Protein 8GMM (pdb70)

Organism: NCBI:txid391601

Foldseek 3Di:
DAKDKAKDDFPDQQAGKGWDFADDDDDLFDTGATWMFGSLAPHIRITAPVSCQVFWDWQADPNWTWTKDDDDTPPDDPSCNQVFIKIKGDAPDFRWMWTKTARHAPVVPRHRIMIMIMGDQPAEAADAAKFKWWKWKDASDDRFWIWIWMWIDGPVQQWIWIWIGGPHKIKIAIWGADRVQQKIKAWMDIPNHAIWMKIWGFHHYNSQKIWIWTAGVVVGSNIMTMMGGIDD/DAKDKAKDDFDDQFAGKGWDFADDDDDLFDTGATWMFGSLAPHTRTTAPVSQQVQWDWQQAPNFTKTKDDDDTPPDDPSCNQVFIKIKGDAPPFRWMWTKTARHALVVPRHRIMIMIMGDQPAAAADAAKFKWWKWKDARDDSFWIWTWMWIAGVVQQWIWMWIGTPHKIKTATWGADNVRQKIKDWMDIPNHAIWMKTKGQHHYNSQKIWTWTAGVVCRSNIMTMMTGIDD

B-factor: mean 26.84, std 11.09, range [8.09, 95.1]

Solvent-accessible surface area: 18388 Å² total; per-residue (Å²): 87,55,29,31,36,20,35,5,97,90,80,54,104,106,42,42,1,43,31,21,83,2,102,34,122,35,82,57,27,96,38,27,51,0,0,4,4,10,7,35,27,85,134,12,96,14,27,0,0,85,15,15,24,174,109,15,36,77,49,93,27,136,78,22,47,0,44,45,10,28,54,134,35,136,78,34,75,69,75,31,84,37,19,9,71,11,18,0,10,80,6,39,120,38,29,6,1,1,0,2,1,2,100,34,4,64,113,35,51,26,70,36,33,2,0,0,10,0,0,36,57,89,53,27,73,47,25,100,37,112,15,55,0,66,4,10,0,0,10,65,12,96,29,96,25,16,2,55,26,66,0,135,2,50,26,24,12,5,24,0,52,6,17,0,82,19,64,82,23,33,0,70,6,18,1,9,5,21,64,33,45,8,28,3,32,5,4,1,24,0,65,61,117,24,78,14,75,3,74,4,5,0,2,24,68,74,0,44,12,0,0,0,0,0,18,0,98,79,65,75,111,44,11,0,0,0,3,8,49,56,56,215,95,60,20,26,6,6,6,3,53,10,70,45,48,110,38,15,1,15,7,8,69,0,92,36,119,34,78,50,22,103,38,30,50,0,0,3,3,11,7,43,28,82,134,12,105,22,24,1,0,84,5,14,20,142,114,14,42,80,49,102,25,112,83,21,49,0,48,54,5,27,45,136,37,142,79,35,78,69,75,32,79,38,18,7,61,10,15,0,8,81,6,40,121,37,28,7,2,0,0,2,1,2,99,36,5,65,113,34,52,26,72,36,32,1,0,0,10,0,0,35,54,86,51,16,70,51,29,100,39,109,16,53,0,66,5,10,0,1,11,68,14,98,28,92,25,8,1,46,25,61,0,126,2,54,26,73,78,19,44,0,76,7,19,0,82,18,64,83,23,34,0,78,7,82,5,74,22,68,104,92,62,4,28,2,27,23,56,2,48,0,68,66,115,19,85,15,26,0,8,4,10,0,2,22,62,79,0,45,15,0,0,0,0,0,11,3,102,83,52,70,93,53,6,0,0,0,3,7,46,70,49,216

Radius of gyration: 23.24 Å; Cα contacts (8 Å, |Δi|>4): 1455; chains: 2; bounding box: 60×44×69 Å

InterPro domains:
  IPR011250 Outer membrane protein/outer membrane enzyme PagP, beta-barrel [SSF56925] (107-253)
  IPR054535 HphA, N-terminal heme-binding domain [PF22828] (27-129)
  IPR054536 HphA, C-terminal domain [PF22829] (151-253)
  IPR054843 Slam-dependent hemophilin, C-terminal domain [NF041636] (107-253)

Nearest PDB structures (foldseek):
  8gmm-assembly2_B  TM=1.001E+00  e=2.284E-42  Stenotrophomonas maltophilia
  8gm3-assembly2_B  TM=8.816E-01  e=5.982E-22  Vibrio harveyi
  7red-assembly1_A  TM=8.025E-01  e=1.515E-17  Acinetobacter baumannii NIPH 201
  7re4-assembly3_E  TM=7.848E-01  e=4.833E-17  Acinetobacter baumannii NIPH 201
  7re4-assembly2_C  TM=7.824E-01  e=7.236E-17  Acinetobacter baumannii NIPH 201

Sequence (464 aa):
ADIVGAASPVTDAELYVAVGESQVNGGPHQAGKAGIGVGTVSNAKPVDFQGLSLYSGTTTVNGTAVRTTLAMPITGAPGSHAGMGHFNFVKVGSGDVWFGEWSKDGAAGGFNNRQVYFVGDRTGTTLPAGVATYSVAGLNKFNGSNLLSGTFRANFGSGTLQGGLTGGGLSVNVNASINSANASFAGSATANGTVAGTTQGQFFGANAATLAGIATFAGNSQYDTAFGGSKNEADIVGAASPVTDAELYVAVGESQVNGGPHQAGKAGIGVGTVSNAKPVDFQGLSLYSGTTTVNGTAVRTLAMPITGAPGSHAGMGHFNFVKVGSGDVWFGEWSKDGAAGGFNNRQVYFVGDRTGTTLPAGVATYSVAGLNKFNGSNLLSGTFRANFGSGTLQGGLTGGGLSVNVNASINSANASFAGSATANGTVAGTTQGQFFGANAATLAGIATFAGNSQYDTAFGGSKNE

Secondary structure (DSSP, 8-state):
--EEEEEPPP-SSSS-EEEEE----BTTB-SSSEEEEETTTGGG--EEHHHHGGGSEEEEETTEEEEEE-S--TT--GGGTT--EEEEEE-TTSSEEEEEEESSHHHHT-TT-EEEEEEE-TT----SSEEEEEEEEESS--SS--EEEEEEEETTTTEEEEEEEETTEEEEEEEEEETTTTEEEEEEEETTTEEEEEEEEEESGGG-EEEEEEE-TT-GGG-EEEEEEE--/--EEEEEPPP-SSSS-EEEEE----BTTB-SSSEEEEETTTGGG--EEHHHHHTT-EEEEETTEEEEEEES--TT--GGGTT--EEEEEE-TTSSEEEEEEESSHHHHT-TT-EEEEEEE-TT----SSEEEEEEEEESS--SS--EEEEEEEETTTTEEEEEEEETTEEEEEEEEEETTTTEEEEEEEETTTEEEEEEEEEESGGG-EEEEEEE-TT-GGG-EEEEEEE--

Structure (mmCIF, N/CA/C/O backbone):
data_8GMM
#
_entry.id   8GMM
#
_cell.length_a   46.618
_cell.length_b   76.663
_cell.length_c   62.264
_cell.angle_alpha   90.00
_cell.angle_beta   94.33
_cell.angle_gamma   90.00
#
_symmetry.space_group_name_H-M   'P 1 21 1'
#
loop_
_entity.id
_entity.type
_entity.pdbx_description
1 polymer Hemophilin
2 non-polymer 'HEME B/C'
3 water water
#
loop_
_atom_site.group_PDB
_atom_site.id
_atom_site.type_symbol
_atom_site.label_atom_id
_atom_site.label_alt_id
_atom_site.label_comp_id
_atom_site.label_asym_id
_atom_site.label_entity_id
_atom_site.label_seq_id
_atom_site.pdbx_PDB_ins_code
_atom_site.Cartn_x
_atom_site.Cartn_y
_atom_site.Cartn_z
_atom_site.occupancy
_atom_site.B_iso_or_equiv
_atom_site.auth_seq_id
_atom_site.auth_comp_id
_atom_site.auth_asym_id
_atom_site.auth_atom_id
_atom_site.pdbx_PDB_model_num
ATOM 1 N N . ALA A 1 1 ? 20.794 66.611 40.439 1.00 37.59 1 ALA A N 1
ATOM 2 C CA . ALA A 1 1 ? 20.164 65.345 39.979 1.00 35.22 1 ALA A CA 1
ATOM 3 C C . ALA A 1 1 ? 19.895 65.417 38.481 1.00 33.62 1 ALA A C 1
ATOM 4 O O . ALA A 1 1 ? 19.928 66.488 37.886 1.00 34.94 1 ALA A O 1
ATOM 13 N N . ASP A 1 2 ? 19.618 64.267 37.872 1.00 28.98 2 ASP A N 1
ATOM 14 C CA . ASP A 1 2 ? 19.339 64.173 36.437 1.00 26.03 2 ASP A CA 1
ATOM 15 C C . ASP A 1 2 ? 18.123 63.270 36.303 1.00 24.79 2 ASP A C 1
ATOM 16 O O . ASP A 1 2 ? 18.235 62.081 35.988 1.00 23.49 2 ASP A O 1
ATOM 25 N N . ILE A 1 3 ? 16.959 63.843 36.560 1.00 21.08 3 ILE A N 1
ATOM 26 C CA . ILE A 1 3 ? 15.734 63.073 36.700 1.00 21.51 3 ILE A CA 1
ATOM 27 C C . ILE A 1 3 ? 15.097 62.934 35.332 1.00 21.49 3 ILE A C 1
ATOM 28 O O . ILE A 1 3 ? 14.893 63.931 34.628 1.00 22.59 3 ILE A O 1
ATOM 44 N N . VAL A 1 4 ? 14.753 61.710 34.969 1.00 18.45 4 VAL A N 1
ATOM 45 C CA . VAL A 1 4 ? 14.081 61.447 33.710 1.00 18.19 4 VAL A CA 1
ATOM 46 C C . VAL A 1 4 ? 12.930 60.488 33.964 1.00 16.96 4 VAL A C 1
ATOM 47 O O . VAL A 1 4 ? 12.980 59.654 34.866 1.00 17.73 4 VAL A O 1
ATOM 60 N N . GLY A 1 5 ? 11.878 60.620 33.175 1.00 17.16 5 GLY A N 1
ATOM 61 C CA . GLY A 1 5 ? 10.736 59.746 33.361 1.00 16.85 5 GLY A CA 1
ATOM 62 C C . GLY A 1 5 ? 9.667 60.077 32.359 1.00 18.44 5 GLY A C 1
ATOM 63 O O . GLY A 1 5 ? 9.794 61.016 31.564 1.00 20.58 5 GLY A O 1
ATOM 67 N N . ALA A 1 6 ? 8.581 59.316 32.439 1.00 18.55 6 ALA A N 1
ATOM 68 C CA . ALA A 1 6 ? 7.448 59.511 31.551 1.00 18.28 6 ALA A CA 1
ATOM 69 C C . ALA A 1 6 ? 6.208 58.925 32.194 1.00 17.47 6 ALA A C 1
ATOM 70 O O . ALA A 1 6 ? 6.288 57.999 33.004 1.00 15.55 6 ALA A O 1
ATOM 77 N N . ALA A 1 7 ? 5.067 59.500 31.841 1.00 18.42 7 ALA A N 1
ATOM 78 C CA . ALA A 1 7 ? 3.775 58.982 32.242 1.00 19.49 7 ALA A CA 1
ATOM 79 C C . ALA A 1 7 ? 2.929 58.792 30.993 1.00 19.96 7 ALA A C 1
ATOM 80 O O . ALA A 1 7 ? 3.075 59.520 30.005 1.00 21.38 7 ALA A O 1
ATOM 87 N N . SER A 1 8 ? 2.024 57.828 31.050 1.00 18.94 8 SER A N 1
ATOM 88 C CA . SER A 1 8 ? 1.044 57.662 29.990 1.00 19.71 8 SER A CA 1
ATOM 89 C C . SER A 1 8 ? 0.097 58.862 29.989 1.00 20.65 8 SER A C 1
ATOM 90 O O . SER A 1 8 ? 0.112 59.675 30.911 1.00 19.48 8 SER A O 1
ATOM 98 N N . PRO A 1 9 ? -0.738 59.006 28.954 1.00 23.77 9 PRO A N 1
ATOM 99 C CA . PRO A 1 9 ? -1.505 60.251 28.795 1.00 22.67 9 PRO A CA 1
ATOM 100 C C . PRO A 1 9 ? -2.450 60.538 29.954 1.00 23.98 9 PRO A C 1
ATOM 101 O O . PRO A 1 9 ? -3.058 59.634 30.537 1.00 26.21 9 PRO A O 1
ATOM 112 N N . VAL A 1 10 ? -2.561 61.820 30.295 1.00 23.01 10 VAL A N 1
ATOM 113 C CA . VAL A 1 10 ? -3.561 62.236 31.269 1.00 28.68 10 VAL A CA 1
ATOM 114 C C . VAL A 1 10 ? -4.958 61.972 30.718 1.00 30.95 10 VAL A C 1
ATOM 115 O O . VAL A 1 10 ? -5.206 62.085 29.512 1.00 34.21 10 VAL A O 1
ATOM 128 N N . THR A 1 11 ? -5.872 61.572 31.599 1.00 34.57 11 THR A N 1
ATOM 129 C CA . THR A 1 11 ? -7.254 61.295 31.236 1.00 32.85 11 THR A CA 1
ATOM 130 C C . THR A 1 11 ? -8.233 62.336 31.767 1.00 35.41 11 THR A C 1
ATOM 131 O O . THR A 1 11 ? -9.439 62.202 31.536 1.00 36.27 11 THR A O 1
ATOM 142 N N . ASP A 1 12 ? -7.755 63.359 32.474 1.00 32.94 12 ASP A N 1
ATOM 143 C CA . ASP A 1 12 ? -8.616 64.323 33.148 1.00 36.49 12 ASP A CA 1
ATOM 144 C C . ASP A 1 12 ? -7.784 65.550 33.482 1.00 35.89 12 ASP A C 1
ATOM 145 O O . ASP A 1 12 ? -6.565 65.457 33.662 1.00 34.14 12 ASP A O 1
ATOM 154 N N . ALA A 1 13 ? -8.443 66.708 33.519 1.00 35.36 13 ALA A N 1
ATOM 155 C CA . ALA A 1 13 ? -7.716 67.945 33.775 1.00 35.85 13 ALA A CA 1
ATOM 156 C C . ALA A 1 13 ? -7.287 68.090 35.236 1.00 36.53 13 ALA A C 1
ATOM 157 O O . ALA A 1 13 ? -6.420 68.918 35.532 1.00 37.17 13 ALA A O 1
ATOM 164 N N . GLU A 1 14 ? -7.842 67.295 36.150 1.00 36.57 14 GLU A N 1
ATOM 165 C CA . GLU A 1 14 ? -7.449 67.373 37.551 1.00 37.43 14 GLU A CA 1
ATOM 166 C C . GLU A 1 14 ? -7.021 66.014 38.092 1.00 35.25 14 GLU A C 1
ATOM 167 O O . GLU A 1 14 ? -6.135 65.931 38.953 1.00 32.78 14 GLU A O 1
ATOM 179 N N . LEU A 1 15 ? -7.665 64.942 37.625 1.00 33.64 15 LEU A N 1
ATOM 180 C CA . LEU A 1 15 ? -7.369 63.589 38.104 1.00 33.86 15 LEU A CA 1
ATOM 181 C C . LEU A 1 15 ? -6.280 62.971 37.224 1.00 29.62 15 LEU A C 1
ATOM 182 O O . LEU A 1 15 ? -6.531 62.153 36.336 1.00 28.28 15 LEU A O 1
ATOM 198 N N . TYR A 1 16 ? -5.040 63.379 37.482 1.00 25.19 16 TYR A N 1
ATOM 199 C CA . TYR A 1 16 ? -3.916 62.914 36.682 1.00 23.46 16 TYR A CA 1
ATOM 200 C C . TYR A 1 16 ? -2.639 63.023 37.511 1.00 23.28 16 TYR A C 1
ATOM 201 O O . TYR A 1 16 ? -2.596 63.707 38.542 1.00 23.66 16 TYR A O 1
ATOM 219 N N . VAL A 1 17 ? -1.584 62.349 37.031 1.00 21.58 17 VAL A N 1
ATOM 220 C CA . VAL A 1 17 ? -0.255 62.428 37.623 1.00 20.54 17 VAL A CA 1
ATOM 221 C C . VAL A 1 17 ? 0.744 62.848 36.551 1.00 20.13 17 VAL A C 1
ATOM 222 O O . VAL A 1 17 ? 0.526 62.685 35.348 1.00 23.19 17 VAL A O 1
ATOM 235 N N . ALA A 1 18 ? 1.848 63.414 37.011 1.00 18.79 18 ALA A N 1
ATOM 236 C CA . ALA A 1 18 ? 2.965 63.767 36.150 1.00 20.47 18 ALA A CA 1
ATOM 237 C C . ALA A 1 18 ? 4.241 63.505 36.926 1.00 20.29 18 ALA A C 1
ATOM 238 O O . ALA A 1 18 ? 4.271 63.727 38.138 1.00 23.12 18 ALA A O 1
ATOM 245 N N . VAL A 1 19 ? 5.279 63.011 36.249 1.00 16.62 19 VAL A N 1
ATOM 246 C CA . VAL A 1 19 ? 6.537 62.704 36.919 1.00 16.88 19 VAL A CA 1
ATOM 247 C C . VAL A 1 19 ? 7.621 63.697 36.511 1.00 20.28 19 VAL A C 1
ATOM 248 O O . VAL A 1 19 ? 7.561 64.337 35.452 1.00 22.33 19 VAL A O 1
ATOM 261 N N . GLY A 1 20 ? 8.635 63.803 37.362 1.00 19.16 20 GLY A N 1
ATOM 262 C CA . GLY A 1 20 ? 9.709 64.754 37.173 1.00 20.83 20 GLY A CA 1
ATOM 263 C C . GLY A 1 20 ? 10.497 64.931 38.459 1.00 22.77 20 GLY A C 1
ATOM 264 O O . GLY A 1 20 ? 10.244 64.272 39.462 1.00 21.04 20 GLY A O 1
ATOM 268 N N . GLU A 1 21 ? 11.472 65.848 38.409 1.00 21.95 21 GLU A N 1
ATOM 269 C CA . GLU A 1 21 ? 12.256 66.132 39.608 1.00 22.20 21 GLU A CA 1
ATOM 270 C C . GLU A 1 21 ? 11.363 66.730 40.684 1.00 25.00 21 GLU A C 1
ATOM 271 O O . GLU A 1 21 ? 10.621 67.683 40.435 1.00 26.70 21 GLU A O 1
ATOM 283 N N . SER A 1 22 ? 11.442 66.175 41.895 1.00 21.27 22 SER A N 1
ATOM 284 C CA . SER A 1 22 ? 10.596 66.662 42.976 1.00 20.82 22 SER A CA 1
ATOM 285 C C . SER A 1 22 ? 10.944 68.111 43.318 1.00 22.30 22 SER A C 1
ATOM 286 O O . SER A 1 22 ? 12.092 68.542 43.213 1.00 22.48 22 SER A O 1
ATOM 294 N N . GLN A 1 23 ? 9.924 68.879 43.700 1.00 24.61 23 GLN A N 1
ATOM 295 C CA . GLN A 1 23 ? 10.071 70.3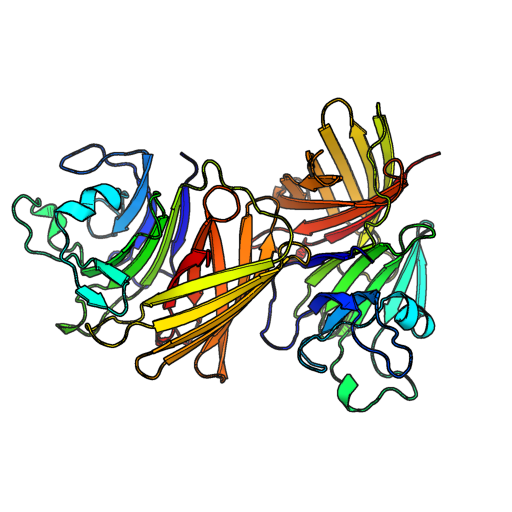03 43.956 1.00 26.05 23 GLN A CA 1
ATOM 296 C C . GLN A 1 23 ? 9.678 70.720 45.362 1.00 26.71 23 GLN A C 1
ATOM 297 O O . GLN A 1 23 ? 10.049 71.822 45.790 1.00 27.43 23 GLN A O 1
ATOM 311 N N . VAL A 1 24 ? 9.003 69.867 46.118 1.00 22.97 24 VAL A N 1
ATOM 312 C CA . VAL A 1 24 ? 8.428 70.280 47.390 1.00 24.37 24 VAL A CA 1
ATOM 313 C C . VAL A 1 24 ? 9.437 70.019 48.501 1.00 22.62 24 VAL A C 1
ATOM 314 O O . VAL A 1 24 ? 9.892 68.883 48.686 1.00 24.02 24 VAL A O 1
ATOM 327 N N . ASN A 1 25 ? 9.800 71.076 49.225 1.00 26.15 25 ASN A N 1
ATOM 328 C CA . ASN A 1 25 ? 10.508 70.975 50.498 1.00 24.40 25 ASN A CA 1
ATOM 329 C C . ASN A 1 25 ? 9.504 71.292 51.605 1.00 27.53 25 ASN A C 1
ATOM 330 O O . ASN A 1 25 ? 9.289 72.460 51.943 1.00 27.80 25 ASN A O 1
ATOM 341 N N . GLY A 1 26 ? 8.914 70.255 52.188 1.00 25.64 26 GLY A N 1
ATOM 342 C CA . GLY A 1 26 ? 7.928 70.427 53.243 1.00 26.48 26 GLY A CA 1
ATOM 343 C C . GLY A 1 26 ? 7.394 69.084 53.701 1.00 25.01 26 GLY A C 1
ATOM 344 O O . GLY A 1 26 ? 7.358 68.148 52.904 1.00 24.70 26 GLY A O 1
ATOM 348 N N . GLY A 1 27 ? 6.999 68.957 54.969 1.00 27.65 27 GLY A N 1
ATOM 349 C CA . GLY A 1 27 ? 6.584 67.674 55.487 1.00 27.72 27 GLY A CA 1
ATOM 350 C C . GLY A 1 27 ? 7.667 66.622 55.281 1.00 28.72 27 GLY A C 1
ATOM 351 O O . GLY A 1 27 ? 8.844 66.853 55.598 1.00 29.51 27 GLY A O 1
ATOM 355 N N . PRO A 1 28 ? 7.298 65.435 54.787 1.00 27.94 28 PRO A N 1
ATOM 356 C CA . PRO A 1 28 ? 8.307 64.412 54.479 1.00 25.85 28 PRO A CA 1
ATOM 357 C C . PRO A 1 28 ? 8.984 64.596 53.130 1.00 24.61 28 PRO A C 1
ATOM 358 O O . PRO A 1 28 ? 9.828 63.774 52.754 1.00 22.42 28 PRO A O 1
ATOM 369 N N . HIS A 1 29 ? 8.643 65.638 52.393 1.00 23.13 29 HIS A N 1
ATOM 370 C CA . HIS A 1 29 ? 9.052 65.765 51.004 1.00 21.21 29 HIS A CA 1
ATOM 371 C C . HIS A 1 29 ? 10.346 66.553 50.892 1.00 21.58 29 HIS A C 1
ATOM 372 O O . HIS A 1 29 ? 10.545 67.556 51.590 1.00 22.71 29 HIS A O 1
ATOM 386 N N . GLN A 1 30 ? 11.201 66.116 49.984 1.00 19.96 30 GLN A N 1
ATOM 387 C CA . GLN A 1 30 ? 12.455 66.792 49.723 1.00 23.85 30 GLN A CA 1
ATOM 388 C C . GLN A 1 30 ? 12.614 66.982 48.225 1.00 24.56 30 GLN A C 1
ATOM 389 O O . GLN A 1 30 ? 12.350 66.067 47.447 1.00 22.92 30 GLN A O 1
ATOM 403 N N . ALA A 1 31 ? 13.046 68.177 47.836 1.00 25.00 31 ALA A N 1
ATOM 404 C CA . ALA A 1 31 ? 13.215 68.489 46.428 1.00 27.22 31 ALA A CA 1
ATOM 405 C C . ALA A 1 31 ? 14.494 67.854 45.896 1.00 26.82 31 ALA A C 1
ATOM 406 O O . ALA A 1 31 ? 15.405 67.488 46.650 1.00 27.72 31 ALA A O 1
ATOM 413 N N . GLY A 1 32 ? 14.548 67.715 44.576 1.00 23.48 32 GLY A N 1
ATOM 414 C CA . GLY A 1 32 ? 15.757 67.285 43.905 1.00 24.42 32 GLY A CA 1
ATOM 415 C C . GLY A 1 32 ? 15.888 65.795 43.668 1.00 24.66 32 GLY A C 1
ATOM 416 O O . GLY A 1 32 ? 16.999 65.337 43.380 1.00 27.18 32 GLY A O 1
ATOM 420 N N . LYS A 1 33 ? 14.796 65.029 43.777 1.00 23.07 33 LYS A N 1
ATOM 421 C CA . LYS A 1 33 ? 14.775 63.575 43.646 1.00 19.38 33 LYS A CA 1
ATOM 422 C C . LYS A 1 33 ? 13.735 63.144 42.614 1.00 20.27 33 LYS A C 1
ATOM 423 O O . LYS A 1 33 ? 12.989 63.963 42.069 1.00 22.19 33 LYS A O 1
ATOM 442 N N . ALA A 1 34 ? 13.710 61.838 42.332 1.00 19.91 34 ALA A N 1
ATOM 443 C CA . ALA A 1 34 ? 12.687 61.265 41.454 1.00 19.66 34 ALA A CA 1
ATOM 444 C C . ALA A 1 34 ? 11.313 61.432 42.086 1.00 17.70 34 ALA A C 1
ATOM 445 O O . ALA A 1 34 ? 11.098 61.009 43.221 1.00 19.04 34 ALA A O 1
ATOM 452 N N . GLY A 1 35 ? 10.364 62.040 41.349 1.00 17.98 35 GLY A N 1
ATOM 453 C CA . GLY A 1 35 ? 9.137 62.493 41.968 1.00 18.90 35 GLY A CA 1
ATOM 454 C C . GLY A 1 35 ? 7.913 62.346 41.089 1.00 19.28 35 GLY A C 1
ATOM 455 O O . GLY A 1 35 ? 7.993 62.048 39.890 1.00 19.30 35 GLY A O 1
ATOM 459 N N . ILE A 1 36 ? 6.767 62.605 41.723 1.00 18.25 36 ILE A N 1
ATOM 460 C CA . ILE A 1 36 ? 5.460 62.550 41.084 1.00 19.97 36 ILE A CA 1
ATOM 461 C C . ILE A 1 36 ? 4.559 63.606 41.714 1.00 24.19 36 ILE A C 1
ATOM 462 O O . ILE A 1 36 ? 4.633 63.877 42.921 1.00 23.54 36 ILE A O 1
ATOM 478 N N . GLY A 1 37 ? 3.713 64.200 40.881 1.00 21.86 37 GLY A N 1
ATOM 479 C CA . GLY A 1 37 ? 2.687 65.107 41.353 1.00 24.17 37 GLY A CA 1
ATOM 480 C C . GLY A 1 37 ? 1.340 64.628 40.855 1.00 24.50 37 GLY A C 1
ATOM 481 O O . GLY A 1 37 ? 1.243 63.944 39.840 1.00 23.57 37 GLY A O 1
ATOM 485 N N . VAL A 1 38 ? 0.298 64.989 41.600 1.00 26.79 38 VAL A N 1
ATOM 486 C CA . VAL A 1 38 ? -1.079 64.660 41.250 1.00 28.63 38 VAL A CA 1
ATOM 487 C C . VAL A 1 38 ? -1.861 65.962 41.124 1.00 29.69 38 VAL A C 1
ATOM 488 O O . VAL A 1 38 ? -1.674 66.894 41.916 1.00 30.36 38 VAL A O 1
ATOM 501 N N . GLY A 1 39 ? -2.727 66.034 40.113 1.00 28.21 39 GLY A N 1
ATOM 502 C CA . GLY A 1 39 ? -3.371 67.293 39.787 1.00 31.90 39 GLY A CA 1
ATOM 503 C C . GLY A 1 39 ? -4.276 67.821 40.876 1.00 34.34 39 GLY A C 1
ATOM 504 O O . GLY A 1 39 ? -4.591 69.015 40.886 1.00 35.36 39 GLY A O 1
ATOM 508 N N . THR A 1 40 ? -4.669 66.968 41.813 1.00 36.99 40 THR A N 1
ATOM 509 C CA . THR A 1 40 ? -5.554 67.340 42.906 1.00 40.86 40 THR A CA 1
ATOM 510 C C . THR A 1 40 ? -4.819 67.924 44.104 1.00 41.50 40 THR A C 1
ATOM 511 O O . THR A 1 40 ? -5.469 68.287 45.089 1.00 44.48 40 THR A O 1
ATOM 522 N N . VAL A 1 41 ? -3.492 68.015 44.063 1.00 37.39 41 VAL A N 1
ATOM 523 C CA . VAL A 1 41 ? -2.717 68.587 45.156 1.00 35.34 41 VAL A CA 1
ATOM 524 C C . VAL A 1 41 ? -1.743 69.574 44.537 1.00 35.22 41 VAL A C 1
ATOM 525 O O . VAL A 1 41 ? -0.766 69.169 43.892 1.00 33.74 41 VAL A O 1
ATOM 538 N N . SER A 1 42 ? -2.021 70.862 44.716 1.00 36.09 42 SER A N 1
ATOM 539 C CA . SER A 1 42 ? -1.169 71.950 44.254 1.00 39.87 42 SER A CA 1
ATOM 540 C C . SER A 1 42 ? -0.808 71.792 42.783 1.00 40.22 42 SER A C 1
ATOM 541 O O . SER A 1 42 ? 0.353 71.922 42.381 1.00 37.15 42 SER A O 1
ATOM 549 N N . ASN A 1 43 ? -1.831 71.493 41.975 1.00 42.40 43 ASN A N 1
ATO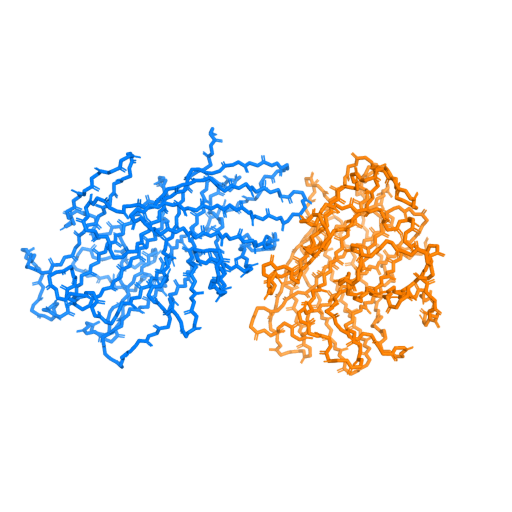M 550 C CA . ASN A 1 43 ? -1.699 71.369 40.522 1.00 44.50 43 ASN A CA 1
ATOM 551 C C . ASN A 1 43 ? -0.459 70.562 40.140 1.00 42.27 43 ASN A C 1
ATOM 552 O O . ASN A 1 43 ? 0.340 70.953 39.288 1.00 40.81 43 ASN A O 1
ATOM 563 N N . ALA A 1 44 ? -0.309 69.410 40.805 1.00 40.73 44 ALA A N 1
ATOM 564 C CA . ALA A 1 44 ? 0.670 68.385 40.458 1.00 34.66 44 ALA A CA 1
ATOM 565 C C . ALA A 1 44 ? 2.114 68.815 40.712 1.00 33.83 44 ALA A C 1
ATOM 566 O O . ALA A 1 44 ? 3.040 68.273 40.102 1.00 34.31 44 ALA A O 1
ATOM 573 N N . LYS A 1 45 ? 2.349 69.739 41.629 1.00 32.19 45 LYS A N 1
ATOM 574 C CA . LYS A 1 45 ? 3.723 69.988 42.038 1.00 31.42 45 LYS A CA 1
ATOM 575 C C . LYS A 1 45 ? 4.306 68.677 42.568 1.00 27.73 45 LYS A C 1
ATOM 576 O O . LYS A 1 45 ? 3.678 68.030 43.416 1.00 26.36 45 LYS A O 1
ATOM 595 N N . PRO A 1 46 ? 5.449 68.214 42.058 1.00 26.19 46 PRO A N 1
ATOM 596 C CA . PRO A 1 46 ? 5.880 66.847 42.375 1.00 26.51 46 PRO A CA 1
ATOM 597 C C . PRO A 1 46 ? 6.628 66.727 43.698 1.00 26.81 46 PRO A C 1
ATOM 598 O O . PRO A 1 46 ? 7.394 67.611 44.107 1.00 26.13 46 PRO A O 1
ATOM 609 N N . VAL A 1 47 ? 6.396 65.592 44.361 1.00 24.23 47 VAL A N 1
ATOM 610 C CA . VAL A 1 47 ? 7.09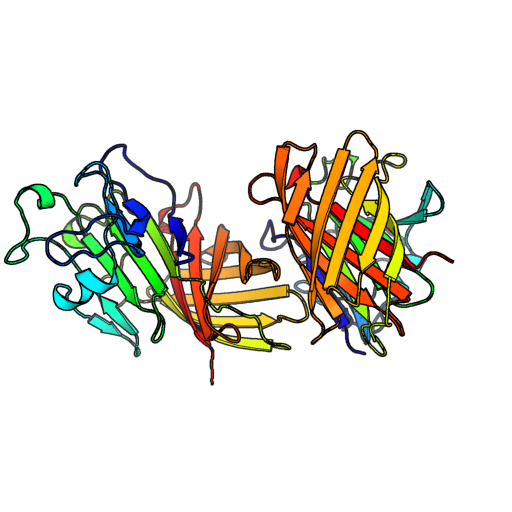0 65.207 45.581 1.00 22.39 47 VAL A CA 1
ATOM 611 C C . VAL A 1 47 ? 7.873 63.943 45.283 1.00 21.84 47 VAL A C 1
ATOM 612 O O . VAL A 1 47 ? 7.630 63.248 44.290 1.00 20.87 47 VAL A O 1
ATOM 625 N N . ASP A 1 48 ? 8.799 63.625 46.170 1.00 19.60 48 ASP A N 1
ATOM 626 C CA . ASP A 1 48 ? 9.722 62.525 45.916 1.00 18.88 48 ASP A CA 1
ATOM 627 C C . ASP A 1 48 ? 9.139 61.189 46.358 1.00 17.48 48 ASP A C 1
ATOM 628 O O . ASP A 1 48 ? 8.463 61.092 47.387 1.00 20.86 48 ASP A O 1
ATOM 637 N N . PHE A 1 49 ? 9.396 60.158 45.553 1.00 18.79 49 PHE A N 1
ATOM 638 C CA . PHE A 1 49 ? 8.988 58.806 45.924 1.00 19.80 49 PHE A CA 1
ATOM 639 C C . PHE A 1 49 ? 9.691 58.339 47.191 1.00 17.26 49 PHE A C 1
ATOM 640 O O . PHE A 1 49 ? 9.092 57.651 48.016 1.00 19.05 49 PHE A O 1
ATOM 657 N N . GLN A 1 50 ? 10.972 58.668 47.346 1.00 19.19 50 GLN A N 1
ATOM 658 C CA . GLN A 1 50 ? 11.715 58.216 48.521 1.00 21.47 50 GLN A CA 1
ATOM 659 C C . GLN A 1 50 ? 10.964 58.550 49.801 1.00 23.52 50 GLN A C 1
ATOM 660 O O . GLN A 1 50 ? 10.774 57.689 50.666 1.00 22.52 50 GLN A O 1
ATOM 674 N N . GLY A 1 51 ? 10.492 59.797 49.913 1.00 21.71 51 GLY A N 1
ATOM 675 C CA . GLY A 1 51 ? 9.817 60.249 51.119 1.00 27.99 51 GLY A CA 1
ATOM 676 C C . GLY A 1 51 ? 8.485 59.571 51.362 1.00 27.16 51 GLY A C 1
ATOM 677 O O . GLY A 1 51 ? 8.013 59.534 52.497 1.00 28.52 51 GLY A O 1
ATOM 681 N N . LEU A 1 52 ? 7.832 59.091 50.301 1.00 23.81 52 LEU A N 1
ATOM 682 C CA . LEU A 1 52 ? 6.580 58.348 50.439 1.00 27.23 52 LEU A CA 1
ATOM 683 C C . LEU A 1 52 ? 6.792 56.959 51.050 1.00 31.95 52 LEU A C 1
ATOM 684 O O . LEU A 1 52 ? 5.835 56.367 51.565 1.00 29.77 52 LEU A O 1
ATOM 700 N N . SER A 1 53 ? 8.015 56.419 50.961 1.00 33.71 53 SER A N 1
ATOM 701 C CA . SER A 1 53 ? 8.272 55.032 51.359 1.00 34.91 53 SER A CA 1
ATOM 702 C C . SER A 1 53 ? 7.824 54.735 52.782 1.00 32.66 53 SER A C 1
ATOM 703 O O . SER A 1 53 ? 7.139 53.733 53.023 1.00 31.10 53 SER A O 1
ATOM 711 N N . LEU A 1 54 ? 8.215 55.579 53.746 1.00 30.17 54 LEU A N 1
ATOM 712 C CA . LEU A 1 54 ? 7.937 55.278 55.148 1.00 33.67 54 LEU A CA 1
ATOM 713 C C . LEU A 1 54 ? 6.46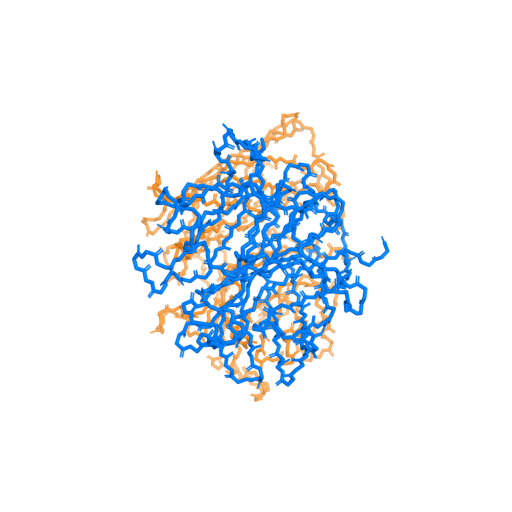0 55.385 55.494 1.00 32.15 54 LEU A C 1
ATOM 714 O O . LEU A 1 54 ? 6.090 55.100 56.641 1.00 32.53 54 LEU A O 1
ATOM 730 N N . TYR A 1 55 ? 5.631 55.848 54.561 1.00 27.19 55 TYR A N 1
ATOM 731 C CA . TYR A 1 55 ? 4.202 55.980 54.781 1.00 27.58 55 TYR A CA 1
ATOM 732 C C . TYR A 1 55 ? 3.385 55.002 53.954 1.00 26.30 55 TYR A C 1
ATOM 733 O O . TYR A 1 55 ? 2.167 54.934 54.140 1.00 27.15 55 TYR A O 1
ATOM 751 N N . SER A 1 56 ? 4.025 54.194 53.112 1.00 23.76 56 SER A N 1
ATOM 752 C CA . SER A 1 56 ? 3.331 53.331 52.168 1.00 24.95 56 SER A CA 1
ATOM 753 C C . SER A 1 56 ? 3.256 51.902 52.697 1.00 27.38 56 SER A C 1
ATOM 754 O O . SER A 1 56 ? 4.144 51.434 53.412 1.00 24.96 56 SER A O 1
ATOM 762 N N . GLY A 1 57 ? 2.170 51.214 52.354 1.00 28.15 57 GLY A N 1
ATOM 763 C CA . GLY A 1 57 ? 2.099 49.786 52.602 1.00 29.31 57 GLY A CA 1
ATOM 764 C C . GLY A 1 57 ? 3.032 49.010 51.683 1.00 28.84 57 GLY A C 1
ATOM 765 O O . GLY A 1 57 ? 3.651 49.546 50.760 1.00 29.31 57 GLY A O 1
ATOM 769 N N . THR A 1 58 ? 3.131 47.707 51.950 1.00 29.45 58 THR A N 1
ATOM 770 C CA . THR A 1 58 ? 3.945 46.812 51.137 1.00 29.21 58 THR A CA 1
ATOM 771 C C . THR A 1 58 ? 3.203 45.503 50.889 1.00 32.98 58 THR A C 1
ATOM 772 O O . THR A 1 58 ? 2.659 44.899 51.821 1.00 33.15 58 THR A O 1
ATOM 783 N N . THR A 1 59 ? 3.167 45.083 49.628 1.00 29.06 59 THR A N 1
ATOM 784 C CA . THR A 1 59 ? 2.715 43.752 49.233 1.00 31.17 59 THR A CA 1
ATOM 785 C C . THR A 1 59 ? 3.869 43.122 48.466 1.00 31.53 59 THR A C 1
ATOM 786 O O . THR A 1 59 ? 4.245 43.608 47.394 1.00 29.35 59 THR A O 1
ATOM 797 N N . THR A 1 60 ? 4.469 42.085 49.024 1.00 31.83 60 THR A N 1
ATOM 798 C CA . THR A 1 60 ? 5.617 41.459 48.393 1.00 34.95 60 THR A CA 1
ATOM 799 C C . THR A 1 60 ? 5.163 40.245 47.597 1.00 34.67 60 THR A C 1
ATOM 800 O O . THR A 1 60 ? 4.469 39.368 48.128 1.00 34.88 60 THR A O 1
ATOM 811 N N . VAL A 1 61 ? 5.557 40.207 46.325 1.00 34.34 61 VAL A N 1
ATOM 812 C CA . VAL A 1 61 ? 5.152 39.164 45.389 1.00 37.80 61 VAL A CA 1
ATOM 813 C C . VAL A 1 61 ? 6.375 38.752 44.589 1.00 39.93 61 VAL A C 1
ATOM 814 O O . VAL A 1 61 ? 7.030 39.600 43.972 1.00 34.59 61 VAL A O 1
ATOM 827 N N . ASN A 1 62 ? 6.683 37.453 44.600 1.00 45.94 62 ASN A N 1
ATOM 828 C CA . ASN A 1 62 ? 7.793 36.902 43.815 1.00 53.78 62 ASN A CA 1
ATOM 829 C C . ASN A 1 62 ? 9.060 37.745 43.966 1.00 47.88 62 ASN A C 1
ATOM 830 O O . ASN A 1 62 ? 9.770 38.019 42.996 1.00 46.08 62 ASN A O 1
ATOM 841 N N . GLY A 1 63 ? 9.340 38.167 45.197 1.00 44.27 63 GLY A N 1
ATOM 842 C CA . GLY A 1 63 ? 10.502 38.979 45.481 1.00 42.75 63 GLY A CA 1
ATOM 843 C C . GLY A 1 63 ? 10.401 40.443 45.095 1.00 40.34 63 GLY A C 1
ATOM 844 O O . GLY A 1 63 ? 11.423 41.139 45.113 1.00 40.65 63 GLY A O 1
ATOM 848 N N . THR A 1 64 ? 9.208 40.951 44.786 1.00 34.28 64 THR A N 1
ATOM 849 C CA . THR A 1 64 ? 9.038 42.348 44.395 1.00 29.31 64 THR A CA 1
ATOM 850 C C . THR A 1 64 ? 8.203 43.020 45.469 1.00 28.09 64 THR A C 1
ATOM 851 O O . THR A 1 64 ? 7.086 42.580 45.757 1.00 27.73 64 THR A O 1
ATOM 862 N N . ALA A 1 65 ? 8.739 44.094 46.048 1.00 26.37 65 ALA A N 1
ATOM 863 C CA . ALA A 1 65 ? 8.054 44.815 47.114 1.00 27.17 65 ALA A CA 1
ATOM 864 C C . ALA A 1 65 ? 7.215 45.914 46.475 1.00 25.39 65 ALA A C 1
ATOM 865 O O . ALA A 1 65 ? 7.707 47.013 46.210 1.00 26.24 65 ALA A O 1
ATOM 872 N N . VAL A 1 66 ? 5.937 45.627 46.257 1.00 23.16 66 VAL A N 1
ATOM 873 C CA . VAL A 1 66 ? 5.026 46.613 45.691 1.00 21.43 66 VAL A CA 1
ATOM 874 C C . VAL A 1 66 ? 4.562 47.524 46.815 1.00 22.86 66 VAL A C 1
ATOM 875 O O . VAL A 1 66 ? 3.977 47.057 47.800 1.00 25.72 66 VAL A O 1
ATOM 888 N N . ARG A 1 67 ? 4.822 48.818 46.665 1.00 20.76 67 ARG A N 1
ATOM 889 C CA . ARG A 1 67 ? 4.419 49.813 47.641 1.00 22.38 67 ARG A CA 1
ATOM 890 C C . ARG A 1 67 ? 3.054 50.364 47.260 1.00 22.34 67 ARG A C 1
ATOM 891 O O . ARG A 1 67 ? 2.763 50.562 46.078 1.00 22.67 67 ARG A O 1
ATOM 912 N N . THR A 1 68 ? 2.212 50.590 48.265 1.00 24.18 68 THR A N 1
ATOM 913 C CA A THR A 1 68 ? 0.840 51.036 48.061 0.72 25.29 68 THR A CA 1
ATOM 914 C CA B THR A 1 68 ? 0.855 51.061 48.036 0.28 25.45 68 THR A CA 1
ATOM 915 C C . THR A 1 68 ? 0.566 52.247 48.942 1.00 25.64 68 THR A C 1
ATOM 916 O O . THR A 1 68 ? 0.894 52.237 50.138 1.00 26.05 68 THR A O 1
ATOM 937 N N . LEU A 1 69 ? -0.057 53.272 48.369 1.00 25.10 69 LEU A N 1
ATOM 938 C CA . LEU A 1 69 ? -0.290 54.515 49.091 1.00 25.95 69 LEU A CA 1
ATOM 939 C C . LEU A 1 69 ? -1.641 55.086 48.704 1.00 26.07 69 LEU A C 1
ATOM 940 O O . LEU A 1 69 ? -1.933 55.259 47.520 1.00 24.55 69 LEU A O 1
ATOM 956 N N . ALA A 1 70 ? -2.457 55.375 49.710 1.00 30.36 70 ALA A N 1
ATOM 957 C CA . ALA A 1 70 ? -3.753 56.013 49.544 1.00 31.96 70 ALA A CA 1
ATOM 958 C C . ALA A 1 70 ? -4.188 56.514 50.911 1.00 33.55 70 ALA A C 1
ATOM 959 O O . ALA A 1 70 ? -3.738 56.003 51.941 1.00 34.72 70 ALA A O 1
ATOM 966 N N . MET A 1 71 ? -5.042 57.530 50.907 1.00 35.79 71 MET A N 1
ATOM 967 C CA . MET A 1 71 ? -5.592 58.052 52.145 1.00 37.98 71 MET A CA 1
ATOM 968 C C . MET A 1 71 ? -6.451 56.986 52.828 1.00 40.47 71 MET A C 1
ATOM 969 O O . MET A 1 71 ? -7.015 56.120 52.153 1.00 41.92 71 MET A O 1
ATOM 983 N N . PRO A 1 72 ? -6.593 57.034 54.174 1.00 39.86 72 PRO A N 1
ATOM 984 C CA . PRO A 1 72 ? -6.067 58.016 55.134 1.00 38.63 72 PRO A CA 1
ATOM 985 C C . PRO A 1 72 ? -4.639 57.732 55.577 1.00 39.91 72 PRO A C 1
ATOM 986 O O . PRO A 1 72 ? -4.217 56.576 55.609 1.00 37.56 72 PRO A O 1
ATOM 997 N N . ILE A 1 73 ? -3.897 58.794 55.879 1.00 40.60 73 ILE A N 1
ATOM 998 C CA . ILE A 1 73 ? -2.524 58.690 56.356 1.00 40.06 73 ILE A CA 1
ATOM 999 C C . ILE A 1 73 ? -2.331 59.665 57.512 1.00 37.92 73 ILE A C 1
ATOM 1000 O O . ILE A 1 73 ? -2.547 60.869 57.347 1.00 38.83 73 ILE A O 1
ATOM 1016 N N . THR A 1 74 ? -1.918 59.159 58.671 1.00 36.13 74 THR A N 1
ATOM 1017 C CA . THR A 1 74 ? -1.681 60.024 59.822 1.00 37.50 74 THR A CA 1
ATOM 1018 C C . THR A 1 74 ? -0.680 61.121 59.469 1.00 40.31 74 THR A C 1
ATOM 1019 O O . THR A 1 74 ? 0.431 60.839 59.002 1.00 39.19 74 THR A O 1
ATOM 1030 N N . GLY A 1 75 ? -1.085 62.372 59.682 1.00 40.04 75 GLY A N 1
ATOM 1031 C CA . GLY A 1 75 ? -0.237 63.520 59.450 1.00 39.92 75 GLY A CA 1
ATOM 1032 C C . GLY A 1 75 ? -0.321 64.109 58.055 1.00 40.29 75 GLY A C 1
ATOM 1033 O O . GLY A 1 75 ? 0.377 65.097 57.777 1.00 41.22 75 GLY A O 1
ATOM 1037 N N . ALA A 1 76 ? -1.158 63.546 57.167 1.00 36.85 76 ALA A N 1
ATOM 1038 C CA . ALA A 1 76 ? -1.293 64.110 55.827 1.00 35.39 76 ALA A CA 1
ATOM 1039 C C . ALA A 1 76 ? -2.280 65.272 55.856 1.00 36.65 76 ALA A C 1
ATOM 1040 O O . ALA A 1 76 ? -3.365 65.135 56.425 1.00 36.55 76 ALA A O 1
ATOM 1047 N N . PRO A 1 77 ? -1.953 66.411 55.240 1.00 37.22 77 PRO A N 1
ATOM 1048 C CA . PRO A 1 77 ? -2.868 67.560 55.277 1.00 37.46 77 PRO A CA 1
ATOM 1049 C C . PRO A 1 77 ? -4.174 67.270 54.555 1.00 36.05 77 PRO A C 1
ATOM 1050 O O . PRO A 1 77 ? -4.256 66.410 53.678 1.00 33.95 77 PRO A O 1
ATOM 1061 N N . GLY A 1 78 ? -5.214 68.011 54.944 1.00 39.27 78 GLY A N 1
ATOM 1062 C CA . GLY A 1 78 ? -6.503 67.879 54.281 1.00 40.31 78 GLY A CA 1
ATOM 1063 C C . GLY A 1 78 ? -6.430 68.166 52.794 1.00 38.52 78 GLY A C 1
ATOM 1064 O O . GLY A 1 78 ? -7.248 67.662 52.019 1.00 37.51 78 GLY A O 1
ATOM 1068 N N . SER A 1 79 ? -5.452 68.970 52.372 1.00 38.60 79 SER A N 1
ATOM 1069 C CA . SER A 1 79 ? -5.254 69.214 50.952 1.00 36.53 79 SER A CA 1
ATOM 1070 C C . SER A 1 79 ? -4.976 67.929 50.197 1.00 35.30 79 SER A C 1
ATOM 1071 O O . SER A 1 79 ? -5.099 67.900 48.970 1.00 33.00 79 SER A O 1
ATOM 1079 N N . HIS A 1 80 ? -4.613 66.862 50.899 1.00 34.65 80 HIS A N 1
ATOM 1080 C CA . HIS A 1 80 ? -4.254 65.602 50.271 1.00 31.86 80 HIS A CA 1
ATOM 1081 C C . HIS A 1 80 ? -5.429 64.655 50.096 1.00 32.36 80 HIS A C 1
ATOM 1082 O O . HIS A 1 80 ? -5.215 63.512 49.679 1.00 32.20 80 HIS A O 1
ATOM 1096 N N . ALA A 1 81 ? -6.651 65.092 50.417 1.00 33.07 81 ALA A N 1
ATOM 1097 C CA . ALA A 1 81 ? -7.798 64.187 50.422 1.00 35.89 81 ALA A CA 1
ATOM 1098 C C . ALA A 1 81 ? -7.972 63.464 49.090 1.00 37.69 81 ALA A C 1
ATOM 1099 O O . ALA A 1 81 ? -8.345 62.284 49.064 1.00 37.83 81 ALA A O 1
ATOM 1106 N N . GLY A 1 82 ? -7.695 64.142 47.977 1.00 37.05 82 GLY A N 1
ATOM 1107 C CA . GLY A 1 82 ? -7.912 63.547 46.670 1.00 37.26 82 GLY A CA 1
ATOM 1108 C C . GLY A 1 82 ? -6.639 63.066 46.011 1.00 35.08 82 GLY A C 1
ATOM 1109 O O . GLY A 1 82 ? -6.537 63.036 44.781 1.00 33.64 82 GLY A O 1
ATOM 1113 N N . MET A 1 83 ? -5.665 62.637 46.809 1.00 32.67 83 MET A N 1
ATOM 1114 C CA . MET A 1 83 ? -4.402 62.232 46.212 1.00 31.30 83 MET A CA 1
ATOM 1115 C C . MET A 1 83 ? -4.541 60.986 45.338 1.00 31.42 83 MET A C 1
ATOM 1116 O O . MET A 1 83 ? -3.700 60.773 44.463 1.00 31.30 83 MET A O 1
ATOM 1130 N N . GLY A 1 84 ? -5.557 60.151 45.556 1.00 30.31 84 GLY A N 1
ATOM 1131 C CA . GLY A 1 84 ? -5.701 58.948 44.756 1.00 32.62 84 GLY A CA 1
ATOM 1132 C C . GLY A 1 84 ? -4.928 57.768 45.318 1.00 31.94 84 GLY A C 1
ATOM 1133 O O . GLY A 1 84 ? -4.551 57.728 46.500 1.00 28.83 84 GLY A O 1
ATOM 1137 N N . HIS A 1 85 ? -4.705 56.779 44.446 1.00 27.35 85 HIS A N 1
ATOM 1138 C CA . HIS A 1 85 ? -4.134 55.485 44.819 1.00 29.51 85 HIS A CA 1
ATOM 1139 C C . HIS A 1 85 ? -2.903 55.190 43.976 1.00 26.04 85 HIS A C 1
ATOM 1140 O O . HIS A 1 85 ? -2.991 55.131 42.741 1.00 26.13 85 HIS A O 1
ATOM 1154 N N . PHE A 1 86 ? -1.768 54.971 44.643 1.00 22.89 86 PHE A N 1
ATOM 1155 C CA . PHE A 1 86 ? -0.496 54.695 43.983 1.00 21.12 86 PHE A CA 1
ATOM 1156 C C . PHE A 1 86 ? -0.067 53.261 44.259 1.00 21.84 86 PHE A C 1
ATOM 1157 O O . PHE A 1 86 ? -0.133 52.801 45.404 1.00 21.94 86 PHE A O 1
ATOM 1174 N N . ASN A 1 87 ? 0.374 52.561 43.213 1.00 20.35 87 ASN A N 1
ATOM 1175 C CA . ASN A 1 87 ? 1.147 51.334 43.357 1.00 21.07 87 ASN A CA 1
ATOM 1176 C C . ASN A 1 87 ? 2.507 51.565 42.720 1.00 20.31 87 ASN A C 1
ATOM 1177 O O . ASN A 1 87 ? 2.571 51.978 41.565 1.00 23.35 87 ASN A O 1
ATOM 1188 N N . PHE A 1 88 ? 3.592 51.318 43.457 1.00 20.12 88 PHE A N 1
ATOM 1189 C CA . PHE A 1 88 ? 4.898 51.641 42.901 1.00 18.59 88 PHE A CA 1
ATOM 1190 C C . PHE A 1 88 ? 5.975 50.744 43.491 1.00 17.88 88 PHE A C 1
ATOM 1191 O O . PHE A 1 88 ? 5.839 50.194 44.587 1.00 15.73 88 PHE A O 1
ATOM 1208 N N . VAL A 1 89 ? 7.068 50.633 42.738 1.00 15.67 89 VAL A N 1
ATOM 1209 C CA . VAL A 1 89 ? 8.169 49.734 43.040 1.00 14.45 89 VAL A CA 1
ATOM 1210 C C . VAL A 1 89 ? 9.462 50.522 42.921 1.00 15.89 89 VAL A C 1
ATOM 1211 O O . VAL A 1 89 ? 9.677 51.227 41.926 1.00 17.14 89 VAL A O 1
ATOM 1224 N N . LYS A 1 90 ? 10.320 50.390 43.921 1.00 15.25 90 LYS A N 1
ATOM 1225 C CA . LYS A 1 90 ? 11.681 50.903 43.850 1.00 18.72 90 LYS A CA 1
ATOM 1226 C C . LYS A 1 90 ? 12.544 49.879 43.136 1.00 18.82 90 LYS A C 1
ATOM 1227 O O . LYS A 1 90 ? 12.478 48.684 43.450 1.00 19.91 90 LYS A O 1
ATOM 1246 N N . VAL A 1 91 ? 13.343 50.334 42.182 1.00 15.76 91 VAL A N 1
ATOM 1247 C CA . VAL A 1 91 ? 14.170 49.440 41.386 1.00 17.27 91 VAL A CA 1
ATOM 1248 C C . VAL A 1 91 ? 15.604 49.542 41.896 1.00 21.52 91 VAL A C 1
ATOM 1249 O O . VAL A 1 91 ? 16.289 50.549 41.687 1.00 21.01 91 VAL A O 1
ATOM 1262 N N . GLY A 1 92 ? 16.064 48.492 42.557 1.00 22.58 92 GLY A N 1
ATOM 1263 C CA . GLY A 1 92 ? 17.429 48.486 43.020 1.00 24.72 92 GLY A CA 1
ATOM 1264 C C . GLY A 1 92 ? 17.616 49.402 44.209 1.00 24.59 92 GLY A C 1
ATOM 1265 O O . GLY A 1 92 ? 16.668 49.806 44.879 1.00 26.38 92 GLY A O 1
ATOM 1269 N N . SER A 1 93 ? 18.885 49.725 44.468 1.00 27.70 93 SER A N 1
ATOM 1270 C CA . SER A 1 93 ? 19.274 50.509 45.631 1.00 27.47 93 SER A CA 1
ATOM 1271 C C . SER A 1 93 ? 19.268 52.009 45.377 1.00 27.26 93 SER A C 1
ATOM 1272 O O . SER A 1 93 ? 19.428 52.785 46.328 1.00 27.74 93 SER A O 1
ATOM 1280 N N . GLY A 1 94 ? 19.079 52.436 44.131 1.00 24.97 94 GLY A N 1
ATOM 1281 C CA . GLY A 1 94 ? 19.102 53.836 43.778 1.00 25.88 94 GLY A CA 1
ATOM 1282 C C . GLY A 1 94 ? 17.710 54.443 43.664 1.00 24.08 94 GLY A C 1
ATOM 1283 O O . GLY A 1 94 ? 16.690 53.823 43.979 1.00 23.31 94 GLY A O 1
ATOM 1287 N N . ASP A 1 95 ? 17.682 55.668 43.136 1.00 19.48 95 ASP A N 1
ATOM 1288 C CA . ASP A 1 95 ? 16.477 56.500 43.087 1.00 19.39 95 ASP A CA 1
ATOM 1289 C C . ASP A 1 95 ? 15.756 56.270 41.753 1.00 17.78 95 ASP A C 1
ATOM 1290 O O . ASP A 1 95 ? 15.691 57.145 40.886 1.00 16.91 95 ASP A O 1
ATOM 1299 N N . VAL A 1 96 ? 15.221 55.054 41.600 1.00 16.25 96 VAL A N 1
ATOM 1300 C CA . VAL A 1 96 ? 14.573 54.588 40.370 1.00 13.84 96 VAL A CA 1
ATOM 1301 C C . VAL A 1 96 ? 13.241 53.951 40.727 1.00 16.26 96 VAL A C 1
ATOM 1302 O O . VAL A 1 96 ? 13.180 53.111 41.629 1.00 17.33 96 VAL A O 1
ATOM 1315 N N . TRP A 1 97 ? 12.186 54.305 39.985 1.00 15.25 97 TRP A N 1
ATOM 1316 C CA . TRP A 1 97 ? 10.827 53.930 40.362 1.00 14.55 97 TRP A CA 1
ATOM 1317 C C . TRP A 1 97 ? 9.985 53.660 39.126 1.00 14.10 97 TRP A C 1
ATOM 1318 O O . TRP A 1 97 ? 10.173 54.287 38.077 1.00 12.95 97 TRP A O 1
ATOM 1339 N N . PHE A 1 98 ? 9.028 52.739 39.263 1.00 14.27 98 PHE A N 1
ATOM 1340 C CA . PHE A 1 98 ? 7.956 52.600 38.284 1.00 13.34 98 PHE A CA 1
ATOM 1341 C C . PHE A 1 98 ? 6.662 52.337 39.033 1.00 15.40 98 PHE A C 1
ATOM 1342 O O . PHE A 1 98 ? 6.671 51.894 40.183 1.00 15.02 98 PHE A O 1
ATOM 1359 N N . GLY A 1 99 ? 5.538 52.652 38.394 1.00 13.08 99 GLY A N 1
ATOM 1360 C CA . GLY A 1 99 ? 4.276 52.430 39.073 1.00 17.89 99 GLY A CA 1
ATOM 1361 C C . GLY A 1 99 ? 3.088 52.913 38.270 1.00 19.45 99 GLY A C 1
ATOM 1362 O O . GLY A 1 99 ? 3.191 53.254 37.085 1.00 16.06 99 GLY A O 1
ATOM 1366 N N . GLU A 1 100 ? 1.944 52.883 38.942 1.00 14.76 100 GLU A N 1
ATOM 1367 C CA . GLU A 1 100 ? 0.681 53.277 38.360 1.00 19.17 100 GLU A CA 1
ATOM 1368 C C . GLU A 1 100 ? -0.077 54.092 39.392 1.00 20.44 100 GLU A C 1
ATOM 1369 O O . GLU A 1 100 ? 0.261 54.105 40.587 1.00 20.56 100 GLU A O 1
ATOM 1381 N N . TRP A 1 101 ? -1.105 54.781 38.910 1.00 21.62 101 TRP A N 1
ATOM 1382 C CA . TRP A 1 101 ? -1.944 55.639 39.730 1.00 23.16 101 TRP A CA 1
ATOM 1383 C C . TRP A 1 101 ? -3.360 55.558 39.199 1.00 24.12 101 TRP A C 1
ATOM 1384 O O . TRP A 1 101 ? -3.575 55.329 38.008 1.00 23.09 101 TRP A O 1
ATOM 1405 N N . SER A 1 102 ? -4.323 55.729 40.097 1.00 23.72 102 SER A N 1
ATOM 1406 C CA . SER A 1 102 ? -5.715 55.850 39.704 1.00 26.86 102 SER A CA 1
ATOM 1407 C C . SER A 1 102 ? -6.442 56.649 40.774 1.00 27.91 102 SER A C 1
ATOM 1408 O O . SER A 1 102 ? -5.934 56.869 41.880 1.00 27.01 102 SER A O 1
ATOM 1416 N N . LYS A 1 103 ? -7.645 57.083 40.422 1.00 27.55 103 LYS A N 1
ATOM 1417 C CA . LYS A 1 103 ? -8.463 57.876 41.337 1.00 34.83 103 LYS A CA 1
ATOM 1418 C C . LYS A 1 103 ? -8.890 57.070 42.557 1.00 34.81 103 LYS A C 1
ATOM 1419 O O . LYS A 1 103 ? -8.837 57.572 43.686 1.00 34.72 103 LYS A O 1
ATOM 1438 N N . ASP A 1 104 ? -9.269 55.810 42.361 1.00 34.26 104 ASP A N 1
ATOM 1439 C CA . ASP A 1 104 ? -9.975 55.065 43.388 1.00 37.07 104 ASP A CA 1
ATOM 1440 C C . ASP A 1 104 ? -9.443 53.655 43.588 1.00 37.74 104 ASP A C 1
ATOM 1441 O O . ASP A 1 104 ? -10.029 52.898 44.366 1.00 40.60 104 ASP A O 1
ATOM 1450 N N . GLY A 1 105 ? -8.373 53.272 42.902 1.00 34.98 105 GLY A N 1
ATOM 1451 C CA . GLY A 1 105 ? -7.781 51.987 43.169 1.00 35.48 105 GLY A CA 1
ATOM 1452 C C . GLY A 1 105 ? -8.688 50.819 42.811 1.00 34.52 105 GLY A C 1
ATOM 1453 O O . GLY A 1 105 ? -9.659 50.932 42.060 1.00 34.15 105 GLY A O 1
ATOM 1457 N N . ALA A 1 106 ? -8.355 49.670 43.398 1.00 35.33 106 ALA A N 1
ATOM 1458 C CA . ALA A 1 106 ? -9.022 48.430 43.026 1.00 38.69 106 ALA A CA 1
ATOM 1459 C C . ALA A 1 106 ? -10.507 48.478 43.359 1.00 42.46 106 ALA A C 1
ATOM 1460 O O . ALA A 1 106 ? -11.337 47.988 42.586 1.00 43.49 106 ALA A O 1
ATOM 1467 N N . ALA A 1 107 ? -10.867 49.064 44.507 1.00 43.38 107 ALA A N 1
ATOM 1468 C CA . ALA A 1 107 ? -12.267 49.074 44.912 1.00 45.52 107 ALA A CA 1
ATOM 1469 C C . ALA A 1 107 ? -13.136 49.868 43.942 1.00 46.13 107 ALA A C 1
ATOM 1470 O O . ALA A 1 107 ? -14.310 49.535 43.751 1.00 47.54 107 ALA A O 1
ATOM 1477 N N . GLY A 1 108 ? -12.587 50.903 43.311 1.00 44.68 108 GLY A N 1
ATOM 1478 C CA . GLY A 1 108 ? -13.345 51.734 42.399 1.00 45.42 108 GLY A CA 1
ATOM 1479 C C . GLY A 1 108 ? -13.188 51.401 40.931 1.00 45.32 108 GLY A C 1
ATOM 1480 O O . GLY A 1 108 ? -13.858 52.017 40.096 1.00 46.29 108 GLY A O 1
ATOM 1484 N N . GLY A 1 109 ? -12.328 50.447 40.588 1.00 43.91 109 GLY A N 1
ATOM 1485 C CA . GLY A 1 109 ? -12.105 50.094 39.200 1.00 41.35 109 GLY A CA 1
ATOM 1486 C C . GLY A 1 109 ? -10.965 50.820 38.523 1.00 38.01 109 GLY A C 1
ATOM 1487 O O . GLY A 1 109 ? -10.937 50.880 37.292 1.00 40.33 109 GLY A O 1
ATOM 1491 N N . PHE A 1 110 ? -10.025 51.381 39.276 1.00 37.39 110 PHE A N 1
ATOM 1492 C CA . PHE A 1 110 ? -8.838 52.011 38.695 1.00 32.92 110 PHE A CA 1
ATOM 1493 C C . PHE A 1 110 ? -9.219 53.065 37.656 1.00 32.19 110 PHE A C 1
ATOM 1494 O O . PHE A 1 110 ? -8.713 53.076 36.536 1.00 26.94 110 PHE A O 1
ATOM 1511 N N . ASN A 1 111 ? -10.114 53.971 38.036 1.00 35.24 111 ASN A N 1
ATOM 1512 C CA . ASN A 1 111 ? -10.506 55.038 37.121 1.00 35.28 111 ASN A CA 1
ATOM 1513 C C . ASN A 1 111 ? -9.375 56.044 36.949 1.00 31.45 111 ASN A C 1
ATOM 1514 O O . ASN A 1 111 ? -8.547 56.244 37.843 1.00 31.29 111 ASN A O 1
ATOM 1525 N N . ASN A 1 112 ? -9.353 56.684 35.781 1.00 29.11 112 ASN A N 1
ATOM 1526 C CA . ASN A 1 112 ? -8.348 57.695 35.441 1.00 29.84 112 ASN A CA 1
ATOM 1527 C C . ASN A 1 112 ? -6.927 57.133 35.500 1.00 24.93 112 ASN A C 1
ATOM 1528 O O . ASN A 1 112 ? -5.975 57.840 35.820 1.00 26.84 112 ASN A O 1
ATOM 1539 N N . ARG A 1 113 ? -6.761 55.876 35.126 1.00 24.51 113 ARG A N 1
ATOM 1540 C CA . ARG A 1 113 ? -5.498 55.184 35.368 1.00 25.03 113 ARG A CA 1
ATOM 1541 C C . ARG A 1 113 ? -4.359 55.699 34.489 1.00 22.95 113 ARG A C 1
ATOM 1542 O O . ARG A 1 113 ? -4.518 55.938 33.289 1.00 23.58 113 ARG A O 1
ATOM 1563 N N . GLN A 1 114 ? -3.182 55.828 35.093 1.00 19.86 114 GLN A N 1
ATOM 1564 C CA . GLN A 1 114 ? -1.960 56.118 34.356 1.00 18.66 114 GLN A CA 1
ATOM 1565 C C . GLN A 1 114 ? -0.838 55.218 34.855 1.00 16.89 114 GLN A C 1
ATOM 1566 O O . GLN A 1 114 ? -0.876 54.713 35.981 1.00 19.92 114 GLN A O 1
ATOM 1580 N N . VAL A 1 115 ? 0.151 55.004 33.988 1.00 16.05 115 VAL A N 1
ATOM 1581 C CA . VAL A 1 115 ? 1.386 54.314 34.334 1.00 16.17 115 VAL A CA 1
ATOM 1582 C C . VAL A 1 115 ? 2.526 55.301 34.178 1.00 15.10 115 VAL A C 1
ATOM 1583 O O . VAL A 1 115 ? 2.419 56.279 33.434 1.00 14.39 115 VAL A O 1
ATOM 1596 N N . TYR A 1 116 ? 3.642 55.019 34.865 1.00 11.83 116 TYR A N 1
ATOM 1597 C CA . TYR A 1 116 ? 4.783 55.930 34.848 1.00 13.21 116 TYR A CA 1
ATOM 1598 C C . TYR A 1 116 ? 6.049 55.194 35.273 1.00 14.25 116 TYR A C 1
ATOM 1599 O O . TYR A 1 116 ? 5.995 54.153 35.942 1.00 14.57 116 TYR A O 1
ATOM 1617 N N . PHE A 1 117 ? 7.191 55.768 34.875 1.00 13.14 117 PHE A N 1
ATOM 1618 C CA . PHE A 1 117 ? 8.485 55.491 35.487 1.00 14.04 117 PHE A CA 1
ATOM 1619 C C . PHE A 1 117 ? 9.205 56.830 35.666 1.00 13.63 117 PHE A C 1
ATOM 1620 O O . PHE A 1 117 ? 8.918 57.803 34.966 1.00 13.62 117 PHE A O 1
ATOM 1637 N N . VAL A 1 118 ? 10.136 56.875 36.622 1.00 12.31 118 VAL A N 1
ATOM 1638 C CA . VAL A 1 118 ? 10.930 58.068 36.903 1.00 14.10 118 VAL A CA 1
ATOM 1639 C C . VAL A 1 118 ? 12.118 57.647 37.750 1.00 14.86 118 VAL A C 1
ATOM 1640 O O . VAL A 1 118 ? 11.990 56.800 38.644 1.00 12.91 118 VAL A O 1
ATOM 1653 N N . GLY A 1 119 ? 13.279 58.226 37.447 1.00 14.04 119 GLY A N 1
ATOM 1654 C CA . GLY A 1 119 ? 14.476 57.934 38.219 1.00 18.12 119 GLY A CA 1
ATOM 1655 C C . GLY A 1 119 ? 15.583 58.934 37.971 1.00 19.49 119 GLY A C 1
ATOM 1656 O O . GLY A 1 119 ? 15.548 59.732 37.024 1.00 20.16 119 GLY A O 1
ATOM 1660 N N . ASP A 1 120 ? 16.582 58.869 38.848 1.00 19.05 120 ASP A N 1
ATOM 1661 C CA . ASP A 1 120 ? 17.784 59.693 38.749 1.00 20.65 120 ASP A CA 1
ATOM 1662 C C . ASP A 1 120 ? 18.802 58.977 37.868 1.00 20.99 120 ASP A C 1
ATOM 1663 O O . ASP A 1 120 ? 19.303 57.904 38.219 1.00 19.94 120 ASP A O 1
ATOM 1672 N N . ARG A 1 121 ? 19.095 59.572 36.720 1.00 21.73 121 ARG A N 1
ATOM 1673 C CA . ARG A 1 121 ? 20.038 59.021 35.754 1.00 23.37 121 ARG A CA 1
ATOM 1674 C C . ARG A 1 121 ? 21.502 59.291 36.104 1.00 23.05 121 ARG A C 1
ATOM 1675 O O . ARG A 1 121 ? 22.379 58.737 35.435 1.00 23.13 121 ARG A O 1
ATOM 1696 N N . THR A 1 122 ? 21.790 60.093 37.138 1.00 22.74 122 THR A N 1
ATOM 1697 C CA . THR A 1 122 ? 23.169 60.419 37.500 1.00 25.45 122 THR A CA 1
ATOM 1698 C C . THR A 1 122 ? 24.036 59.167 37.591 1.00 26.21 122 THR A C 1
ATOM 1699 O O . THR A 1 122 ? 23.684 58.196 38.267 1.00 25.82 122 THR A O 1
ATOM 1710 N N . GLY A 1 123 ? 25.190 59.208 36.928 1.00 26.06 123 GLY A N 1
ATOM 1711 C CA . GLY A 1 123 ? 26.125 58.106 36.960 1.00 23.87 123 GLY A CA 1
ATOM 1712 C C . GLY A 1 123 ? 25.782 56.937 36.065 1.00 23.75 123 GLY A C 1
ATOM 1713 O O . GLY A 1 123 ? 26.426 55.891 36.167 1.00 24.65 123 GLY A O 1
ATOM 1717 N N . THR A 1 124 ? 24.767 57.049 35.221 1.00 21.24 124 THR A N 1
ATOM 1718 C CA . THR A 1 124 ? 24.426 55.930 34.357 1.00 21.02 124 THR A CA 1
ATOM 1719 C C . THR A 1 124 ? 25.491 55.753 33.281 1.00 22.83 124 THR A C 1
ATOM 1720 O O . THR A 1 124 ? 25.918 56.730 32.650 1.00 22.33 124 THR A O 1
ATOM 1731 N N . THR A 1 125 ? 25.923 54.506 33.082 1.00 21.32 125 THR A N 1
ATOM 1732 C CA . THR A 1 125 ? 26.746 54.141 31.935 1.00 23.08 125 THR A CA 1
ATOM 1733 C C . THR A 1 125 ? 26.224 52.820 31.383 1.00 22.33 125 THR A C 1
ATOM 1734 O O . THR A 1 125 ? 25.498 52.086 32.060 1.00 20.21 125 THR A O 1
ATOM 1745 N N . LEU A 1 126 ? 26.579 52.534 30.130 1.00 22.42 126 LEU A N 1
ATOM 1746 C CA . LEU A 1 126 ? 26.169 51.279 29.510 1.00 19.73 126 LEU A CA 1
ATOM 1747 C C . LEU A 1 126 ? 27.361 50.351 29.382 1.00 21.69 126 LEU A C 1
ATOM 1748 O O . LEU A 1 126 ? 28.437 50.798 28.984 1.00 20.97 126 LEU A O 1
ATOM 1764 N N . PRO A 1 127 ? 27.223 49.071 29.716 1.00 21.24 127 PRO A N 1
ATOM 1765 C CA . PRO A 1 127 ? 28.353 48.150 29.591 1.00 22.95 127 PRO A CA 1
ATOM 1766 C C . PRO A 1 127 ? 28.473 47.641 28.167 1.00 23.13 127 PRO A C 1
ATOM 1767 O O . PRO A 1 127 ? 27.594 47.827 27.318 1.00 19.47 127 PRO A O 1
ATOM 1778 N N . ALA A 1 128 ? 29.577 46.950 27.935 1.00 22.80 128 ALA A N 1
ATOM 1779 C CA . ALA A 1 128 ? 29.754 46.251 26.686 1.00 24.51 128 ALA A CA 1
ATOM 1780 C C . ALA A 1 128 ? 28.935 44.963 26.688 1.00 24.86 128 ALA A C 1
ATOM 1781 O O . ALA A 1 128 ? 28.544 44.437 27.744 1.00 24.37 128 ALA A O 1
ATOM 1788 N N . GLY A 1 129 ? 28.661 44.469 25.487 1.00 20.92 129 GLY A N 1
ATOM 1789 C CA . GLY A 1 129 ? 28.124 43.138 25.346 1.00 20.96 129 GLY A CA 1
ATOM 1790 C C . GLY A 1 129 ? 26.642 43.045 25.604 1.00 20.75 129 GLY A C 1
ATOM 1791 O O . GLY A 1 129 ? 25.853 43.901 25.170 1.00 19.71 129 GLY A O 1
ATOM 1795 N N . VAL A 1 130 ? 26.255 41.976 26.298 1.00 19.32 130 VAL A N 1
ATOM 1796 C CA . VAL A 1 130 ? 24.859 41.626 26.486 1.00 19.95 130 VAL A CA 1
ATOM 1797 C C . VAL A 1 130 ? 24.607 41.421 27.976 1.00 17.68 130 VAL A C 1
ATOM 1798 O O . VAL A 1 130 ? 25.510 41.091 28.747 1.00 18.24 130 VAL A O 1
ATOM 1811 N N . ALA A 1 131 ? 23.346 41.591 28.368 1.00 17.63 131 ALA A N 1
ATOM 1812 C CA . ALA A 1 131 ? 22.892 41.380 29.735 1.00 18.56 131 ALA A CA 1
ATOM 1813 C C . ALA A 1 131 ? 21.410 41.032 29.705 1.00 18.28 131 ALA A C 1
ATOM 1814 O O . ALA A 1 131 ? 20.690 41.384 28.760 1.00 19.10 131 ALA A O 1
ATOM 1821 N N . THR A 1 132 ? 20.945 40.388 30.774 1.00 18.10 132 THR A N 1
ATOM 1822 C CA . THR A 1 132 ? 19.523 40.122 30.946 1.00 18.83 132 THR A CA 1
ATOM 1823 C C . THR A 1 132 ? 19.058 40.714 32.271 1.00 18.23 132 THR A C 1
ATOM 1824 O O . THR A 1 132 ? 19.852 40.951 33.188 1.00 19.36 132 THR A O 1
ATOM 1835 N N . TYR A 1 133 ? 17.754 40.974 32.348 1.00 17.14 133 TYR A N 1
ATOM 1836 C CA . TYR A 1 133 ? 17.146 41.682 33.467 1.00 18.31 133 TYR A CA 1
ATOM 1837 C C . TYR A 1 133 ? 15.928 40.906 33.936 1.00 19.14 133 TYR A C 1
ATOM 1838 O O . TYR A 1 133 ? 15.117 40.463 33.114 1.00 19.72 133 TYR A O 1
ATOM 1856 N N . SER A 1 134 ? 15.790 40.746 35.243 1.00 18.79 134 SER A N 1
ATOM 1857 C CA . SER A 1 134 ? 14.547 40.237 35.816 1.00 21.14 134 SER A CA 1
ATOM 1858 C C . SER A 1 134 ? 13.625 41.427 36.031 1.00 19.77 134 SER A C 1
ATOM 1859 O O . SER A 1 134 ? 13.953 42.322 36.811 1.00 19.89 134 SER A O 1
ATOM 1867 N N . VAL A 1 135 ? 12.501 41.454 35.319 1.00 19.57 135 VAL A N 1
ATOM 1868 C CA . VAL A 1 135 ? 11.624 42.618 35.262 1.00 19.60 135 VAL A CA 1
ATOM 1869 C C . VAL A 1 135 ? 10.264 42.252 35.839 1.00 19.44 135 VAL A C 1
ATOM 1870 O O . VAL A 1 135 ? 9.771 41.133 35.651 1.00 19.05 135 VAL A O 1
ATOM 1883 N N . ALA A 1 136 ? 9.684 43.188 36.580 1.00 14.47 136 ALA A N 1
ATOM 1884 C CA . ALA A 1 136 ? 8.335 43.070 37.084 1.00 14.90 136 ALA A CA 1
ATOM 1885 C C . ALA A 1 136 ? 7.499 44.176 36.461 1.00 16.08 136 ALA A C 1
ATOM 1886 O O . ALA A 1 136 ? 8.017 45.221 36.064 1.00 17.08 136 ALA A O 1
ATOM 1893 N N . GLY A 1 137 ? 6.196 43.952 36.394 1.00 17.63 137 GLY A N 1
ATOM 1894 C CA . GLY A 1 137 ? 5.298 44.902 35.765 1.00 14.64 137 GLY A CA 1
ATOM 1895 C C . GLY A 1 137 ? 4.000 45.005 36.536 1.00 17.90 137 GLY A C 1
ATOM 1896 O O . GLY A 1 137 ? 3.553 44.045 37.173 1.00 19.79 137 GLY A O 1
ATOM 1900 N N . LEU A 1 138 ? 3.384 46.186 36.459 1.00 16.72 138 LEU A N 1
ATOM 1901 C CA . LEU A 1 138 ? 2.151 46.498 37.170 1.00 18.69 138 LEU A CA 1
ATOM 1902 C C . LEU A 1 138 ? 1.077 46.929 36.185 1.00 18.22 138 LEU A C 1
ATOM 1903 O O . LEU A 1 138 ? 1.272 47.878 35.416 1.00 15.97 138 LEU A O 1
ATOM 1919 N N . ASN A 1 139 ? -0.076 46.271 36.254 1.00 21.26 139 ASN A N 1
ATOM 1920 C CA . ASN A 1 139 ? -1.277 46.708 35.543 1.00 19.83 139 ASN A CA 1
ATOM 1921 C C . ASN A 1 139 ? -2.467 46.385 36.439 1.00 23.16 139 ASN A C 1
ATOM 1922 O O . ASN A 1 139 ? -2.817 45.214 36.601 1.00 23.30 139 ASN A O 1
ATOM 1933 N N . LYS A 1 140 ? -3.074 47.417 37.021 1.00 22.13 140 LYS A N 1
ATOM 1934 C CA . LYS A 1 140 ? -4.215 47.265 37.914 1.00 22.32 140 LYS A CA 1
ATOM 1935 C C . LYS A 1 140 ? -3.928 46.197 38.969 1.00 23.52 140 LYS A C 1
ATOM 1936 O O . LYS A 1 140 ? -4.643 45.204 39.103 1.00 22.09 140 LYS A O 1
ATOM 1955 N N . PHE A 1 141 ? -2.843 46.431 39.712 1.00 22.47 141 PHE A N 1
ATOM 1956 C CA . PHE A 1 141 ? -2.390 45.489 40.725 1.00 22.74 141 PHE A CA 1
ATOM 1957 C C . PHE A 1 141 ? -3.455 45.268 41.792 1.00 26.95 141 PHE A C 1
ATOM 1958 O O . PHE A 1 141 ? -3.976 46.220 42.383 1.00 27.93 141 PHE A O 1
ATOM 1975 N N . ASN A 1 142 ? -3.756 43.994 42.046 1.00 27.25 142 ASN A N 1
ATOM 1976 C CA . ASN A 1 142 ? -4.750 43.580 43.031 1.00 31.11 142 ASN A CA 1
ATOM 1977 C C . ASN A 1 142 ? -4.162 42.654 44.090 1.00 34.25 142 ASN A C 1
ATOM 1978 O O . ASN A 1 142 ? -4.916 42.033 44.848 1.00 34.01 142 ASN A O 1
ATOM 1989 N N . GLY A 1 143 ? -2.836 42.536 44.154 1.00 33.95 143 GLY A N 1
ATOM 1990 C CA . GLY A 1 143 ? -2.179 41.667 45.098 1.00 35.56 143 GLY A CA 1
ATOM 1991 C C . GLY A 1 143 ? -1.701 40.351 44.516 1.00 36.43 143 GLY A C 1
ATOM 1992 O O . GLY A 1 143 ? -0.741 39.772 45.038 1.00 40.72 143 GLY A O 1
ATOM 1996 N N . SER A 1 144 ? -2.302 39.884 43.424 1.00 33.35 144 SER A N 1
ATOM 1997 C CA . SER A 1 144 ? -1.938 38.569 42.912 1.00 37.82 144 SER A CA 1
ATOM 1998 C C . SER A 1 144 ? -1.814 38.545 41.393 1.00 36.97 144 SER A C 1
ATOM 1999 O O . SER A 1 144 ? -1.932 37.471 40.787 1.00 38.40 144 SER A O 1
ATOM 2007 N N . ASN A 1 145 ? -1.575 39.696 40.763 1.00 28.25 145 ASN A N 1
ATOM 2008 C CA . ASN A 1 145 ? -1.510 39.766 39.312 1.00 27.30 145 ASN A CA 1
ATOM 2009 C C . ASN A 1 145 ? -0.316 40.589 38.860 1.00 25.12 145 ASN A C 1
ATOM 2010 O O . ASN A 1 145 ? -0.396 41.294 37.854 1.00 27.45 145 ASN A O 1
ATOM 2021 N N . LEU A 1 146 ? 0.785 40.532 39.609 1.00 23.75 146 LEU A N 1
ATOM 2022 C CA . LEU A 1 146 ? 2.035 41.128 39.161 1.00 22.30 146 LEU A CA 1
ATOM 2023 C C . LEU A 1 146 ? 2.528 40.442 37.895 1.00 19.97 146 LEU A C 1
ATOM 2024 O O . LEU A 1 146 ? 2.431 39.223 37.758 1.00 21.52 146 LEU A O 1
ATOM 2040 N N . LEU A 1 147 ? 3.083 41.223 36.976 1.00 19.17 147 LEU A N 1
ATOM 2041 C CA . LEU A 1 147 ? 3.720 40.652 35.807 1.00 19.65 147 LEU A CA 1
ATOM 2042 C C . LEU A 1 147 ? 5.207 40.477 36.046 1.00 20.80 147 LEU A C 1
ATOM 2043 O O . LEU A 1 147 ? 5.829 41.227 36.801 1.00 21.64 147 LEU A O 1
ATOM 2059 N N . SER A 1 148 ? 5.770 39.446 35.423 1.00 22.79 148 SER A N 1
ATOM 2060 C CA . SER A 1 148 ? 7.193 39.180 35.560 1.00 23.30 148 SER A CA 1
ATOM 2061 C C . SER A 1 148 ? 7.722 38.594 34.256 1.00 20.18 148 SER A C 1
ATOM 2062 O O . SER A 1 148 ? 6.979 37.994 33.473 1.00 17.73 148 SER A O 1
ATOM 2070 N N . GLY A 1 149 ? 9.013 38.789 34.029 1.00 20.23 149 GLY A N 1
ATOM 2071 C CA . GLY A 1 149 ? 9.639 38.253 32.841 1.00 19.97 149 GLY A CA 1
ATOM 2072 C C . GLY A 1 149 ? 11.094 38.641 32.781 1.00 19.08 149 GLY A C 1
ATOM 2073 O O . GLY A 1 149 ? 11.665 39.147 33.751 1.00 21.31 149 GLY A O 1
ATOM 2077 N N . THR A 1 150 ? 11.687 38.390 31.619 1.00 18.51 150 THR A N 1
ATOM 2078 C CA . THR A 1 150 ? 13.102 38.635 31.386 1.00 18.72 150 THR A CA 1
ATOM 2079 C C . THR A 1 150 ? 13.252 39.533 30.165 1.00 17.15 150 THR A C 1
ATOM 2080 O O . THR A 1 150 ? 12.602 39.312 29.138 1.00 18.47 150 THR A O 1
ATOM 2091 N N . PHE A 1 151 ? 14.061 40.572 30.291 1.00 13.78 151 PHE A N 1
ATOM 2092 C CA . PHE A 1 151 ? 14.453 41.395 29.154 1.00 16.20 151 PHE A CA 1
ATOM 2093 C C . PHE A 1 151 ? 15.902 41.082 28.795 1.00 16.75 151 PHE A C 1
ATOM 2094 O O . PHE A 1 151 ? 16.729 40.812 29.673 1.00 16.65 151 PHE A O 1
ATOM 2111 N N . ARG A 1 152 ? 16.194 41.114 27.501 1.00 18.57 152 ARG A N 1
ATOM 2112 C CA . ARG A 1 152 ? 17.517 40.838 26.961 1.00 20.26 152 ARG A CA 1
ATOM 2113 C C . ARG A 1 152 ? 18.013 42.107 26.291 1.00 16.60 152 ARG A C 1
ATOM 2114 O O . ARG A 1 152 ? 17.382 42.601 25.351 1.00 13.67 152 ARG A O 1
ATOM 2135 N N . ALA A 1 153 ? 19.144 42.614 26.751 1.00 14.00 153 ALA A N 1
ATOM 2136 C CA . ALA A 1 153 ? 19.764 43.805 26.200 1.00 12.16 153 ALA A CA 1
ATOM 2137 C C . ALA A 1 153 ? 21.029 43.404 25.450 1.00 15.76 153 ALA A C 1
ATOM 2138 O O . ALA A 1 153 ? 21.860 42.651 25.975 1.00 17.46 153 ALA A O 1
ATOM 2145 N N . ASN A 1 154 ? 21.150 43.851 24.214 1.00 14.74 154 ASN A N 1
ATOM 2146 C CA . ASN A 1 154 ? 22.400 43.746 23.475 1.00 15.60 154 ASN A CA 1
ATOM 2147 C C . ASN A 1 154 ? 22.918 45.169 23.294 1.00 16.37 154 ASN A C 1
ATOM 2148 O O . ASN A 1 154 ? 22.426 45.917 22.442 1.00 17.52 154 ASN A O 1
ATOM 2159 N N . PHE A 1 155 ? 23.887 45.556 24.115 1.00 13.61 155 PHE A N 1
ATOM 2160 C CA . PHE A 1 155 ? 24.387 46.929 24.049 1.00 16.05 155 PHE A CA 1
ATOM 2161 C C . PHE A 1 155 ? 25.276 47.151 22.836 1.00 15.92 155 PHE A C 1
ATOM 2162 O O . PHE A 1 155 ? 25.366 48.282 22.350 1.00 15.35 155 PHE A O 1
ATOM 2179 N N . GLY A 1 156 ? 25.922 46.094 22.329 1.00 14.79 156 GLY A N 1
ATOM 2180 C CA . GLY A 1 156 ? 26.712 46.227 21.115 1.00 14.93 156 GLY A CA 1
ATOM 2181 C C . GLY A 1 156 ? 25.872 46.516 19.887 1.00 17.83 156 GLY A C 1
ATOM 2182 O O . GLY A 1 156 ? 26.333 47.196 18.971 1.00 16.06 156 GLY A O 1
ATOM 2186 N N . SER A 1 157 ? 24.656 45.965 19.834 1.00 16.83 157 SER A N 1
ATOM 2187 C CA . SER A 1 157 ? 23.744 46.142 18.718 1.00 16.77 157 SER A CA 1
ATOM 2188 C C . SER A 1 157 ? 22.624 47.141 18.985 1.00 14.59 157 SER A C 1
ATOM 2189 O O . SER A 1 157 ? 21.861 47.453 18.060 1.00 17.83 157 SER A O 1
ATOM 2197 N N . GLY A 1 158 ? 22.464 47.599 20.220 1.00 12.35 158 GLY A N 1
ATOM 2198 C CA . GLY A 1 158 ? 21.464 48.606 20.534 1.00 15.63 158 GLY A CA 1
ATOM 2199 C C . GLY A 1 158 ? 20.042 48.094 20.567 1.00 15.09 158 GLY A C 1
ATOM 2200 O O . GLY A 1 158 ? 19.138 48.803 20.137 1.00 15.57 158 GLY A O 1
ATOM 2204 N N . THR A 1 159 ? 19.825 46.879 21.075 1.00 14.26 159 THR A N 1
ATOM 2205 C CA . THR A 1 159 ? 18.509 46.256 21.085 1.00 13.67 159 THR A CA 1
ATOM 2206 C C . THR A 1 159 ? 18.115 45.878 22.508 1.00 14.93 159 THR A C 1
ATOM 2207 O O . THR A 1 159 ? 18.953 45.490 23.332 1.00 15.33 159 THR A O 1
ATOM 2218 N N . LEU A 1 160 ? 16.819 45.996 22.788 1.00 15.45 160 LEU A N 1
ATOM 2219 C CA . LEU A 1 160 ? 16.234 45.545 24.047 1.00 16.12 160 LEU A CA 1
ATOM 2220 C C . LEU A 1 160 ? 14.933 44.834 23.721 1.00 17.18 160 LEU A C 1
ATOM 2221 O O . LEU A 1 160 ? 14.056 45.415 23.072 1.00 17.50 160 LEU A O 1
ATOM 2237 N N . GLN A 1 161 ? 14.838 43.565 24.100 1.00 15.15 161 GLN A N 1
ATOM 2238 C CA . GLN A 1 161 ? 13.682 42.758 23.753 1.00 16.57 161 GLN A CA 1
ATOM 2239 C C . GLN A 1 161 ? 13.314 41.922 24.962 1.00 18.20 161 GLN A C 1
ATOM 2240 O O . GLN A 1 161 ? 14.179 41.532 25.754 1.00 17.97 161 GLN A O 1
ATOM 2254 N N . GLY A 1 162 ? 12.029 41.710 25.146 1.00 16.63 162 GLY A N 1
ATOM 2255 C CA . GLY A 1 162 ? 11.613 40.899 26.268 1.00 20.72 162 GLY A CA 1
ATOM 2256 C C . GLY A 1 162 ? 10.117 40.900 26.422 1.00 19.51 162 GLY A C 1
ATOM 2257 O O . GLY A 1 162 ? 9.385 41.525 25.647 1.00 17.40 162 GLY A O 1
ATOM 2261 N N . GLY A 1 163 ? 9.681 40.183 27.453 1.00 19.54 163 GLY A N 1
ATOM 2262 C CA . GLY A 1 163 ? 8.265 40.002 27.686 1.00 24.70 163 GLY A CA 1
ATOM 2263 C C . GLY A 1 163 ? 7.972 39.892 29.163 1.00 19.85 163 GLY A C 1
ATOM 2264 O O . GLY A 1 163 ? 8.833 39.523 29.963 1.00 24.75 163 GLY A O 1
ATOM 2268 N N . LEU A 1 164 ? 6.735 40.217 29.506 1.00 17.50 164 LEU A N 1
ATOM 2269 C CA . LEU A 1 164 ? 6.216 40.109 30.863 1.00 19.51 164 LEU A CA 1
ATOM 2270 C C . LEU A 1 164 ? 4.888 39.373 30.781 1.00 21.94 164 LEU A C 1
ATOM 2271 O O . LEU A 1 164 ? 4.131 39.584 29.824 1.00 21.76 164 LEU A O 1
ATOM 2287 N N . THR A 1 165 ? 4.609 38.501 31.753 1.00 20.75 165 THR A N 1
ATOM 2288 C CA . THR A 1 165 ? 3.310 37.845 31.808 1.00 21.72 165 THR A CA 1
ATOM 2289 C C . THR A 1 165 ? 2.823 37.801 33.250 1.00 20.88 165 THR A C 1
ATOM 2290 O O . THR A 1 165 ? 3.611 37.696 34.195 1.00 19.37 165 THR A O 1
ATOM 2301 N N . GLY A 1 166 ? 1.515 37.876 33.410 1.00 23.21 166 GLY A N 1
ATOM 2302 C CA . GLY A 1 166 ? 0.919 37.727 34.721 1.00 27.27 166 GLY A CA 1
ATOM 2303 C C . GLY A 1 166 ? -0.550 38.085 34.715 1.00 27.73 166 GLY A C 1
ATOM 2304 O O . GLY A 1 166 ? -0.961 38.956 33.944 1.00 25.98 166 GLY A O 1
ATOM 2308 N N . GLY A 1 167 ? -1.346 37.423 35.551 1.00 31.74 167 GLY A N 1
ATOM 2309 C CA . GLY A 1 167 ? -2.767 37.756 35.645 1.00 34.73 167 GLY A CA 1
ATOM 2310 C C . GLY A 1 167 ? -3.499 37.737 34.321 1.00 35.10 167 GLY A C 1
ATOM 2311 O O . GLY A 1 167 ? -4.392 38.562 34.092 1.00 37.92 167 GLY A O 1
ATOM 2315 N N . GLY A 1 168 ? -3.123 36.828 33.426 1.00 33.81 168 GLY A N 1
ATOM 2316 C CA . GLY A 1 168 ? -3.771 36.730 32.134 1.00 32.50 168 GLY A CA 1
ATOM 2317 C C . GLY A 1 168 ? -3.347 37.767 31.122 1.00 30.26 168 GLY A C 1
ATOM 2318 O O . GLY A 1 168 ? -3.965 37.858 30.055 1.00 32.34 168 GLY A O 1
ATOM 2322 N N . LEU A 1 169 ? -2.319 38.554 31.415 1.00 28.36 169 LEU A N 1
ATOM 2323 C CA . LEU A 1 169 ? -1.843 39.591 30.511 1.00 26.02 169 LEU A CA 1
ATOM 2324 C C . LEU A 1 169 ? -0.402 39.304 30.115 1.00 22.98 169 LEU A C 1
ATOM 2325 O O . LEU A 1 169 ? 0.424 38.941 30.957 1.00 24.78 169 LEU A O 1
ATOM 2341 N N . SER A 1 170 ? -0.102 39.502 28.838 1.00 24.21 170 SER A N 1
ATOM 2342 C CA . SER A 1 170 ? 1.235 39.345 28.292 1.00 22.21 170 SER A CA 1
ATOM 2343 C C . SER A 1 170 ? 1.606 40.626 27.560 1.00 20.94 170 SER A C 1
ATOM 2344 O O . SER A 1 170 ? 0.832 41.113 26.736 1.00 20.67 170 SER A O 1
ATOM 2352 N N . VAL A 1 171 ? 2.769 41.189 27.881 1.00 20.80 171 VAL A N 1
ATOM 2353 C CA . VAL A 1 171 ? 3.283 42.379 27.211 1.00 18.27 171 VAL A CA 1
ATOM 2354 C C . VAL A 1 171 ? 4.685 42.066 26.716 1.00 16.96 171 VAL A C 1
ATOM 2355 O O . VAL A 1 171 ? 5.537 41.648 27.504 1.00 20.19 171 VAL A O 1
ATOM 2368 N N . ASN A 1 172 ? 4.918 42.235 25.422 1.00 15.69 172 ASN A N 1
ATOM 2369 C CA . ASN A 1 172 ? 6.251 42.106 24.845 1.00 17.41 172 ASN A CA 1
ATOM 2370 C C . ASN A 1 172 ? 6.725 43.470 24.357 1.00 18.95 172 ASN A C 1
ATOM 2371 O O . ASN A 1 172 ? 5.923 44.285 23.888 1.00 20.82 172 ASN A O 1
ATOM 2382 N N . VAL A 1 173 ? 8.036 43.714 24.457 1.00 15.58 173 VAL A N 1
ATOM 2383 C CA . VAL A 1 173 ? 8.627 44.965 24.005 1.00 14.49 173 VAL A CA 1
ATOM 2384 C C . VAL A 1 173 ? 9.784 44.679 23.056 1.00 14.47 173 VAL A C 1
ATOM 2385 O O . VAL A 1 173 ? 10.450 43.638 23.122 1.00 14.53 173 VAL A O 1
ATOM 2398 N N . ASN A 1 174 ? 9.996 45.613 22.144 1.00 12.62 174 ASN A N 1
ATOM 2399 C CA . ASN A 1 174 ? 11.064 45.527 21.152 1.00 11.13 174 ASN A CA 1
ATOM 2400 C C . ASN A 1 174 ? 11.539 46.955 20.932 1.00 12.30 174 ASN A C 1
ATOM 2401 O O . ASN A 1 174 ? 10.824 47.758 20.323 1.00 11.85 174 ASN A O 1
ATOM 2412 N N . ALA A 1 175 ? 12.687 47.286 21.501 1.00 14.42 175 ALA A N 1
ATOM 2413 C CA . ALA A 1 175 ? 13.142 48.667 21.561 1.00 13.76 175 ALA A CA 1
ATOM 2414 C C . ALA A 1 175 ? 14.583 48.786 21.086 1.00 15.11 175 ALA A C 1
ATOM 2415 O O . ALA A 1 175 ? 15.348 47.814 21.051 1.00 15.88 175 ALA A O 1
ATOM 2422 N N . SER A 1 176 ? 14.924 50.013 20.714 1.00 12.66 176 SER A N 1
ATOM 2423 C CA . SER A 1 176 ? 16.274 50.390 20.337 1.00 13.23 176 SER A CA 1
ATOM 2424 C C . SER A 1 176 ? 16.880 51.161 21.495 1.00 12.19 176 SER A C 1
ATOM 2425 O O . SER A 1 176 ? 16.218 52.013 22.095 1.00 13.04 176 SER A O 1
ATOM 2433 N N . ILE A 1 177 ? 18.135 50.860 21.806 1.00 10.38 177 ILE A N 1
ATOM 2434 C CA . ILE A 1 177 ? 18.855 51.524 22.884 1.00 9.60 177 ILE A CA 1
ATOM 2435 C C . ILE A 1 177 ? 19.578 52.729 22.306 1.00 13.57 177 ILE A C 1
ATOM 2436 O O . ILE A 1 177 ? 20.311 52.614 21.308 1.00 15.75 177 ILE A O 1
ATOM 2452 N N . ASN A 1 178 ? 19.399 53.872 22.946 1.00 11.88 178 ASN A N 1
ATOM 2453 C CA . ASN A 1 178 ? 20.098 55.109 22.607 1.00 11.75 178 ASN A CA 1
ATOM 2454 C C . ASN A 1 178 ? 21.270 55.290 23.576 1.00 14.50 178 ASN A C 1
ATOM 2455 O O . ASN A 1 178 ? 21.065 55.566 24.765 1.00 12.69 178 ASN A O 1
ATOM 2466 N N . SER A 1 179 ? 22.497 55.118 23.074 1.00 14.82 179 SER A N 1
ATOM 2467 C CA . SER A 1 179 ? 23.679 55.183 23.931 1.00 17.45 179 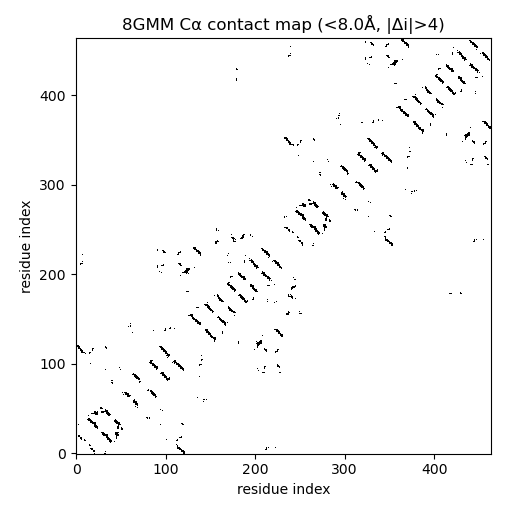SER A CA 1
ATOM 2468 C C . SER A 1 179 ? 24.069 56.605 24.299 1.00 19.14 179 SER A C 1
ATOM 2469 O O . SER A 1 179 ? 24.911 56.788 25.183 1.00 18.95 179 SER A O 1
ATOM 2477 N N . ALA A 1 180 ? 23.476 57.615 23.665 1.00 15.48 180 ALA A N 1
ATOM 2478 C CA . ALA A 1 180 ? 23.789 58.984 24.049 1.00 17.63 180 ALA A CA 1
ATOM 2479 C C . ALA A 1 180 ? 23.134 59.349 25.370 1.00 18.48 180 ALA A C 1
ATOM 2480 O O . ALA A 1 180 ? 23.694 60.134 26.136 1.00 19.46 180 ALA A O 1
ATOM 2487 N N . ASN A 1 181 ? 21.976 58.772 25.688 1.00 14.76 181 ASN A N 1
ATOM 2488 C CA . ASN A 1 181 ? 21.290 59.153 26.912 1.00 16.61 181 ASN A CA 1
ATOM 2489 C C . ASN A 1 181 ? 20.807 57.939 27.689 1.00 15.17 181 ASN A C 1
ATOM 2490 O O . ASN A 1 181 ? 20.136 58.103 28.717 1.00 15.85 181 ASN A O 1
ATOM 2501 N N . ALA A 1 182 ? 21.167 56.736 27.235 1.00 12.76 182 ALA A N 1
ATOM 2502 C CA . ALA A 1 182 ? 20.844 55.454 27.859 1.00 12.16 182 ALA A CA 1
ATOM 2503 C C . ALA A 1 182 ? 19.345 55.177 27.897 1.00 14.21 182 ALA A C 1
ATOM 2504 O O . ALA A 1 182 ? 18.892 54.281 28.627 1.00 13.30 182 ALA A O 1
ATOM 2511 N N . SER A 1 183 ? 18.556 55.911 27.112 1.00 16.92 183 SER A N 1
ATOM 2512 C CA . SER A 1 183 ? 17.141 55.612 26.981 1.00 16.28 183 SER A CA 1
ATOM 2513 C C . SER A 1 183 ? 16.917 54.468 25.988 1.00 15.84 183 SER A C 1
ATOM 2514 O O . SER A 1 183 ? 17.823 54.040 25.251 1.00 14.09 183 SER A O 1
ATOM 2522 N N . PHE A 1 184 ? 15.680 53.969 25.965 1.00 12.94 184 PHE A N 1
ATOM 2523 C CA . PHE A 1 184 ? 15.284 53.036 24.918 1.00 12.06 184 PHE A CA 1
ATOM 2524 C C . PHE A 1 184 ? 13.850 53.337 24.525 1.00 11.16 184 PHE A C 1
ATOM 2525 O O . PHE A 1 184 ? 13.089 53.904 25.305 1.00 12.25 184 PHE A O 1
ATOM 2542 N N . ALA A 1 185 ? 13.514 53.013 23.275 1.00 10.99 185 ALA A N 1
ATOM 2543 C CA . ALA A 1 185 ? 12.191 53.278 22.722 1.00 12.33 185 ALA A CA 1
ATOM 2544 C C . ALA A 1 185 ? 11.908 52.309 21.590 1.00 13.25 185 ALA A C 1
ATOM 2545 O O . ALA A 1 185 ? 12.786 52.010 20.766 1.00 12.07 185 ALA A O 1
ATOM 2552 N N . GLY A 1 186 ? 10.657 51.882 21.511 1.00 13.89 186 GLY A N 1
ATOM 2553 C CA . GLY A 1 186 ? 10.253 50.995 20.452 1.00 13.63 186 GLY A CA 1
ATOM 2554 C C . GLY A 1 186 ? 8.803 50.583 20.505 1.00 14.55 186 GLY A C 1
ATOM 2555 O O . GLY A 1 186 ? 7.959 51.354 20.981 1.00 13.95 186 GLY A O 1
ATOM 2559 N N . SER A 1 187 ? 8.517 49.361 20.045 1.00 14.50 187 SER A N 1
ATOM 2560 C CA . SER A 1 187 ? 7.166 48.823 20.016 1.00 13.71 187 SER A CA 1
ATOM 2561 C C . SER A 1 187 ? 6.849 48.101 21.324 1.00 13.71 187 SER A C 1
ATOM 2562 O O . SER A 1 187 ? 7.735 47.693 22.087 1.00 12.34 187 SER A O 1
ATOM 2570 N N . ALA A 1 188 ? 5.553 47.948 21.566 1.00 15.25 188 ALA A N 1
ATOM 2571 C CA . ALA A 1 188 ? 5.044 47.056 22.595 1.00 16.24 188 ALA A CA 1
ATOM 2572 C C . ALA A 1 188 ? 3.881 46.294 21.981 1.00 15.70 188 ALA A C 1
ATOM 2573 O O . ALA A 1 188 ? 3.210 46.792 21.076 1.00 15.64 188 ALA A O 1
ATOM 2580 N N . THR A 1 189 ? 3.642 45.093 22.488 1.00 14.05 189 THR A N 1
ATOM 2581 C CA . THR A 1 189 ? 2.551 44.248 22.011 1.00 15.20 189 THR A CA 1
ATOM 2582 C C . THR A 1 189 ? 1.882 43.608 23.218 1.00 16.47 189 THR A C 1
ATOM 2583 O O . THR A 1 189 ? 2.572 43.060 24.085 1.00 19.73 189 THR A O 1
ATOM 2594 N N . ALA A 1 190 ? 0.555 43.679 23.280 1.00 16.20 190 ALA A N 1
ATOM 2595 C CA . ALA A 1 190 ? -0.217 43.081 24.362 1.00 17.76 190 ALA A CA 1
ATOM 2596 C C . ALA A 1 190 ? -1.005 41.884 23.838 1.00 22.17 190 ALA A C 1
ATOM 2597 O O . ALA A 1 190 ? -1.718 41.985 22.830 1.00 20.43 190 ALA A O 1
ATOM 2604 N N . ASN A 1 191 ? -0.853 40.751 24.522 1.00 22.40 191 ASN A N 1
ATOM 2605 C CA . ASN A 1 191 ? -1.561 39.514 24.186 1.00 22.22 191 ASN A CA 1
ATOM 2606 C C . ASN A 1 191 ? -1.430 39.162 22.706 1.00 24.20 191 ASN A C 1
ATOM 2607 O O . ASN A 1 191 ? -2.355 38.636 22.080 1.00 25.87 191 ASN A O 1
ATOM 2618 N N . GLY A 1 192 ? -0.253 39.440 22.153 1.00 26.07 192 GLY A N 1
ATOM 2619 C CA . GLY A 1 192 ? 0.109 39.116 20.795 1.00 30.90 192 GLY A CA 1
ATOM 2620 C C . GLY A 1 192 ? -0.621 39.861 19.700 1.00 36.15 192 GLY A C 1
ATOM 2621 O O . GLY A 1 192 ? -0.311 39.632 18.527 1.00 39.63 192 GLY A O 1
ATOM 2625 N N . THR A 1 193 ? -1.550 40.762 20.022 1.00 38.10 193 THR A N 1
ATOM 2626 C CA . THR A 1 193 ? -2.442 41.315 19.001 1.00 41.19 193 THR A CA 1
ATOM 2627 C C . THR A 1 193 ? -2.523 42.842 19.028 1.00 38.98 193 THR A C 1
ATOM 2628 O O . THR A 1 193 ? -2.778 43.466 17.995 1.00 43.81 193 THR A O 1
ATOM 2639 N N . VAL A 1 194 ? -2.312 43.459 20.184 1.00 30.70 194 VAL A N 1
ATOM 2640 C CA . VAL A 1 194 ? -2.577 44.881 20.368 1.00 24.45 194 VAL A CA 1
ATOM 2641 C C . VAL A 1 194 ? -1.255 45.631 20.287 1.00 23.18 194 VAL A C 1
ATOM 2642 O O . VAL A 1 194 ? -0.362 45.434 21.122 1.00 19.82 194 VAL A O 1
ATOM 2655 N N . ALA A 1 195 ? -1.142 46.522 19.306 1.00 22.64 195 ALA A N 1
ATOM 2656 C CA . ALA A 1 195 ? 0.080 47.284 19.086 1.00 19.04 195 ALA A CA 1
ATOM 2657 C C . ALA A 1 195 ? 0.111 48.540 19.953 1.00 18.17 195 ALA A C 1
ATOM 2658 O O . ALA A 1 195 ? -0.894 49.245 20.095 1.00 20.03 195 ALA A O 1
ATOM 2665 N N . GLY A 1 196 ? 1.288 48.815 20.504 1.00 15.49 196 GLY A N 1
ATOM 2666 C CA . GLY A 1 196 ? 1.554 49.989 21.314 1.00 16.89 196 GLY A CA 1
ATOM 2667 C C . GLY A 1 196 ? 3.021 50.351 21.205 1.00 17.30 196 GLY A C 1
ATOM 2668 O O . GLY A 1 196 ? 3.705 49.916 20.261 1.00 16.07 196 GLY A O 1
ATOM 2672 N N . THR A 1 197 ? 3.513 51.158 22.144 1.00 16.06 197 THR A N 1
ATOM 2673 C CA . THR A 1 197 ? 4.896 51.595 22.141 1.00 14.36 197 THR A CA 1
ATOM 2674 C C . THR A 1 197 ? 5.500 51.369 23.521 1.00 15.03 197 THR A C 1
ATOM 2675 O O . THR A 1 197 ? 4.795 51.211 24.530 1.00 15.81 197 THR A O 1
ATOM 2686 N N . THR A 1 198 ? 6.821 51.338 23.554 1.00 12.57 198 THR A N 1
ATOM 2687 C CA . THR A 1 198 ? 7.552 51.278 24.809 1.00 12.40 198 THR A CA 1
ATOM 2688 C C . THR A 1 198 ? 8.544 52.431 24.866 1.00 13.81 198 THR A C 1
ATOM 2689 O O . THR A 1 198 ? 9.165 52.793 23.859 1.00 11.01 198 THR A O 1
ATOM 2700 N N . GLN A 1 199 ? 8.658 53.024 26.043 1.00 15.18 199 GLN A N 1
ATOM 2701 C CA . GLN A 1 199 ? 9.720 53.982 26.318 1.00 14.90 199 GLN A CA 1
ATOM 2702 C C . GLN A 1 199 ? 10.259 53.713 27.710 1.00 14.84 199 GLN A C 1
ATOM 2703 O O . GLN A 1 199 ? 9.497 53.455 28.647 1.00 13.46 199 GLN A O 1
ATOM 2717 N N . GLY A 1 200 ? 11.573 53.774 27.839 1.00 12.76 200 GLY A N 1
ATOM 2718 C CA . GLY A 1 200 ? 12.178 53.516 29.123 1.00 12.67 200 GLY A CA 1
ATOM 2719 C C . GLY A 1 200 ? 13.599 54.029 29.178 1.00 12.16 200 GLY A C 1
ATOM 2720 O O . GLY A 1 200 ? 14.046 54.783 28.303 1.00 12.60 200 GLY A O 1
ATOM 2724 N N . GLN A 1 201 ? 14.308 53.587 30.216 1.00 11.20 201 GLN A N 1
ATOM 2725 C CA . GLN A 1 201 ? 15.598 54.150 30.577 1.00 13.36 201 GLN A CA 1
ATOM 2726 C C . GLN A 1 201 ? 16.396 53.125 31.371 1.00 13.07 201 GLN A C 1
ATOM 2727 O O . GLN A 1 201 ? 15.853 52.457 32.246 1.00 13.47 201 GLN A O 1
ATOM 2741 N N . PHE A 1 202 ? 17.674 52.995 31.046 1.00 14.08 202 PHE A N 1
ATOM 2742 C CA . PHE A 1 202 ? 18.630 52.310 31.914 1.00 14.25 202 PHE A CA 1
ATOM 2743 C C . PHE A 1 202 ? 19.174 53.292 32.939 1.00 15.77 202 PHE A C 1
ATOM 2744 O O . PHE A 1 202 ? 19.373 54.472 32.630 1.00 14.47 202 PHE A O 1
ATOM 2761 N N . PHE A 1 203 ? 19.424 52.793 34.152 1.00 14.76 203 PHE A N 1
ATOM 2762 C CA . PHE A 1 203 ? 19.929 53.585 35.264 1.00 17.50 203 PHE A CA 1
ATOM 2763 C C . PHE A 1 203 ? 21.117 52.890 35.919 1.00 20.52 203 PHE A C 1
ATOM 2764 O O . PHE A 1 203 ? 21.217 51.657 35.922 1.00 21.48 203 PHE A O 1
ATOM 2781 N N . GLY A 1 204 ? 22.012 53.693 36.487 1.00 20.24 204 GLY A N 1
ATOM 2782 C CA . GLY A 1 204 ? 23.101 53.167 37.280 1.00 22.13 204 GLY A CA 1
ATOM 2783 C C . GLY A 1 204 ? 24.300 52.760 36.443 1.00 23.13 204 GLY A C 1
ATOM 2784 O O . GLY A 1 204 ? 24.220 52.575 35.224 1.00 23.71 204 GLY A O 1
ATOM 2788 N N . ALA A 1 205 ? 25.434 52.626 37.131 1.00 23.73 205 ALA A N 1
ATOM 2789 C CA . ALA A 1 205 ? 26.668 52.210 36.484 1.00 24.05 205 ALA A CA 1
ATOM 2790 C C . ALA A 1 205 ? 26.474 50.861 35.816 1.00 21.24 205 ALA A C 1
ATOM 2791 O O . ALA A 1 205 ? 25.900 49.935 36.402 1.00 22.09 205 ALA A O 1
ATOM 2798 N N . ASN A 1 206 ? 26.961 50.758 34.586 1.00 21.92 206 ASN A N 1
ATOM 2799 C CA . ASN A 1 206 ? 26.881 49.531 33.796 1.00 25.17 206 ASN A CA 1
ATOM 2800 C C . ASN A 1 206 ? 25.438 49.031 33.657 1.00 21.63 206 ASN A C 1
ATOM 2801 O O . ASN A 1 206 ? 25.183 47.825 33.626 1.00 22.22 206 ASN A O 1
ATOM 2812 N N . ALA A 1 207 ? 24.490 49.964 33.551 1.00 20.57 207 ALA A N 1
ATOM 2813 C CA . ALA A 1 207 ? 23.072 49.654 33.312 1.00 19.30 207 ALA A CA 1
ATOM 2814 C C . ALA A 1 207 ? 22.541 48.670 34.357 1.00 20.88 207 ALA A C 1
ATOM 2815 O O . ALA A 1 207 ? 21.932 47.641 34.044 1.00 18.99 207 ALA A O 1
ATOM 2822 N N . ALA A 1 208 ? 22.775 49.015 35.626 1.00 20.22 208 ALA A N 1
ATOM 2823 C CA . ALA A 1 208 ? 22.377 48.147 36.725 1.00 20.19 208 ALA A CA 1
ATOM 2824 C C . ALA A 1 208 ? 20.879 47.879 36.730 1.00 19.30 208 ALA A C 1
ATOM 2825 O O . ALA A 1 208 ? 20.442 46.802 37.161 1.00 20.88 208 ALA A O 1
ATOM 2832 N N . THR A 1 209 ? 20.075 48.827 36.264 1.00 16.83 209 THR A N 1
ATOM 2833 C CA . THR A 1 209 ? 18.633 48.663 36.308 1.00 17.99 209 THR A CA 1
ATOM 2834 C C . THR A 1 209 ? 18.000 49.292 35.080 1.00 16.98 209 THR A C 1
ATOM 2835 O O . THR A 1 209 ? 18.636 50.022 34.313 1.00 17.69 209 THR A O 1
ATOM 2846 N N . LEU A 1 210 ? 16.712 49.020 34.920 1.00 16.02 210 LEU A N 1
ATOM 2847 C CA . LEU A 1 210 ? 15.930 49.671 33.896 1.00 13.52 210 LEU A CA 1
ATOM 2848 C C . LEU A 1 210 ? 14.518 49.852 34.419 1.00 10.86 210 LEU A C 1
ATOM 2849 O O . LEU A 1 210 ? 14.062 49.142 35.314 1.00 12.47 210 LEU A O 1
ATOM 2865 N N . ALA A 1 211 ? 13.839 50.839 33.856 1.00 10.54 211 ALA A N 1
ATOM 2866 C CA . ALA A 1 211 ? 12.430 51.055 34.119 1.00 14.45 211 ALA A CA 1
ATOM 2867 C C . ALA A 1 211 ? 11.820 51.624 32.847 1.00 15.18 211 ALA A C 1
ATOM 2868 O O . ALA A 1 211 ? 12.525 52.178 31.994 1.00 15.28 211 ALA A O 1
ATOM 2875 N N . GLY A 1 212 ? 10.510 51.480 32.720 1.00 13.45 212 GLY A N 1
ATOM 2876 C CA . GLY A 1 212 ? 9.843 51.957 31.525 1.00 11.75 212 GLY A CA 1
ATOM 2877 C C . GLY A 1 212 ? 8.349 51.773 31.625 1.00 14.57 212 GLY A C 1
ATOM 2878 O O . GLY A 1 212 ? 7.818 51.267 32.620 1.00 13.23 212 GLY A O 1
ATOM 2882 N N . ILE A 1 213 ? 7.669 52.201 30.556 1.00 13.74 213 ILE A N 1
ATOM 2883 C CA . ILE A 1 213 ? 6.237 51.995 30.411 1.00 12.78 213 ILE A CA 1
ATOM 2884 C C . ILE A 1 213 ? 5.962 51.441 29.021 1.00 14.27 213 ILE A C 1
ATOM 2885 O O . ILE A 1 213 ? 6.669 51.744 28.052 1.00 12.42 213 ILE A O 1
ATOM 2901 N N . ALA A 1 214 ? 4.932 50.595 28.935 1.00 16.30 214 ALA A N 1
ATOM 2902 C CA . ALA A 1 214 ? 4.360 50.155 27.667 1.00 15.43 214 ALA A CA 1
ATOM 2903 C C . ALA A 1 214 ? 2.957 50.730 27.593 1.00 15.21 214 ALA A C 1
ATOM 2904 O O . ALA A 1 214 ? 2.163 50.542 28.525 1.00 16.51 214 ALA A O 1
ATOM 2911 N N . THR A 1 215 ? 2.669 51.476 26.530 1.00 13.06 215 THR A N 1
ATOM 2912 C CA . THR A 1 215 ? 1.392 52.163 26.429 1.00 14.32 215 THR A CA 1
ATOM 2913 C C . THR A 1 215 ? 0.753 51.824 25.096 1.00 14.60 215 THR A C 1
ATOM 2914 O O . THR A 1 215 ? 1.428 51.585 24.088 1.00 13.64 215 THR A O 1
ATOM 2925 N N . PHE A 1 216 ? -0.571 51.821 25.099 1.00 15.84 216 PHE A N 1
ATOM 2926 C CA . PHE A 1 216 ? -1.357 51.345 23.970 1.00 16.37 216 PHE A CA 1
ATOM 2927 C C . PHE A 1 216 ? -2.447 52.380 23.721 1.00 16.42 216 PHE A C 1
ATOM 2928 O O . PHE A 1 216 ? -3.533 52.318 24.298 1.00 19.38 216 PHE A O 1
ATOM 2945 N N . ALA A 1 217 ? -2.157 53.335 22.850 1.00 17.11 217 ALA A N 1
ATOM 2946 C CA . ALA A 1 217 ? -3.114 54.395 22.570 1.00 17.79 217 ALA A CA 1
ATOM 2947 C C . ALA A 1 217 ? -4.299 53.814 21.807 1.00 15.37 217 ALA A C 1
ATOM 2948 O O . ALA A 1 217 ? -4.116 53.180 20.767 1.00 17.41 217 ALA A O 1
ATOM 2955 N N . GLY A 1 218 ? -5.514 54.077 22.291 1.00 16.23 218 GLY A N 1
ATOM 2956 C CA . GLY A 1 218 ? -6.705 53.441 21.755 1.00 18.85 218 GLY A CA 1
ATOM 2957 C C . GLY A 1 218 ? -6.982 52.063 22.331 1.00 17.70 218 GLY A C 1
ATOM 2958 O O . GLY A 1 218 ? -7.976 51.435 21.951 1.00 17.03 218 GLY A O 1
ATOM 2962 N N . ASN A 1 219 ? -6.119 51.570 23.215 1.00 17.33 219 ASN A N 1
ATOM 2963 C CA . ASN A 1 219 ? -6.301 50.277 23.878 1.00 18.70 219 ASN A CA 1
ATOM 2964 C C . ASN A 1 219 ? -5.671 50.381 25.263 1.00 20.49 219 ASN A C 1
ATOM 2965 O O . ASN A 1 219 ? -4.868 49.535 25.675 1.00 19.08 219 ASN A O 1
ATOM 2976 N N . SER A 1 220 ? -6.033 51.438 26.003 1.00 19.91 220 SER A N 1
ATOM 2977 C CA . SER A 1 220 ? -5.239 51.840 27.162 1.00 20.25 220 SER A CA 1
ATOM 2978 C C . SER A 1 220 ? -5.348 50.898 28.357 1.00 21.16 220 SER A C 1
ATOM 2979 O O . SER A 1 220 ? -4.570 51.055 29.305 1.00 20.53 220 SER A O 1
ATOM 2987 N N . GLN A 1 221 ? -6.280 49.941 28.360 1.00 23.56 221 GLN A N 1
ATOM 2988 C CA . GLN A 1 221 ? -6.357 49.023 29.493 1.00 24.45 221 GLN A CA 1
ATOM 2989 C C . GLN A 1 221 ? -5.089 48.207 29.641 1.00 19.61 221 GLN A C 1
ATOM 2990 O O . GLN A 1 221 ? -4.808 47.711 30.738 1.00 18.60 221 GLN A O 1
ATOM 3004 N N . TYR A 1 222 ? -4.322 48.056 28.565 1.00 19.13 222 TYR A N 1
ATOM 3005 C CA . TYR A 1 222 ? -3.118 47.243 28.579 1.00 19.18 222 TYR A CA 1
ATOM 3006 C C . TYR A 1 222 ? -1.889 48.005 29.054 1.00 16.68 222 TYR A C 1
ATOM 3007 O O . TYR A 1 222 ? -0.819 47.394 29.206 1.00 17.40 222 TYR A O 1
ATOM 3025 N N . ASP A 1 223 ? -2.011 49.303 29.327 1.00 16.60 223 ASP A N 1
ATOM 3026 C CA . ASP A 1 223 ? -0.849 50.092 29.721 1.00 16.04 223 ASP A CA 1
ATOM 3027 C C . ASP A 1 223 ? -0.204 49.515 30.980 1.00 15.85 223 ASP A C 1
ATOM 3028 O O . ASP A 1 223 ? -0.876 49.262 31.990 1.00 14.35 223 ASP A O 1
ATOM 3037 N N . THR A 1 224 ? 1.114 49.350 30.930 1.00 11.77 224 THR A N 1
ATOM 3038 C CA . THR A 1 224 ? 1.844 48.614 31.956 1.00 15.62 224 THR A CA 1
ATOM 3039 C C . THR A 1 224 ? 3.128 49.360 32.281 1.00 17.50 224 THR A C 1
ATOM 3040 O O . THR A 1 224 ? 3.835 49.817 31.373 1.00 16.22 224 THR A O 1
ATOM 3051 N N . ALA A 1 225 ? 3.405 49.518 33.572 1.00 15.37 225 ALA A N 1
ATOM 3052 C CA . ALA A 1 225 ? 4.682 50.023 34.041 1.00 14.27 225 ALA A CA 1
ATOM 3053 C C . ALA A 1 225 ? 5.586 48.856 34.429 1.00 15.27 225 ALA A C 1
ATOM 3054 O O . ALA A 1 225 ? 5.116 47.838 34.951 1.00 15.84 225 ALA A O 1
ATOM 3061 N N . PHE A 1 226 ? 6.894 49.005 34.192 1.00 12.02 226 PHE A N 1
ATOM 3062 C CA . PHE A 1 226 ? 7.784 47.891 34.482 1.00 14.74 226 PHE A CA 1
ATOM 3063 C C . PHE A 1 226 ? 9.166 48.380 34.885 1.00 13.97 226 PHE A C 1
ATOM 3064 O O . PHE A 1 226 ? 9.551 49.526 34.633 1.00 13.34 226 PHE A O 1
ATOM 3081 N N . GLY A 1 227 ? 9.909 47.485 35.514 1.00 13.87 227 GLY A N 1
ATOM 3082 C CA . GLY A 1 227 ? 11.283 47.779 35.878 1.00 16.16 227 GLY A CA 1
ATOM 3083 C C . GLY A 1 227 ? 11.925 46.551 36.487 1.00 16.28 227 GLY A C 1
ATOM 3084 O O . GLY A 1 227 ? 11.240 45.631 36.945 1.00 18.58 227 GLY A O 1
ATOM 3088 N N . GLY A 1 228 ? 13.257 46.550 36.479 1.00 17.88 228 GLY A N 1
ATOM 3089 C CA . GLY A 1 228 ? 13.977 45.442 37.090 1.00 17.79 228 GLY A CA 1
ATOM 3090 C C . GLY A 1 228 ? 15.471 45.661 37.103 1.00 17.01 228 GLY A C 1
ATOM 3091 O O . GLY A 1 228 ? 15.990 46.646 36.579 1.00 14.98 228 GLY A O 1
ATOM 3095 N N . SER A 1 229 ? 16.164 44.724 37.744 1.00 19.04 229 SER A N 1
ATOM 3096 C CA . SER A 1 229 ? 17.605 44.805 37.913 1.00 18.29 229 SER A CA 1
ATOM 3097 C C . SER A 1 229 ? 18.308 43.810 36.999 1.00 17.90 229 SER A C 1
ATOM 3098 O O . SER A 1 229 ? 17.770 42.745 36.670 1.00 20.14 229 SER A O 1
ATOM 3106 N N . LYS A 1 230 ? 19.541 44.141 36.642 1.00 17.17 230 LYS A N 1
ATOM 3107 C CA . LYS A 1 230 ? 20.349 43.245 35.825 1.00 22.02 230 LYS A CA 1
ATOM 3108 C C . LYS A 1 230 ? 20.598 41.916 36.542 1.00 22.78 230 LYS A C 1
ATOM 3109 O O . LYS A 1 230 ? 20.868 41.874 37.747 1.00 25.55 230 LYS A O 1
ATOM 3128 N N . ASN A 1 231 ? 20.560 40.829 35.782 1.00 21.01 231 ASN A N 1
ATOM 3129 C CA . ASN A 1 231 ? 20.839 39.516 36.337 1.00 26.48 231 ASN A CA 1
ATOM 3130 C C . ASN A 1 231 ? 22.346 39.413 36.529 1.00 33.08 231 ASN A C 1
ATOM 3131 O O . ASN A 1 231 ? 23.113 39.681 35.599 1.00 31.18 231 ASN A O 1
ATOM 3142 N N . GLU A 1 232 ? 22.748 38.989 37.726 1.00 42.36 232 GLU A N 1
ATOM 3143 C CA . GLU A 1 232 ? 24.129 38.981 38.243 1.00 53.87 232 GLU A CA 1
ATOM 3144 C C . GLU A 1 232 ? 24.475 40.360 38.807 1.00 56.40 232 GLU A C 1
ATOM 3145 O O . GLU A 1 232 ? 25.288 41.098 38.251 1.00 58.87 232 GLU A O 1
ATOM 3157 N N . ALA B 1 1 ? 34.804 40.634 12.809 1.00 49.33 1 ALA B N 1
ATOM 3158 C CA . ALA B 1 1 ? 34.192 39.691 13.783 1.00 44.71 1 ALA B CA 1
ATOM 3159 C C . ALA B 1 1 ? 33.885 40.363 15.124 1.00 39.88 1 ALA B C 1
ATOM 3160 O O . ALA B 1 1 ? 33.753 39.690 16.139 1.00 44.61 1 ALA B O 1
ATOM 3169 N N . ASP B 1 2 ? 33.793 41.699 15.132 1.00 32.09 2 ASP B N 1
ATOM 3170 C CA . ASP B 1 2 ? 33.400 42.473 16.324 1.00 28.56 2 ASP B CA 1
ATOM 3171 C C . ASP B 1 2 ? 32.404 43.517 15.825 1.00 23.49 2 ASP B C 1
ATOM 3172 O O . ASP B 1 2 ? 32.766 44.672 15.582 1.00 20.68 2 ASP B O 1
ATOM 3181 N N . ILE B 1 3 ? 31.149 43.093 15.632 1.00 20.84 3 ILE B N 1
ATOM 3182 C CA . ILE B 1 3 ? 30.141 43.920 14.965 1.00 18.07 3 ILE B CA 1
ATOM 3183 C C . ILE B 1 3 ? 29.421 44.767 16.003 1.00 17.97 3 ILE B C 1
ATOM 3184 O O . ILE B 1 3 ? 28.926 44.243 17.011 1.00 16.79 3 ILE B O 1
ATOM 3200 N N . VAL B 1 4 ? 29.357 46.080 15.753 1.00 15.86 4 VAL B N 1
ATOM 3201 C CA . VAL B 1 4 ? 28.629 47.018 16.599 1.00 14.01 4 VAL B CA 1
ATOM 3202 C C . VAL B 1 4 ? 27.817 47.961 15.716 1.00 15.57 4 VAL B C 1
ATOM 3203 O O . VAL B 1 4 ? 28.182 48.259 14.572 1.00 14.37 4 VAL B O 1
ATOM 3216 N N . GLY B 1 5 ? 26.690 48.419 16.252 1.00 14.32 5 GLY B N 1
ATOM 3217 C CA . GLY B 1 5 ? 25.820 49.306 15.506 1.00 12.94 5 GLY B CA 1
ATOM 3218 C C . GLY B 1 5 ? 24.602 49.660 16.333 1.00 17.96 5 GLY B C 1
ATOM 3219 O O . GLY B 1 5 ? 24.486 49.288 17.510 1.00 15.91 5 GLY B O 1
ATOM 3223 N N . ALA B 1 6 ? 23.701 50.416 15.704 1.00 15.84 6 ALA B N 1
ATOM 3224 C CA . ALA B 1 6 ? 22.463 50.838 16.353 1.00 13.99 6 ALA B CA 1
ATOM 3225 C C . ALA B 1 6 ? 21.437 51.268 15.307 1.00 12.66 6 ALA B C 1
ATOM 3226 O O . ALA B 1 6 ? 21.799 51.683 14.202 1.00 10.38 6 ALA B O 1
ATOM 3233 N N . ALA B 1 7 ? 20.154 51.150 15.673 1.00 13.59 7 ALA B N 1
ATOM 3234 C CA . ALA B 1 7 ? 19.030 51.611 14.863 1.00 14.02 7 ALA B CA 1
ATOM 3235 C C . ALA B 1 7 ? 18.198 52.610 15.659 1.00 13.24 7 ALA B C 1
ATOM 3236 O O . ALA B 1 7 ? 18.193 52.605 16.898 1.00 11.74 7 ALA B O 1
ATOM 3243 N N . SER B 1 8 ? 17.505 53.489 14.943 1.00 10.51 8 SER B N 1
ATOM 3244 C CA . SER B 1 8 ? 16.586 54.390 15.591 1.00 9.50 8 SER B CA 1
ATOM 3245 C C . SER B 1 8 ? 15.408 53.579 16.140 1.00 13.57 8 SER B C 1
ATOM 3246 O O . SER B 1 8 ? 15.299 52.373 15.884 1.00 11.86 8 SER B O 1
ATOM 3254 N N . PRO B 1 9 ? 14.512 54.202 16.910 1.00 12.14 9 PRO B N 1
ATOM 3255 C CA . PRO B 1 9 ? 13.488 53.415 17.603 1.00 13.71 9 PRO B CA 1
ATOM 3256 C C . PRO B 1 9 ? 12.604 52.585 16.670 1.00 14.62 9 PRO B C 1
ATOM 3257 O O . PRO B 1 9 ? 12.179 53.035 15.600 1.00 13.60 9 PRO B O 1
ATOM 3268 N N . VAL B 1 10 ? 12.294 51.369 17.136 1.00 14.04 10 VAL B N 1
ATOM 3269 C CA . VAL B 1 10 ? 11.358 50.483 16.457 1.00 14.04 10 VAL B CA 1
ATOM 3270 C C . VAL B 1 10 ? 9.986 51.144 16.402 1.00 16.08 10 VAL B C 1
ATOM 3271 O O . VAL B 1 10 ? 9.514 51.703 17.396 1.00 14.08 10 VAL B O 1
ATOM 3284 N N . THR B 1 11 ? 9.322 51.058 15.238 1.00 15.39 11 THR B N 1
ATOM 3285 C CA . THR B 1 11 ? 8.003 51.668 15.063 1.00 16.48 11 THR B CA 1
ATOM 3286 C C . THR B 1 11 ? 6.873 50.642 14.962 1.00 17.64 11 THR B C 1
ATOM 3287 O O . THR B 1 11 ? 5.703 51.030 14.966 1.00 18.02 11 THR B O 1
ATOM 3298 N N . ASP B 1 12 ? 7.187 49.352 14.942 1.00 14.13 12 ASP B N 1
ATOM 3299 C CA . ASP B 1 12 ? 6.204 48.302 14.718 1.00 15.51 12 ASP B CA 1
ATOM 3300 C C . ASP B 1 12 ? 6.846 46.993 15.150 1.00 15.19 12 ASP B C 1
ATOM 3301 O O . ASP B 1 12 ? 8.046 46.796 14.967 1.00 17.18 12 ASP B O 1
ATOM 3310 N N . ALA B 1 13 ? 6.042 46.094 15.704 1.00 16.90 13 ALA B N 1
ATOM 3311 C CA . ALA B 1 13 ? 6.577 44.819 16.183 1.00 16.88 13 ALA B CA 1
ATOM 3312 C C . ALA B 1 13 ? 6.987 43.868 15.057 1.00 17.56 13 ALA B C 1
ATOM 3313 O O . ALA B 1 13 ? 7.643 42.856 15.329 1.00 17.80 13 ALA B O 1
ATOM 3320 N N . GLU B 1 14 ? 6.610 44.139 13.814 1.00 19.16 14 GLU B N 1
ATOM 3321 C CA . GLU B 1 14 ? 7.067 43.322 12.694 1.00 22.04 14 GLU B CA 1
ATOM 3322 C C . GLU B 1 14 ? 7.782 44.125 11.630 1.00 18.81 14 GLU B C 1
ATOM 3323 O O . GLU B 1 14 ? 8.770 43.654 11.067 1.00 18.79 14 GLU B O 1
ATOM 3335 N N . LEU B 1 15 ? 7.305 45.338 11.359 1.00 18.50 15 LEU B N 1
ATOM 3336 C CA . LEU B 1 15 ? 7.883 46.217 10.348 1.00 17.61 15 LEU B CA 1
ATOM 3337 C C . LEU B 1 15 ? 8.977 47.058 11.002 1.00 13.63 15 LEU B C 1
ATOM 3338 O O . LEU B 1 15 ? 8.786 48.221 11.365 1.00 14.41 15 LEU B O 1
ATOM 3354 N N . TYR B 1 16 ? 10.137 46.435 11.184 1.00 13.15 16 TYR B N 1
ATOM 3355 C CA . TYR B 1 16 ? 11.276 47.093 11.810 1.00 11.71 16 TYR B CA 1
ATOM 3356 C C . TYR B 1 16 ? 12.553 46.397 11.378 1.00 12.16 16 TYR B C 1
ATOM 3357 O O . TYR B 1 16 ? 12.539 45.247 10.906 1.00 14.26 16 TYR B O 1
ATOM 3375 N N . VAL B 1 17 ? 13.666 47.085 11.613 1.00 10.47 17 VAL B N 1
ATOM 3376 C CA . VAL B 1 17 ? 14.984 46.524 11.399 1.00 12.65 17 VAL B CA 1
ATOM 3377 C C . VAL B 1 17 ? 15.800 46.647 12.678 1.00 14.55 17 VAL B C 1
ATOM 3378 O O . VAL B 1 17 ? 15.553 47.507 13.533 1.00 13.88 17 VAL B O 1
ATOM 3391 N N . ALA B 1 18 ? 16.790 45.753 12.782 1.00 11.78 18 ALA B N 1
ATOM 3392 C CA . ALA B 1 18 ? 17.792 45.725 13.838 1.00 13.08 18 ALA B CA 1
ATOM 3393 C C . ALA B 1 18 ? 19.100 45.262 13.219 1.00 15.83 18 ALA B C 1
ATOM 3394 O O . ALA B 1 18 ? 19.107 44.372 12.357 1.00 14.64 18 ALA B O 1
ATOM 3401 N N . VAL B 1 19 ? 20.206 45.865 13.640 1.00 14.67 19 VAL B N 1
ATOM 3402 C CA . VAL B 1 19 ? 21.506 45.532 13.070 1.00 14.63 19 VAL B CA 1
ATOM 3403 C C . VAL B 1 19 ? 22.273 44.623 14.024 1.00 16.14 19 VAL B C 1
ATOM 3404 O O . VAL B 1 19 ? 21.917 44.442 15.191 1.00 16.01 19 VAL B O 1
ATOM 3417 N N . GLY B 1 20 ? 23.307 43.985 13.500 1.00 17.01 20 GLY B N 1
ATOM 3418 C CA . GLY B 1 20 ? 24.064 43.015 14.264 1.00 16.62 20 GLY B CA 1
ATOM 3419 C C . GLY B 1 20 ? 24.929 42.192 13.340 1.00 14.86 20 GLY B C 1
ATOM 3420 O O . GLY B 1 20 ? 24.922 42.375 12.123 1.00 14.15 20 GLY B O 1
ATOM 3424 N N . GLU B 1 21 ? 25.680 41.277 13.949 1.00 13.58 21 GLU B N 1
ATOM 3425 C CA . GLU B 1 21 ? 26.502 40.357 13.174 1.00 17.16 21 GLU B CA 1
ATOM 3426 C C . GLU B 1 21 ? 25.591 39.448 12.366 1.00 15.45 21 GLU B C 1
ATOM 3427 O O . GLU B 1 21 ? 24.628 38.905 12.900 1.00 14.84 21 GLU B O 1
ATOM 3439 N N . SER B 1 22 ? 25.897 39.273 11.085 1.00 16.19 22 SER B N 1
ATOM 3440 C CA . SER B 1 22 ? 25.061 38.432 10.245 1.00 15.64 22 SER B CA 1
ATOM 3441 C C . SER B 1 22 ? 25.139 36.977 10.698 1.00 16.77 22 SER B C 1
ATOM 3442 O O . SER B 1 22 ? 26.198 36.482 11.103 1.00 15.67 22 SER B O 1
ATOM 3450 N N . GLN B 1 23 ? 24.005 36.281 10.609 1.00 16.04 23 GLN B N 1
ATOM 3451 C CA . GLN B 1 23 ? 23.890 34.925 11.113 1.00 18.13 23 GLN B CA 1
ATOM 3452 C C . GLN B 1 23 ? 23.456 33.900 10.070 1.00 18.42 23 GLN B C 1
ATOM 3453 O O . GLN B 1 23 ? 23.447 32.703 10.375 1.00 18.69 23 GLN B O 1
ATOM 3467 N N . VAL B 1 24 ? 23.050 34.324 8.883 1.00 17.44 24 VAL B N 1
ATOM 3468 C CA . VAL B 1 24 ? 22.477 33.437 7.880 1.00 18.67 24 VAL B CA 1
ATOM 3469 C C . VAL B 1 24 ? 23.564 32.996 6.913 1.00 18.53 24 VAL B C 1
ATOM 3470 O O . VAL B 1 24 ? 24.191 33.832 6.243 1.00 17.05 24 VAL B O 1
ATOM 3483 N N . ASN B 1 25 ? 23.752 31.687 6.817 1.00 19.35 25 ASN B N 1
ATOM 3484 C CA . ASN B 1 25 ? 24.497 31.066 5.727 1.00 21.86 25 ASN B CA 1
ATOM 3485 C C . ASN B 1 25 ? 23.457 30.424 4.812 1.00 19.24 25 ASN B C 1
ATOM 3486 O O . ASN B 1 25 ? 22.982 29.313 5.069 1.00 22.78 25 ASN B O 1
ATOM 3497 N N . GLY B 1 26 ? 23.103 31.126 3.749 1.00 19.23 26 GLY B N 1
ATOM 3498 C CA . GLY B 1 26 ? 22.134 30.611 2.808 1.00 20.93 26 GLY B CA 1
ATOM 3499 C C . GLY B 1 26 ? 21.908 31.634 1.729 1.00 20.01 26 GLY B C 1
ATOM 3500 O O . GLY B 1 26 ? 21.930 32.836 1.993 1.00 17.41 26 GLY B O 1
ATOM 3504 N N . GLY B 1 27 ? 21.688 31.165 0.507 1.00 19.53 27 GLY B N 1
ATOM 3505 C CA . GLY B 1 27 ? 21.525 32.050 -0.612 1.00 19.44 27 GLY B CA 1
ATOM 3506 C C . GLY B 1 27 ? 22.699 32.997 -0.755 1.00 18.54 27 GLY B C 1
ATOM 3507 O O . GLY B 1 27 ? 23.866 32.605 -0.652 1.00 19.02 27 GLY B O 1
ATOM 3511 N N . PRO B 1 28 ? 22.416 34.282 -0.954 1.00 17.57 28 PRO B N 1
ATOM 3512 C CA . PRO B 1 28 ? 23.505 35.251 -1.059 1.00 20.15 28 PRO B CA 1
ATOM 3513 C C . PRO B 1 28 ? 24.105 35.628 0.284 1.00 21.11 28 PRO B C 1
ATOM 3514 O O . PRO B 1 28 ? 25.050 36.426 0.318 1.00 23.80 28 PRO B O 1
ATOM 3525 N N . HIS B 1 29 ? 23.601 35.060 1.377 1.00 20.02 29 HIS B N 1
ATOM 3526 C CA . HIS B 1 29 ? 23.950 35.513 2.716 1.00 18.74 29 HIS B CA 1
ATOM 3527 C C . HIS B 1 29 ? 25.064 34.668 3.296 1.00 19.60 29 HIS B C 1
ATOM 3528 O O . HIS B 1 29 ? 25.104 33.441 3.110 1.00 18.18 29 HIS B O 1
ATOM 3542 N N . GLN B 1 30 ? 25.974 35.333 3.984 1.00 16.63 30 GLN B N 1
ATOM 3543 C CA . GLN B 1 30 ? 27.068 34.664 4.671 1.00 19.92 30 GLN B CA 1
ATOM 3544 C C . GLN B 1 30 ? 27.197 35.271 6.052 1.00 19.12 30 GLN B C 1
ATOM 3545 O O . GLN B 1 30 ? 27.090 36.494 6.218 1.00 20.97 30 GLN B O 1
ATOM 3559 N N . ALA B 1 31 ? 27.386 34.406 7.044 1.00 19.41 31 ALA B N 1
ATOM 3560 C CA . ALA B 1 31 ? 27.454 34.835 8.436 1.00 18.99 31 ALA B CA 1
ATOM 3561 C C . ALA B 1 31 ? 28.807 35.468 8.770 1.00 19.48 31 ALA B C 1
ATOM 3562 O O . ALA B 1 31 ? 29.828 35.221 8.117 1.00 18.93 31 ALA B O 1
ATOM 3569 N N . GLY B 1 32 ? 28.809 36.255 9.845 1.00 19.79 32 GLY B N 1
ATOM 3570 C CA . GLY B 1 32 ? 30.028 36.818 10.401 1.00 19.34 32 GLY B CA 1
ATOM 3571 C C . GLY B 1 32 ? 30.402 38.204 9.923 1.00 19.60 32 GLY B C 1
ATOM 3572 O O . GLY B 1 32 ? 31.552 38.614 10.126 1.00 20.32 32 GLY B O 1
ATOM 3576 N N . LYS B 1 33 ? 29.478 38.944 9.314 1.00 17.08 33 LYS B N 1
ATOM 3577 C CA . LYS B 1 33 ? 29.771 40.268 8.773 1.00 17.08 33 LYS B CA 1
ATOM 3578 C C . LYS B 1 33 ? 28.796 41.303 9.340 1.00 17.37 33 LYS B C 1
ATOM 3579 O O . LYS B 1 33 ? 27.814 40.977 10.021 1.00 20.14 33 LYS B O 1
ATOM 3598 N N . ALA B 1 34 ? 29.055 42.578 9.051 1.00 15.37 34 ALA B N 1
ATOM 3599 C CA . ALA B 1 34 ? 28.111 43.609 9.457 1.00 14.08 34 ALA B CA 1
ATOM 3600 C C . ALA B 1 34 ? 26.771 43.378 8.766 1.00 11.40 34 ALA B C 1
ATOM 3601 O O . ALA B 1 34 ? 26.714 43.164 7.555 1.00 13.80 34 ALA B O 1
ATOM 3608 N N . GLY B 1 35 ? 25.690 43.352 9.544 1.00 13.81 35 GLY B N 1
ATOM 3609 C CA . GLY B 1 35 ? 24.432 42.857 9.029 1.00 16.37 35 GLY B CA 1
ATOM 3610 C C . GLY B 1 35 ? 23.228 43.605 9.563 1.00 13.83 35 GLY B C 1
ATOM 3611 O O . GLY B 1 35 ? 23.327 44.456 10.460 1.00 13.31 35 GLY B O 1
ATOM 3615 N N . ILE B 1 36 ? 22.079 43.255 8.979 1.00 13.86 36 ILE B N 1
ATOM 3616 C CA . ILE B 1 36 ? 20.782 43.829 9.323 1.00 12.67 36 ILE B CA 1
ATOM 3617 C C . ILE B 1 36 ? 19.724 42.748 9.150 1.00 14.35 36 ILE B C 1
ATOM 3618 O O . ILE B 1 36 ? 19.823 41.896 8.258 1.00 13.56 36 ILE B O 1
ATOM 3634 N N . GLY B 1 37 ? 18.713 42.781 10.027 1.00 13.66 37 GLY B N 1
ATOM 3635 C CA . GLY B 1 37 ? 17.555 41.924 9.896 1.00 15.46 37 GLY B CA 1
ATOM 3636 C C . GLY B 1 37 ? 16.275 42.746 9.904 1.00 16.09 37 GLY B C 1
ATOM 3637 O O . GLY B 1 37 ? 16.246 43.881 10.385 1.00 16.53 37 GLY B O 1
ATOM 3641 N N . VAL B 1 38 ? 15.227 42.174 9.307 1.00 15.09 38 VAL B N 1
ATOM 3642 C CA . VAL B 1 38 ? 13.903 42.800 9.246 1.00 14.89 38 VAL B CA 1
ATOM 3643 C C . VAL B 1 38 ? 12.891 41.867 9.906 1.00 14.68 38 VAL B C 1
ATOM 3644 O O . VAL B 1 38 ? 12.954 40.647 9.736 1.00 15.89 38 VAL B O 1
ATOM 3657 N N . GLY B 1 39 ? 11.963 42.447 10.676 1.00 13.10 39 GLY B N 1
ATOM 3658 C CA . GLY B 1 39 ? 11.048 41.659 11.482 1.00 15.29 39 GLY B CA 1
ATOM 3659 C C . GLY B 1 39 ? 10.112 40.771 10.684 1.00 19.50 39 GLY B C 1
ATOM 3660 O O . GLY B 1 39 ? 9.500 39.861 11.251 1.00 22.33 39 GLY B O 1
ATOM 3664 N N . THR B 1 40 ? 9.979 41.012 9.382 1.00 19.32 40 THR B N 1
ATOM 3665 C CA . THR B 1 40 ? 9.105 40.209 8.533 1.00 21.76 40 THR B CA 1
ATOM 3666 C C . THR B 1 40 ? 9.782 38.976 7.966 1.00 23.32 40 THR B C 1
ATOM 3667 O O . THR B 1 40 ? 9.121 38.201 7.273 1.00 27.02 40 THR B O 1
ATOM 3678 N N . VAL B 1 41 ? 11.069 38.770 8.226 1.00 23.53 41 VAL B N 1
ATOM 3679 C CA . VAL B 1 41 ? 11.789 37.605 7.720 1.00 24.44 41 VAL B CA 1
ATOM 3680 C C . VAL B 1 41 ? 12.530 36.987 8.897 1.00 24.05 41 VAL B C 1
ATOM 3681 O O . VAL B 1 41 ? 13.522 37.548 9.379 1.00 19.35 41 VAL B O 1
ATOM 3694 N N . SER B 1 42 ? 12.045 35.833 9.368 1.00 26.76 42 SER B N 1
ATOM 3695 C CA . SER B 1 42 ? 12.679 35.089 10.464 1.00 27.96 42 SER B CA 1
ATOM 3696 C C . SER B 1 42 ? 12.987 35.980 11.655 1.00 26.33 42 SER B C 1
ATOM 3697 O O . SER B 1 42 ? 14.082 35.936 12.223 1.00 24.84 42 SER B O 1
ATOM 3705 N N . ASN B 1 43 ? 12.009 36.801 12.043 1.00 27.90 43 ASN B N 1
ATOM 3706 C CA . ASN B 1 43 ? 12.117 37.643 13.239 1.00 27.67 43 ASN B CA 1
ATOM 3707 C C . ASN B 1 43 ? 13.430 38.428 13.291 1.00 24.00 43 ASN B C 1
ATOM 3708 O O . ASN B 1 43 ? 14.095 38.506 14.322 1.00 22.41 43 ASN B O 1
ATOM 3719 N N . ALA B 1 44 ? 13.792 39.041 12.157 1.00 22.56 44 ALA B N 1
ATOM 3720 C CA . ALA B 1 44 ? 14.934 39.949 12.052 1.00 17.78 44 ALA B CA 1
ATOM 3721 C C . ALA B 1 44 ? 16.265 39.229 12.273 1.00 16.39 44 ALA B C 1
ATOM 3722 O O . ALA B 1 44 ? 17.263 39.845 12.657 1.00 14.81 44 ALA B O 1
ATOM 3729 N N . LYS B 1 45 ? 16.324 37.939 12.010 1.00 16.97 45 LYS B N 1
ATOM 3730 C CA . LYS B 1 45 ? 17.626 37.299 11.949 1.00 19.94 45 LYS B CA 1
ATOM 3731 C C . LYS B 1 45 ? 18.482 38.003 10.897 1.00 16.54 45 LYS B C 1
ATOM 3732 O O . LYS B 1 45 ? 18.057 38.118 9.739 1.00 15.07 45 LYS B O 1
ATOM 3751 N N . PRO B 1 46 ? 19.682 38.469 11.236 1.00 14.98 46 PRO B N 1
ATOM 3752 C CA . PRO B 1 46 ? 20.406 39.377 10.336 1.00 15.61 46 PRO B CA 1
ATOM 3753 C C . PRO B 1 46 ? 21.211 38.694 9.232 1.00 16.28 46 PRO B C 1
ATOM 3754 O O . PRO B 1 46 ? 21.756 37.598 9.390 1.00 15.41 46 PRO B O 1
ATOM 3765 N N . VAL B 1 47 ? 21.261 39.376 8.086 1.00 14.55 47 VAL B N 1
ATOM 3766 C CA . VAL B 1 47 ? 22.078 38.983 6.945 1.00 15.82 47 VAL B CA 1
ATOM 3767 C C . VAL B 1 47 ? 23.090 40.093 6.675 1.00 15.76 47 VAL B C 1
ATOM 3768 O O . VAL B 1 47 ? 22.956 41.218 7.153 1.00 16.95 47 VAL B O 1
ATOM 3781 N N . ASP B 1 48 ? 24.098 39.779 5.864 1.00 16.26 48 ASP B N 1
ATOM 3782 C CA . ASP B 1 48 ? 25.202 40.710 5.660 1.00 15.09 48 ASP B CA 1
ATOM 3783 C C . ASP B 1 48 ? 24.921 41.720 4.553 1.00 13.04 48 ASP B C 1
ATOM 3784 O O . ASP B 1 48 ? 24.455 41.360 3.467 1.00 17.12 48 ASP B O 1
ATOM 3793 N N . PHE B 1 49 ? 25.279 42.985 4.817 1.00 15.02 49 PHE B N 1
ATOM 3794 C CA . PHE B 1 49 ? 25.162 44.016 3.793 1.00 15.09 49 PHE B CA 1
ATOM 3795 C C . PHE B 1 49 ? 26.011 43.687 2.576 1.00 16.64 49 PHE B C 1
ATOM 3796 O O . PHE B 1 49 ? 25.626 43.991 1.442 1.00 19.44 49 PHE B O 1
ATOM 3813 N N . GLN B 1 50 ? 27.190 43.109 2.790 1.00 17.71 50 GLN B N 1
ATOM 3814 C CA . GLN B 1 50 ? 28.061 42.798 1.662 1.00 21.20 50 GLN B CA 1
ATOM 3815 C C . GLN B 1 50 ? 27.303 42.029 0.585 1.00 21.86 50 GLN B C 1
ATOM 3816 O O . GLN B 1 50 ? 27.357 42.382 -0.598 1.00 22.28 50 GLN B O 1
ATOM 3830 N N . GLY B 1 51 ? 26.591 40.968 0.976 1.00 19.73 51 GLY B N 1
ATOM 3831 C CA . GLY B 1 51 ? 25.865 40.164 0.005 1.00 22.22 51 GLY B CA 1
ATOM 3832 C C . GLY B 1 51 ? 24.676 40.875 -0.613 1.00 24.55 51 GLY B C 1
ATOM 3833 O O . GLY B 1 51 ? 24.323 40.609 -1.768 1.00 27.81 51 GLY B O 1
ATOM 3837 N N . LEU B 1 52 ? 24.056 41.796 0.123 1.00 21.36 52 LEU B N 1
ATOM 3838 C CA . LEU B 1 52 ? 22.913 42.528 -0.413 1.00 25.30 52 LEU B CA 1
ATOM 3839 C C . LEU B 1 52 ? 23.324 43.481 -1.515 1.00 28.41 52 LEU B C 1
ATOM 3840 O O . LEU B 1 52 ? 22.573 43.673 -2.476 1.00 27.00 52 LEU B O 1
ATOM 3856 N N . SER B 1 53 ? 24.540 44.009 -1.433 1.00 34.79 53 SER B N 1
ATOM 3857 C CA . SER B 1 53 ? 25.020 44.969 -2.420 1.00 38.94 53 SER B CA 1
ATOM 3858 C C . SER B 1 53 ? 24.857 44.421 -3.822 1.00 40.54 53 SER B C 1
ATOM 3859 O O . SER B 1 53 ? 24.558 45.162 -4.767 1.00 40.17 53 SER B O 1
ATOM 3867 N N . LEU B 1 54 ? 25.051 43.115 -3.969 1.00 40.10 54 LEU B N 1
ATOM 3868 C CA . LEU B 1 54 ? 25.066 42.468 -5.270 1.00 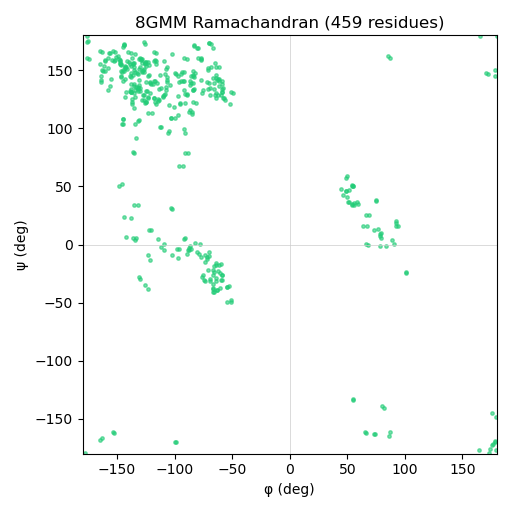40.78 54 LEU B CA 1
ATOM 3869 C C . LEU B 1 54 ? 23.712 42.524 -5.973 1.00 37.75 54 LEU B C 1
ATOM 3870 O O . LEU B 1 54 ? 23.653 42.352 -7.194 1.00 38.94 54 LEU B O 1
ATOM 3886 N N . TYR B 1 55 ? 22.632 42.777 -5.233 1.00 32.03 55 TYR B N 1
ATOM 3887 C CA . TYR B 1 55 ? 21.271 42.820 -5.758 1.00 29.10 55 TYR B CA 1
ATOM 3888 C C . TYR B 1 55 ? 20.667 44.208 -5.675 1.00 29.97 55 TYR B C 1
ATOM 3889 O O . TYR B 1 55 ? 19.476 44.385 -5.975 1.00 29.07 55 TYR B O 1
ATOM 3907 N N . SER B 1 56 ? 21.446 45.190 -5.252 1.00 26.12 56 SER B N 1
ATOM 3908 C CA . SER B 1 56 ? 20.951 46.536 -5.044 1.00 25.37 56 SER B CA 1
ATOM 3909 C C . SER B 1 56 ? 21.296 47.401 -6.247 1.00 25.96 56 SER B C 1
ATOM 3910 O O . SER B 1 56 ? 22.322 47.202 -6.913 1.00 24.33 56 SER B O 1
ATOM 3918 N N . GLY B 1 57 ? 20.411 48.345 -6.540 1.00 22.12 57 GLY B N 1
ATOM 3919 C CA . GLY B 1 57 ? 20.735 49.386 -7.493 1.00 21.81 57 GLY B CA 1
ATOM 3920 C C . GLY B 1 57 ? 21.759 50.336 -6.924 1.00 21.84 57 GLY B C 1
ATOM 3921 O O . GLY B 1 57 ? 22.117 50.286 -5.740 1.00 19.66 57 GLY B O 1
ATOM 3925 N N . THR B 1 58 ? 22.220 51.240 -7.784 1.00 23.97 58 THR B N 1
ATOM 3926 C CA . THR B 1 58 ? 23.180 52.262 -7.391 1.00 26.65 58 THR B CA 1
ATOM 3927 C C . THR B 1 58 ? 22.771 53.620 -7.951 1.00 27.02 58 THR B C 1
ATOM 3928 O O . THR B 1 58 ? 22.502 53.758 -9.148 1.00 23.28 58 THR B O 1
ATOM 3939 N N . THR B 1 59 ? 22.751 54.619 -7.073 1.00 25.32 59 THR B N 1
ATOM 3940 C CA . THR B 1 59 ? 22.594 56.021 -7.430 1.00 25.18 59 THR B CA 1
ATOM 3941 C C . THR B 1 59 ? 23.844 56.726 -6.932 1.00 27.71 59 THR B C 1
ATOM 3942 O O . THR B 1 59 ? 24.073 56.793 -5.718 1.00 24.86 59 THR B O 1
ATOM 3953 N N . THR B 1 60 ? 24.667 57.227 -7.851 1.00 26.62 60 THR B N 1
ATOM 3954 C CA . THR B 1 60 ? 25.915 57.867 -7.471 1.00 29.43 60 THR B CA 1
ATOM 3955 C C . THR B 1 60 ? 25.682 59.365 -7.388 1.00 28.53 60 THR B C 1
ATOM 3956 O O . THR B 1 60 ? 25.303 59.993 -8.384 1.00 26.88 60 THR B O 1
ATOM 3967 N N . VAL B 1 61 ? 25.924 59.928 -6.205 1.00 27.60 61 VAL B N 1
ATOM 3968 C CA . VAL B 1 61 ? 25.626 61.324 -5.903 1.00 33.51 61 VAL B CA 1
ATOM 3969 C C . VAL B 1 61 ? 26.723 61.894 -5.016 1.00 33.84 61 VAL B C 1
ATOM 3970 O O . VAL B 1 61 ? 27.072 61.292 -3.996 1.00 29.06 61 VAL B O 1
ATOM 3983 N N . ASN B 1 62 ? 27.251 63.064 -5.385 1.00 39.08 62 ASN B N 1
ATOM 3984 C CA . ASN B 1 62 ? 28.230 63.772 -4.553 1.00 43.89 62 ASN B CA 1
ATOM 3985 C C . ASN B 1 62 ? 29.364 62.834 -4.126 1.00 43.27 62 ASN B C 1
ATOM 3986 O O . ASN B 1 62 ? 29.799 62.835 -2.969 1.00 42.36 62 ASN B O 1
ATOM 3997 N N . GLY B 1 63 ? 29.815 61.994 -5.059 1.00 42.20 63 GLY B N 1
ATOM 3998 C CA . GLY B 1 63 ? 30.886 61.052 -4.797 1.00 43.31 63 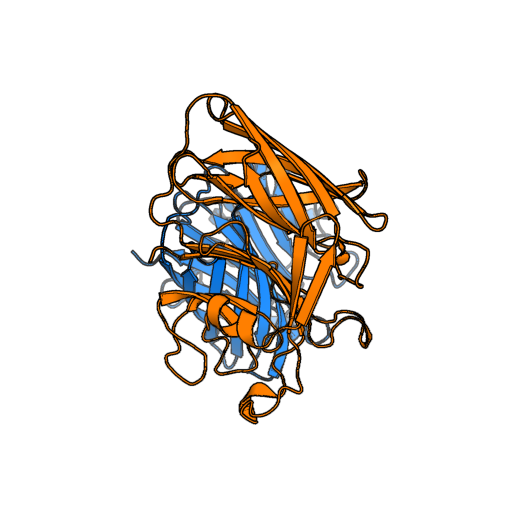GLY B CA 1
ATOM 3999 C C . GLY B 1 63 ? 30.514 59.865 -3.932 1.00 42.79 63 GLY B C 1
ATOM 4000 O O . GLY B 1 63 ? 31.412 59.153 -3.467 1.00 43.47 63 GLY B O 1
ATOM 4004 N N . THR B 1 64 ? 29.221 59.631 -3.697 1.00 35.69 64 THR B N 1
ATOM 4005 C CA . THR B 1 64 ? 28.740 58.556 -2.832 1.00 31.01 64 THR B CA 1
ATOM 4006 C C . THR B 1 64 ? 27.824 57.604 -3.599 1.00 28.51 64 THR B C 1
ATOM 4007 O O . THR B 1 64 ? 26.884 58.047 -4.271 1.00 25.67 64 THR B O 1
ATOM 4018 N N . ALA B 1 65 ? 28.095 56.299 -3.489 1.00 26.58 65 ALA B N 1
ATOM 4019 C CA . ALA B 1 65 ? 27.280 55.272 -4.144 1.00 23.73 65 ALA B CA 1
ATOM 4020 C C . ALA B 1 65 ? 26.187 54.825 -3.179 1.00 21.16 65 ALA B C 1
ATOM 4021 O O . ALA B 1 65 ? 26.425 54.028 -2.257 1.00 20.11 65 ALA B O 1
ATOM 4028 N N . VAL B 1 66 ? 24.991 55.367 -3.367 1.00 21.61 66 VAL B N 1
ATOM 4029 C CA . VAL B 1 66 ? 23.848 54.981 -2.545 1.00 21.24 66 VAL B CA 1
ATOM 4030 C C . VAL B 1 66 ? 23.236 53.715 -3.129 1.00 19.54 66 VAL B C 1
ATOM 4031 O O . VAL B 1 66 ? 22.856 53.682 -4.309 1.00 20.08 66 VAL B O 1
ATOM 4044 N N . ARG B 1 67 ? 23.157 52.669 -2.304 1.00 17.62 67 ARG B N 1
ATOM 4045 C CA . ARG B 1 67 ? 22.562 51.405 -2.702 1.00 17.38 67 ARG B CA 1
ATOM 4046 C C . ARG B 1 67 ? 21.099 51.368 -2.297 1.00 18.11 67 ARG B C 1
ATOM 4047 O O . ARG B 1 67 ? 20.719 51.851 -1.223 1.00 17.37 67 ARG B O 1
ATOM 4068 N N . THR B 1 68 ? 20.271 50.804 -3.170 1.00 17.82 68 THR B N 1
ATOM 4069 C CA . THR B 1 68 ? 18.839 50.718 -2.933 1.00 20.10 68 THR B CA 1
ATOM 4070 C C . THR B 1 68 ? 18.405 49.285 -3.181 1.00 23.91 68 THR B C 1
ATOM 4071 O O . THR B 1 68 ? 18.776 48.680 -4.197 1.00 19.69 68 THR B O 1
ATOM 4082 N N . LEU B 1 69 ? 17.633 48.745 -2.242 1.00 17.89 69 LEU B N 1
ATOM 4083 C CA . LEU B 1 69 ? 17.208 47.358 -2.283 1.00 18.60 69 LEU B CA 1
ATOM 4084 C C . LEU B 1 69 ? 15.730 47.310 -1.961 1.00 21.54 69 LEU B C 1
ATOM 4085 O O . LEU B 1 69 ? 15.302 47.830 -0.922 1.00 20.81 69 LEU B O 1
ATOM 4101 N N . ALA B 1 70 ? 14.955 46.671 -2.837 1.00 21.66 70 ALA B N 1
ATOM 4102 C CA . ALA B 1 70 ? 13.536 46.487 -2.583 1.00 26.16 70 ALA B CA 1
ATOM 4103 C C . ALA B 1 70 ? 12.997 45.383 -3.479 1.00 26.52 70 ALA B C 1
ATOM 4104 O O . ALA B 1 70 ? 13.512 45.152 -4.573 1.00 23.91 70 ALA B O 1
ATOM 4111 N N . MET B 1 71 ? 11.976 44.679 -2.985 1.00 32.35 71 MET B N 1
ATOM 4112 C CA . MET B 1 71 ? 11.270 43.723 -3.825 1.00 40.07 71 MET B CA 1
ATOM 4113 C C . MET B 1 71 ? 10.494 44.467 -4.914 1.00 43.57 71 MET B C 1
ATOM 4114 O O . MET B 1 71 ? 10.087 45.616 -4.720 1.00 43.46 71 MET B O 1
ATOM 4128 N N . PRO B 1 72 ? 10.248 43.821 -6.063 1.00 46.21 72 PRO B N 1
ATOM 4129 C CA . PRO B 1 72 ? 10.626 42.430 -6.338 1.00 46.97 72 PRO B CA 1
ATOM 4130 C C . PRO B 1 72 ? 12.079 42.263 -6.796 1.00 45.16 72 PRO B C 1
ATOM 4131 O O . PRO B 1 72 ? 12.630 43.135 -7.483 1.00 42.65 72 PRO B O 1
ATOM 4142 N N . ILE B 1 73 ? 12.671 41.127 -6.433 1.00 45.22 73 ILE B N 1
ATOM 4143 C CA . ILE B 1 73 ? 14.021 40.754 -6.845 1.00 45.78 73 ILE B CA 1
ATOM 4144 C C . ILE B 1 73 ? 13.924 39.355 -7.431 1.00 50.20 73 ILE B C 1
ATOM 4145 O O . ILE B 1 73 ? 13.437 38.436 -6.761 1.00 52.26 73 ILE B O 1
ATOM 4161 N N . THR B 1 74 ? 14.377 39.194 -8.674 1.00 54.01 74 THR B N 1
ATOM 4162 C CA . THR B 1 74 ? 14.314 37.899 -9.346 1.00 60.29 74 THR B CA 1
ATOM 4163 C C . THR B 1 74 ? 14.938 36.807 -8.485 1.00 61.05 74 THR B C 1
ATOM 4164 O O . THR B 1 74 ? 16.117 36.882 -8.125 1.00 60.42 74 THR B O 1
ATOM 4175 N N . GLY B 1 75 ? 14.139 35.793 -8.153 1.00 61.50 75 GLY B N 1
ATOM 4176 C CA . GLY B 1 75 ? 14.643 34.631 -7.454 1.00 59.33 75 GLY B CA 1
ATOM 4177 C C . GLY B 1 75 ? 14.641 34.714 -5.943 1.00 54.61 75 GLY B C 1
ATOM 4178 O O . GLY B 1 75 ? 15.138 33.784 -5.290 1.00 54.60 75 GLY B O 1
ATOM 4182 N N . ALA B 1 76 ? 14.108 35.807 -5.352 1.00 47.41 76 ALA B N 1
ATOM 4183 C CA . ALA B 1 76 ? 14.089 35.878 -3.898 1.00 41.87 76 ALA B CA 1
ATOM 4184 C C . ALA B 1 76 ? 12.964 35.001 -3.349 1.00 41.33 76 ALA B C 1
ATOM 4185 O O . ALA B 1 76 ? 11.898 34.897 -3.965 1.00 41.60 76 ALA B O 1
ATOM 4192 N N . PRO B 1 77 ? 13.185 34.308 -2.233 1.00 39.58 77 PRO B N 1
ATOM 4193 C CA . PRO B 1 77 ? 12.143 33.412 -1.728 1.00 39.90 77 PRO B CA 1
ATOM 4194 C C . PRO B 1 77 ? 10.887 34.197 -1.387 1.00 40.75 77 PRO B C 1
ATOM 4195 O O . PRO B 1 77 ? 10.941 35.383 -1.047 1.00 35.67 77 PRO B O 1
ATOM 4206 N N . GLY B 1 78 ? 9.744 33.511 -1.473 1.00 37.68 78 GLY B N 1
ATOM 4207 C CA . GLY B 1 78 ? 8.483 34.145 -1.136 1.00 39.23 78 GLY B CA 1
ATOM 4208 C C . GLY B 1 78 ? 8.445 34.669 0.286 1.00 39.57 78 GLY B C 1
ATOM 4209 O O . GLY B 1 78 ? 7.716 35.621 0.585 1.00 37.12 78 GLY B O 1
ATOM 4213 N N . SER B 1 79 ? 9.235 34.069 1.180 1.00 39.36 79 SER B N 1
ATOM 4214 C CA . SER B 1 79 ? 9.299 34.551 2.553 1.00 36.33 79 SER B CA 1
ATOM 4215 C C . SER B 1 79 ? 9.804 35.988 2.637 1.00 29.65 79 SER B C 1
ATOM 4216 O O . SER B 1 79 ? 9.630 36.636 3.672 1.00 30.24 79 SER B O 1
ATOM 4224 N N . HIS B 1 80 ? 10.444 36.486 1.583 1.00 26.36 80 HIS B N 1
ATOM 4225 C CA . HIS B 1 80 ? 11.026 37.821 1.565 1.00 24.64 80 HIS B CA 1
ATOM 4226 C C . HIS B 1 80 ? 10.076 38.878 1.020 1.00 28.40 80 HIS B C 1
ATOM 4227 O O . HIS B 1 80 ? 10.487 40.039 0.874 1.00 27.78 80 HIS B O 1
ATOM 4241 N N . ALA B 1 81 ? 8.822 38.513 0.720 1.00 26.48 81 ALA B N 1
ATOM 4242 C CA . ALA B 1 81 ? 7.917 39.450 0.063 1.00 28.91 81 ALA B CA 1
ATOM 4243 C C . ALA B 1 81 ? 7.809 40.762 0.841 1.00 29.11 81 ALA B C 1
ATOM 4244 O O . ALA B 1 81 ? 7.742 41.844 0.246 1.00 29.97 81 ALA B O 1
ATOM 4251 N N . GLY B 1 82 ? 7.837 40.694 2.166 1.00 26.35 82 GLY B N 1
ATOM 4252 C CA . GLY B 1 82 ? 7.650 41.906 2.934 1.00 28.56 82 GLY B CA 1
ATOM 4253 C C . GLY B 1 82 ? 8.922 42.504 3.496 1.00 28.00 82 GLY B C 1
ATOM 4254 O O . GLY B 1 82 ? 8.869 43.169 4.537 1.00 29.23 82 GLY B O 1
ATOM 4258 N N . MET B 1 83 ? 10.058 42.332 2.805 1.00 24.76 83 MET B N 1
ATOM 4259 C CA . MET B 1 83 ? 11.335 42.812 3.339 1.00 23.34 83 MET B CA 1
ATOM 4260 C C . MET B 1 83 ? 11.434 44.335 3.428 1.00 18.84 83 MET B C 1
ATOM 4261 O O . MET B 1 83 ? 12.306 44.833 4.135 1.00 17.01 83 MET B O 1
ATOM 4275 N N . GLY B 1 84 ? 10.644 45.084 2.675 1.00 15.41 84 GLY B N 1
ATOM 4276 C CA . GLY B 1 84 ? 10.729 46.531 2.737 1.00 17.69 84 GLY B CA 1
ATOM 4277 C C . GLY B 1 84 ? 11.792 47.088 1.812 1.00 15.85 84 GLY B C 1
ATOM 4278 O O . GLY B 1 84 ? 12.323 46.408 0.918 1.00 15.86 84 GLY B O 1
ATOM 4282 N N . HIS B 1 85 ? 12.132 48.347 2.067 1.00 13.26 85 HIS B N 1
ATOM 4283 C CA . HIS B 1 85 ? 12.968 49.161 1.188 1.00 16.03 85 HIS B CA 1
ATOM 4284 C C . HIS B 1 85 ? 14.169 49.703 1.961 1.00 14.59 85 HIS B C 1
ATOM 4285 O O . HIS B 1 85 ? 13.996 50.392 2.973 1.00 13.59 85 HIS B O 1
ATOM 4299 N N . PHE B 1 86 ? 15.376 49.402 1.481 1.00 12.35 86 PHE B N 1
ATOM 4300 C CA . PHE B 1 86 ? 16.623 49.810 2.119 1.00 13.32 86 PHE B CA 1
ATOM 4301 C C . PHE B 1 86 ? 17.360 50.795 1.220 1.00 15.30 86 PHE B C 1
ATOM 4302 O O . PHE B 1 86 ? 17.528 50.531 0.023 1.00 17.32 86 PHE B O 1
ATOM 4319 N N . ASN B 1 87 ? 17.845 51.889 1.806 1.00 12.86 87 ASN B N 1
ATOM 4320 C CA . ASN B 1 87 ? 18.874 52.737 1.199 1.00 13.97 87 ASN B CA 1
ATOM 4321 C C . ASN B 1 87 ? 20.095 52.710 2.105 1.00 13.91 87 ASN B C 1
ATOM 4322 O O . ASN B 1 87 ? 19.972 53.003 3.297 1.00 13.74 87 ASN B O 1
ATOM 4333 N N . PHE B 1 88 ? 21.264 52.378 1.555 1.00 14.51 88 PHE B N 1
ATOM 4334 C CA . PHE B 1 88 ? 22.441 52.198 2.398 1.00 12.82 88 PHE B CA 1
ATOM 4335 C C . PHE B 1 88 ? 23.725 52.502 1.638 1.00 14.52 88 PHE B C 1
ATOM 4336 O O . PHE B 1 88 ? 23.775 52.470 0.403 1.00 18.59 88 PHE B O 1
ATOM 4353 N N . VAL B 1 89 ? 24.778 52.802 2.413 1.00 13.19 89 VAL B N 1
ATOM 4354 C CA . VAL B 1 89 ? 26.070 53.230 1.889 1.00 14.14 89 VAL B CA 1
ATOM 4355 C C . VAL B 1 89 ? 27.175 52.462 2.609 1.00 13.60 89 VAL B C 1
ATOM 4356 O O . VAL B 1 89 ? 27.164 52.355 3.840 1.00 11.28 89 VAL B O 1
ATOM 4369 N N . LYS B 1 90 ? 28.117 51.927 1.838 1.00 13.66 90 LYS B N 1
ATOM 4370 C CA . LYS B 1 90 ? 29.334 51.340 2.369 1.00 13.91 90 LYS B CA 1
ATOM 4371 C C . LYS B 1 90 ? 30.349 52.447 2.595 1.00 16.19 90 LYS B C 1
ATOM 4372 O O . LYS B 1 90 ? 30.570 53.278 1.710 1.00 17.94 90 LYS B O 1
ATOM 4391 N N . VAL B 1 91 ? 30.978 52.437 3.764 1.00 15.87 91 VAL B N 1
ATOM 4392 C CA . VAL B 1 91 ? 31.935 53.459 4.167 1.00 18.79 91 VAL B CA 1
ATOM 4393 C C . VAL B 1 91 ? 33.328 52.873 4.002 1.00 21.72 91 VAL B C 1
ATOM 4394 O O . VAL B 1 91 ? 33.729 51.972 4.746 1.00 24.64 91 VAL B O 1
ATOM 4407 N N . GLY B 1 92 ? 34.060 53.364 3.000 1.00 23.74 92 GLY B N 1
ATOM 4408 C CA . GLY B 1 92 ? 35.432 52.942 2.794 1.00 25.01 92 GLY B CA 1
ATOM 4409 C C . GLY B 1 92 ? 35.545 51.535 2.238 1.00 24.58 92 GLY B C 1
ATOM 4410 O O . GLY B 1 92 ? 34.597 50.956 1.708 1.00 25.32 92 GLY B O 1
ATOM 4414 N N . SER B 1 93 ? 36.749 50.983 2.373 1.00 24.88 93 SER B N 1
ATOM 4415 C CA . SER B 1 93 ? 37.043 49.665 1.830 1.00 26.08 93 SER B CA 1
ATOM 4416 C C . SER B 1 93 ? 36.701 48.545 2.796 1.00 22.89 93 SER B C 1
ATOM 4417 O O . SER B 1 93 ? 36.794 47.378 2.412 1.00 25.28 93 SER B O 1
ATOM 4425 N N . GLY B 1 94 ? 36.287 48.872 4.020 1.00 22.17 94 GLY B N 1
ATOM 4426 C CA . GLY B 1 94 ? 35.983 47.886 5.030 1.00 22.39 94 GLY B CA 1
ATOM 4427 C C . GLY B 1 94 ? 34.497 47.603 5.164 1.00 20.05 94 GLY B C 1
ATOM 4428 O O . GLY B 1 94 ? 33.669 48.021 4.354 1.00 19.50 94 GLY B O 1
ATOM 4432 N N . ASP B 1 95 ? 34.173 46.866 6.231 1.00 18.18 95 ASP B N 1
ATOM 4433 C CA . ASP B 1 95 ? 32.828 46.353 6.486 1.00 14.68 95 ASP B CA 1
ATOM 4434 C C . ASP B 1 95 ? 32.082 47.301 7.428 1.00 15.98 95 ASP B C 1
ATOM 4435 O O . ASP B 1 95 ? 31.756 46.971 8.574 1.00 16.04 95 ASP B O 1
ATOM 4444 N N . VAL B 1 96 ? 31.799 48.504 6.907 1.00 14.57 96 VAL B N 1
ATOM 4445 C CA . VAL B 1 96 ? 31.152 49.588 7.647 1.00 14.19 96 VAL B CA 1
ATOM 4446 C C . VAL B 1 96 ? 30.032 50.170 6.779 1.00 14.93 96 VAL B C 1
ATOM 4447 O O . VAL B 1 96 ? 30.231 50.403 5.582 1.00 14.59 96 VAL B O 1
ATOM 4460 N N . TRP B 1 97 ? 28.862 50.414 7.384 1.00 13.89 97 TRP B N 1
ATOM 4461 C CA . TRP B 1 97 ? 27.637 50.731 6.644 1.00 11.25 97 TRP B CA 1
ATOM 4462 C C . TRP B 1 97 ? 26.755 51.701 7.421 1.00 12.13 97 TRP B C 1
ATOM 4463 O O . TRP B 1 97 ? 26.717 51.686 8.657 1.00 11.68 97 TRP B O 1
ATOM 4484 N N . PHE B 1 98 ? 26.007 52.530 6.689 1.00 10.06 98 PHE B N 1
ATOM 4485 C CA . PHE B 1 98 ? 24.913 53.287 7.293 1.00 10.59 98 PHE B CA 1
ATOM 4486 C C . PHE B 1 98 ? 23.761 53.316 6.303 1.00 11.70 98 PHE B C 1
ATOM 4487 O O . PHE B 1 98 ? 23.958 53.131 5.100 1.00 11.79 98 PHE B O 1
ATOM 4504 N N . GLY B 1 99 ? 22.558 53.549 6.807 1.00 10.15 99 GLY B N 1
ATOM 4505 C CA . GLY B 1 99 ? 21.418 53.571 5.912 1.00 13.12 99 GLY B CA 1
ATOM 4506 C C . GLY B 1 99 ? 20.094 53.751 6.617 1.00 10.86 99 GLY B C 1
ATOM 4507 O O . GLY B 1 99 ? 20.014 54.064 7.810 1.00 9.93 99 GLY B O 1
ATOM 4511 N N . GLU B 1 100 ? 19.051 53.604 5.813 1.00 10.04 100 GLU B N 1
ATOM 4512 C CA . GLU B 1 100 ? 17.689 53.748 6.266 1.00 12.33 100 GLU B CA 1
ATOM 4513 C C . GLU B 1 100 ? 16.871 52.596 5.713 1.00 12.84 100 GLU B C 1
ATOM 4514 O O . GLU B 1 100 ? 17.290 51.886 4.795 1.00 13.39 100 GLU B O 1
ATOM 4526 N N . TRP B 1 101 ? 15.702 52.415 6.313 1.00 11.27 101 TRP B N 1
ATOM 4527 C CA . TRP B 1 101 ? 14.764 51.386 5.923 1.00 11.20 101 TRP B CA 1
ATOM 4528 C C . TRP B 1 101 ? 13.360 51.943 6.090 1.00 10.51 101 TRP B C 1
ATOM 4529 O O . TRP B 1 101 ? 13.100 52.755 6.981 1.00 11.96 101 TRP B O 1
ATOM 4550 N N . SER B 1 102 ? 12.449 51.470 5.256 1.00 10.32 102 SER B N 1
ATOM 4551 C CA . SER B 1 102 ? 11.034 51.779 5.431 1.00 13.27 102 SER B CA 1
ATOM 4552 C C . SER B 1 102 ? 10.230 50.630 4.845 1.00 14.47 102 SER B C 1
ATOM 4553 O O . SER B 1 102 ? 10.764 49.768 4.142 1.00 16.64 102 SER B O 1
ATOM 4561 N N . LYS B 1 103 ? 8.937 50.606 5.175 1.00 13.80 103 LYS B N 1
ATOM 4562 C CA . LYS B 1 103 ? 8.043 49.556 4.690 1.00 18.85 103 LYS B CA 1
ATOM 4563 C C . LYS B 1 103 ? 7.846 49.650 3.183 1.00 19.37 103 LYS B C 1
ATOM 4564 O O . LYS B 1 103 ? 7.741 48.627 2.497 1.00 18.05 103 LYS B O 1
ATOM 4583 N N . ASP B 1 104 ? 7.764 50.868 2.662 1.00 19.52 104 ASP B N 1
ATOM 4584 C CA . ASP B 1 104 ? 7.258 51.086 1.317 1.00 19.35 104 ASP B CA 1
ATOM 4585 C C . ASP B 1 104 ? 8.072 52.082 0.492 1.00 19.01 104 ASP B C 1
ATOM 4586 O O . ASP B 1 104 ? 7.643 52.445 -0.607 1.00 21.58 104 ASP B O 1
ATOM 4595 N N . GLY B 1 105 ? 9.189 52.567 0.990 1.00 17.05 105 GLY B N 1
ATOM 4596 C CA . GLY B 1 105 ? 10.015 53.414 0.183 1.00 19.67 105 GLY B CA 1
ATOM 4597 C C . GLY B 1 105 ? 9.384 54.755 -0.171 1.00 17.05 105 GLY B C 1
ATOM 4598 O O . GLY B 1 105 ? 8.435 55.231 0.450 1.00 16.00 105 GLY B O 1
ATOM 4602 N N . ALA B 1 106 ? 9.964 55.372 -1.196 1.00 17.21 106 ALA B N 1
ATOM 4603 C CA . ALA B 1 106 ? 9.630 56.750 -1.530 1.00 19.07 106 ALA B CA 1
ATOM 4604 C C . ALA B 1 106 ? 8.189 56.881 -2.015 1.00 20.05 106 ALA B C 1
ATOM 4605 O O . ALA B 1 106 ? 7.488 57.827 -1.636 1.00 20.74 106 ALA B O 1
ATOM 4612 N N . ALA B 1 107 ? 7.722 55.935 -2.831 1.00 20.97 107 ALA B N 1
ATOM 4613 C CA . ALA B 1 107 ? 6.365 56.012 -3.373 1.00 25.31 107 ALA B CA 1
ATOM 4614 C C . ALA B 1 107 ? 5.297 55.921 -2.288 1.00 26.90 107 ALA B C 1
ATOM 4615 O O . ALA B 1 107 ? 4.175 56.420 -2.476 1.00 26.75 107 ALA B O 1
ATOM 4622 N N . GLY B 1 108 ? 5.592 55.240 -1.186 1.00 23.74 108 GLY B N 1
ATOM 4623 C CA . GLY B 1 108 ? 4.629 55.065 -0.118 1.00 25.74 108 GLY B CA 1
ATOM 4624 C C . GLY B 1 108 ? 4.747 56.049 1.020 1.00 23.46 108 GLY B C 1
ATOM 4625 O O . GLY B 1 108 ? 3.910 56.029 1.924 1.00 26.45 108 GLY B O 1
ATOM 4629 N N . GLY B 1 109 ? 5.746 56.920 1.005 1.00 23.77 109 GLY B N 1
ATOM 4630 C CA . GLY B 1 109 ? 5.937 57.873 2.081 1.00 23.15 109 GLY B CA 1
ATOM 4631 C C . GLY B 1 109 ? 6.854 57.420 3.197 1.00 21.58 109 GLY B C 1
ATOM 4632 O O . GLY B 1 109 ? 6.822 58.016 4.277 1.00 18.47 109 GLY B O 1
ATOM 4636 N N . PHE B 1 110 ? 7.696 56.411 2.960 1.00 17.62 110 PHE B N 1
ATOM 4637 C CA . PHE B 1 110 ? 8.701 55.971 3.929 1.00 15.37 110 PHE B CA 1
ATOM 4638 C C . PHE B 1 110 ? 8.064 55.640 5.276 1.00 17.21 110 PHE B C 1
ATOM 4639 O O . PHE B 1 110 ? 8.536 56.057 6.342 1.00 15.21 110 PHE B O 1
ATOM 4656 N N . ASN B 1 111 ? 7.012 54.829 5.239 1.00 18.45 111 ASN B N 1
ATOM 4657 C CA . ASN B 1 111 ? 6.363 54.443 6.481 1.00 16.55 111 ASN B CA 1
ATOM 4658 C C . ASN B 1 111 ? 7.242 53.492 7.287 1.00 14.60 111 ASN B C 1
ATOM 4659 O O . ASN B 1 111 ? 8.016 52.704 6.739 1.00 12.46 111 ASN B O 1
ATOM 4670 N N . ASN B 1 112 ? 7.091 53.569 8.613 1.00 15.31 112 ASN B N 1
ATOM 4671 C CA . ASN B 1 112 ? 7.848 52.754 9.565 1.00 14.58 112 ASN B CA 1
ATOM 4672 C C . ASN B 1 112 ? 9.347 52.960 9.413 1.00 14.29 112 ASN B C 1
ATOM 4673 O O . ASN B 1 112 ? 10.142 52.037 9.579 1.00 14.30 112 ASN B O 1
ATOM 4684 N N . ARG B 1 113 ? 9.739 54.191 9.129 1.00 12.54 113 ARG B N 1
ATOM 4685 C CA . ARG B 1 113 ? 11.122 54.461 8.789 1.00 12.17 113 ARG B CA 1
ATOM 4686 C C . ARG B 1 113 ? 12.037 54.346 10.000 1.00 10.13 113 ARG B C 1
ATOM 4687 O O . ARG B 1 113 ? 11.702 54.794 11.108 1.00 9.42 113 ARG B O 1
ATOM 4708 N N . GLN B 1 114 ? 13.217 53.768 9.770 1.00 10.12 114 GLN B N 1
ATOM 4709 C CA . GLN B 1 114 ? 14.302 53.747 10.741 1.00 11.65 114 GLN B CA 1
ATOM 4710 C C . GLN B 1 114 ? 15.607 54.068 10.034 1.00 12.08 114 GLN B C 1
ATOM 4711 O O . GLN B 1 114 ? 15.751 53.852 8.829 1.00 13.85 114 GLN B O 1
ATOM 4725 N N . VAL B 1 115 ? 16.564 54.567 10.814 1.00 11.71 115 VAL B N 1
ATOM 4726 C CA . VAL B 1 115 ? 17.930 54.797 10.362 1.00 10.88 115 VAL B CA 1
ATOM 4727 C C . VAL B 1 115 ? 18.838 53.897 11.194 1.00 9.50 115 VAL B C 1
ATOM 4728 O O . VAL B 1 115 ? 18.468 53.430 12.269 1.00 8.09 115 VAL B O 1
ATOM 4741 N N . TYR B 1 116 ? 20.027 53.619 10.668 1.00 10.48 116 TYR B N 1
ATOM 4742 C CA . TYR B 1 116 ? 20.907 52.656 11.321 1.00 9.84 116 TYR B CA 1
ATOM 4743 C C . TYR B 1 116 ? 22.333 52.861 10.843 1.00 8.29 116 TYR B C 1
ATOM 4744 O O . TYR B 1 116 ? 22.583 53.438 9.774 1.00 11.32 116 TYR B O 1
ATOM 4762 N N . PHE B 1 117 ? 23.265 52.386 11.662 1.00 8.41 117 PHE B N 1
ATOM 4763 C CA . PHE B 1 117 ? 24.639 52.155 11.240 1.00 11.02 117 PHE B CA 1
ATOM 4764 C C . PHE B 1 117 ? 25.108 50.842 11.839 1.00 9.68 117 PHE B C 1
ATOM 4765 O O . PHE B 1 117 ? 24.574 50.380 12.850 1.00 10.16 117 PHE B O 1
ATOM 4782 N N . VAL B 1 118 ? 26.094 50.214 11.193 1.00 8.65 118 VAL B N 1
ATOM 4783 C CA . VAL B 1 118 ? 26.651 48.963 11.690 1.00 9.56 118 VAL B CA 1
ATOM 4784 C C . VAL B 1 118 ? 27.978 48.726 10.991 1.00 12.36 118 VAL B C 1
ATOM 4785 O O . VAL B 1 118 ? 28.124 49.021 9.805 1.00 12.42 118 VAL B O 1
ATOM 4798 N N . GLY B 1 119 ? 28.956 48.206 11.737 1.00 13.53 119 GLY B N 1
ATOM 4799 C CA . GLY B 1 119 ? 30.236 47.899 11.126 1.00 14.46 119 GLY B CA 1
ATOM 4800 C C . GLY B 1 119 ? 31.067 46.959 11.975 1.00 16.68 119 GLY B C 1
ATOM 4801 O O . GLY B 1 119 ? 30.809 46.741 13.164 1.00 15.69 119 GLY B O 1
ATOM 4805 N N . ASP B 1 120 ? 32.099 46.420 11.334 1.00 17.68 120 ASP B N 1
ATOM 4806 C CA . ASP B 1 120 ? 33.056 45.544 11.991 1.00 19.43 120 ASP B CA 1
ATOM 4807 C C . ASP B 1 120 ? 34.108 46.426 12.646 1.00 17.89 120 ASP B C 1
ATOM 4808 O O . ASP B 1 120 ? 34.896 47.083 11.960 1.00 16.59 120 ASP B O 1
ATOM 4817 N N . ARG B 1 121 ? 34.115 46.423 13.976 1.00 18.80 121 ARG B N 1
ATOM 4818 C CA . ARG B 1 121 ? 35.014 47.218 14.803 1.00 22.01 121 ARG B CA 1
ATOM 4819 C C . ARG B 1 121 ? 36.414 46.630 14.921 1.00 22.20 121 ARG B C 1
ATOM 4820 O O . ARG B 1 121 ? 37.302 47.276 15.495 1.00 19.96 121 ARG B O 1
ATOM 4841 N N . THR B 1 122 ? 36.632 45.418 14.420 1.00 21.55 122 THR B N 1
ATOM 4842 C CA . THR B 1 122 ? 37.923 44.761 14.566 1.00 21.71 122 THR B CA 1
ATOM 4843 C C . THR B 1 122 ? 39.042 45.687 14.126 1.00 22.31 122 THR B C 1
ATOM 4844 O O . THR B 1 122 ? 38.982 46.282 13.051 1.00 20.57 122 THR B O 1
ATOM 4855 N N . GLY B 1 123 ? 40.068 45.801 14.968 1.00 21.99 123 GLY B N 1
ATOM 4856 C CA . GLY B 1 123 ? 41.241 46.589 14.657 1.00 22.41 123 GLY B CA 1
ATOM 4857 C C . GLY B 1 123 ? 41.094 48.083 14.850 1.00 20.06 123 GLY B C 1
ATOM 4858 O O . GLY B 1 123 ? 42.036 48.819 14.552 1.00 21.50 123 GLY B O 1
ATOM 4862 N N . THR B 1 124 ? 39.972 48.552 15.385 1.00 19.98 124 THR B N 1
ATOM 4863 C CA . THR B 1 124 ? 39.777 49.984 15.584 1.00 18.24 124 THR B CA 1
ATOM 4864 C C . THR B 1 124 ? 40.703 50.492 16.680 1.00 19.31 124 THR B C 1
ATOM 4865 O O . THR B 1 124 ? 40.853 49.867 17.735 1.00 23.21 124 THR B O 1
ATOM 4876 N N . THR B 1 125 ? 41.349 51.618 16.408 1.00 23.22 125 THR B N 1
ATOM 4877 C CA . THR B 1 125 ? 42.112 52.363 17.392 1.00 20.88 125 THR B CA 1
ATOM 4878 C C . THR B 1 125 ? 41.860 53.840 17.138 1.00 22.34 125 THR B C 1
ATOM 4879 O O . THR B 1 125 ? 41.357 54.220 16.075 1.00 22.84 125 THR B O 1
ATOM 4890 N N . LEU B 1 126 ? 42.224 54.677 18.110 1.00 22.13 126 LEU B N 1
ATOM 4891 C CA . LEU B 1 126 ? 42.140 56.124 17.949 1.00 21.49 126 LEU B CA 1
ATOM 4892 C C . LEU B 1 126 ? 43.534 56.714 17.803 1.00 24.67 126 LEU B C 1
ATOM 4893 O O . LEU B 1 126 ? 44.427 56.378 18.593 1.00 26.63 126 LEU B O 1
ATOM 4909 N N . PRO B 1 127 ? 43.762 57.593 16.830 1.00 26.86 127 PRO B N 1
ATOM 4910 C CA . PRO B 1 127 ? 45.073 58.218 16.694 1.00 30.02 127 PRO B CA 1
ATOM 4911 C C . PRO B 1 127 ? 45.180 59.409 17.634 1.00 30.25 127 PRO B C 1
ATOM 4912 O O . PRO B 1 127 ? 44.215 59.822 18.275 1.00 31.06 127 PRO B O 1
ATOM 4923 N N . ALA B 1 128 ? 46.386 59.944 17.712 1.00 32.97 128 ALA B N 1
ATOM 4924 C CA . ALA B 1 128 ? 46.612 61.200 18.403 1.00 36.07 128 ALA B CA 1
ATOM 4925 C C . ALA B 1 128 ? 46.210 62.382 17.516 1.00 33.81 128 ALA B C 1
ATOM 4926 O O . ALA B 1 128 ? 46.122 62.271 16.291 1.00 32.46 128 ALA B O 1
ATOM 4933 N N . GLY B 1 129 ? 45.988 63.529 18.157 1.00 32.44 129 GLY B N 1
ATOM 4934 C CA . GLY B 1 129 ? 45.803 64.775 17.445 1.00 32.74 129 GLY B CA 1
ATOM 4935 C C . GLY B 1 129 ? 44.403 64.998 16.906 1.00 29.70 129 GLY B C 1
ATOM 4936 O O . GLY B 1 129 ? 43.416 64.701 17.583 1.00 31.91 129 GLY B O 1
ATOM 4940 N N . VAL B 1 130 ? 44.305 65.563 15.702 1.00 30.08 130 VAL B N 1
ATOM 4941 C CA . VAL B 1 130 ? 43.034 65.967 15.109 1.00 30.29 130 VAL B CA 1
ATOM 4942 C C . VAL B 1 130 ? 42.915 65.371 13.717 1.00 30.01 130 VAL B C 1
ATOM 4943 O O . VAL B 1 130 ? 43.905 64.958 13.105 1.00 32.02 130 VAL B O 1
ATOM 4956 N N . ALA B 1 131 ? 41.672 65.293 13.237 1.00 24.22 131 ALA B N 1
ATOM 4957 C CA . ALA B 1 131 ? 41.385 64.809 11.892 1.00 26.33 131 ALA B CA 1
ATOM 4958 C C . ALA B 1 131 ? 40.028 65.342 11.455 1.00 26.38 131 ALA B C 1
ATOM 4959 O O . ALA B 1 131 ? 39.221 65.774 12.281 1.00 27.15 131 ALA B O 1
ATOM 4966 N N . THR B 1 132 ? 39.795 65.344 10.143 1.00 27.58 132 THR B N 1
ATOM 4967 C CA . THR B 1 132 ? 38.481 65.672 9.600 1.00 23.46 132 THR B CA 1
ATOM 4968 C C . THR B 1 132 ? 38.012 64.551 8.682 1.00 24.45 132 THR B C 1
ATOM 4969 O O . THR B 1 132 ? 38.818 63.788 8.132 1.00 26.32 132 THR B O 1
ATOM 4980 N N . TYR B 1 133 ? 36.688 64.478 8.514 1.00 21.81 133 TYR B N 1
ATOM 4981 C CA . TYR B 1 133 ? 36.005 63.399 7.808 1.00 21.23 133 TYR B CA 1
ATOM 4982 C C . TYR B 1 133 ? 35.044 64.016 6.803 1.00 22.89 133 TYR B C 1
ATOM 4983 O O . TYR B 1 133 ? 34.328 64.966 7.138 1.00 21.71 133 TYR B O 1
ATOM 5001 N N . SER B 1 134 ? 35.045 63.486 5.578 1.00 22.85 134 SER B N 1
ATOM 5002 C CA . SER B 1 134 ? 34.010 63.782 4.586 1.00 21.84 134 SER B CA 1
ATOM 5003 C C . SER B 1 134 ? 32.858 62.833 4.848 1.00 19.95 134 SER B C 1
ATOM 5004 O O . SER B 1 134 ? 32.997 61.611 4.702 1.00 21.69 134 SER B O 1
ATOM 5012 N N . VAL B 1 135 ? 31.727 63.382 5.259 1.00 19.23 135 VAL B N 1
ATOM 5013 C CA . VAL B 1 135 ? 30.620 62.580 5.755 1.00 17.86 135 VAL B CA 1
ATOM 5014 C C . VAL B 1 135 ? 29.428 62.785 4.833 1.00 18.10 135 VAL B C 1
ATOM 5015 O O . VAL B 1 135 ? 29.199 63.894 4.341 1.00 20.64 135 VAL B O 1
ATOM 5028 N N . ALA B 1 136 ? 28.703 61.703 4.565 1.00 15.84 136 ALA B N 1
ATOM 5029 C CA . ALA B 1 136 ? 27.442 61.730 3.844 1.00 15.98 136 ALA B CA 1
ATOM 5030 C C . ALA B 1 136 ? 26.326 61.225 4.747 1.00 17.70 136 ALA B C 1
ATOM 5031 O O . ALA B 1 136 ? 26.560 60.482 5.709 1.00 14.59 136 ALA B O 1
ATOM 5038 N N . GLY B 1 137 ? 25.106 61.620 4.408 1.00 16.62 137 GLY B N 1
ATOM 5039 C CA . GLY B 1 137 ? 23.952 61.280 5.209 1.00 19.04 137 GLY B CA 1
ATOM 5040 C C . GLY B 1 137 ? 22.732 60.987 4.359 1.00 16.52 137 GLY B C 1
ATOM 5041 O O . GLY B 1 137 ? 22.580 61.499 3.247 1.00 14.47 137 GLY B O 1
ATOM 5045 N N . LEU B 1 138 ? 21.851 60.152 4.915 1.00 13.75 138 LEU B N 1
ATOM 5046 C CA . LEU B 1 138 ? 20.617 59.730 4.264 1.00 13.13 138 LEU B CA 1
ATOM 5047 C C . LEU B 1 138 ? 19.414 60.065 5.132 1.00 13.21 138 LEU B C 1
ATOM 5048 O O . LEU B 1 138 ? 19.363 59.691 6.314 1.00 12.62 138 LEU B O 1
ATOM 5064 N N . ASN B 1 139 ? 18.455 60.779 4.541 1.00 13.99 139 ASN B N 1
ATOM 5065 C CA . ASN B 1 139 ? 17.137 60.995 5.133 1.00 12.54 139 ASN B CA 1
ATOM 5066 C C . ASN B 1 139 ? 16.127 61.019 3.998 1.00 12.22 139 ASN B C 1
ATOM 5067 O O . ASN B 1 139 ? 16.087 61.989 3.225 1.00 16.09 139 ASN B O 1
ATOM 5078 N N . LYS B 1 140 ? 15.319 59.965 3.903 1.00 11.84 140 LYS B N 1
ATOM 5079 C CA . LYS B 1 140 ? 14.276 59.839 2.886 1.00 13.88 140 LYS B CA 1
ATOM 5080 C C . LYS B 1 140 ? 14.819 60.133 1.493 1.00 15.02 140 LYS B C 1
ATOM 5081 O O . LYS B 1 140 ? 14.359 61.013 0.776 1.00 14.81 140 LYS B O 1
ATOM 5100 N N . PHE B 1 141 ? 15.810 59.338 1.116 1.00 15.07 141 PHE B N 1
ATOM 5101 C CA . PHE B 1 141 ? 16.519 59.528 -0.142 1.00 15.58 141 PHE B CA 1
ATOM 5102 C C . PHE B 1 141 ? 15.566 59.461 -1.330 1.00 17.93 141 PHE B C 1
ATOM 5103 O O . PHE B 1 141 ? 14.765 58.532 -1.443 1.00 16.49 141 PHE B O 1
ATOM 5120 N N . ASN B 1 142 ? 15.673 60.450 -2.218 1.00 18.42 142 ASN B N 1
ATOM 5121 C CA . ASN B 1 142 ? 14.848 60.542 -3.423 1.00 19.18 142 ASN B CA 1
ATOM 5122 C C . ASN B 1 142 ? 15.687 60.539 -4.692 1.00 23.24 142 ASN B C 1
ATOM 5123 O O . ASN B 1 142 ? 15.172 60.877 -5.774 1.00 26.25 142 ASN B O 1
ATOM 5134 N N . GLY B 1 143 ? 16.969 60.214 -4.591 1.00 20.70 143 GLY B N 1
ATOM 5135 C CA . GLY B 1 143 ? 17.846 60.220 -5.726 1.00 22.78 143 GLY B CA 1
ATOM 5136 C C . GLY B 1 143 ? 18.741 61.435 -5.828 1.00 27.55 143 GLY B C 1
ATOM 5137 O O . GLY B 1 143 ? 19.771 61.362 -6.505 1.00 30.26 143 GLY B O 1
ATOM 5141 N N . SER B 1 144 ? 18.355 62.563 -5.209 1.00 25.14 144 SER B N 1
ATOM 5142 C CA . SER B 1 144 ? 19.116 63.802 -5.340 1.00 25.09 144 SER B CA 1
ATOM 5143 C C . SER B 1 144 ? 19.146 64.652 -4.062 1.00 26.01 144 SER B C 1
ATOM 5144 O O . SER B 1 144 ? 19.391 65.864 -4.142 1.00 28.67 144 SER B O 1
ATOM 5152 N N . ASN B 1 145 ? 18.954 64.054 -2.879 1.00 22.11 145 ASN B N 1
ATOM 5153 C CA . ASN B 1 145 ? 18.878 64.809 -1.631 1.00 17.31 145 ASN B CA 1
ATOM 5154 C C . ASN B 1 145 ? 19.773 64.198 -0.563 1.00 16.98 145 ASN B C 1
ATOM 5155 O O . ASN B 1 145 ? 19.442 64.210 0.628 1.00 17.74 145 ASN B O 1
ATOM 5166 N N . LEU B 1 146 ? 20.906 63.653 -0.984 1.00 17.84 146 LEU B N 1
ATOM 5167 C CA . LEU B 1 146 ? 21.921 63.200 -0.049 1.00 16.76 146 LEU B CA 1
ATOM 5168 C C . LEU B 1 146 ? 22.437 64.384 0.752 1.00 17.37 146 LEU B C 1
ATOM 5169 O O . LEU B 1 146 ? 22.591 65.487 0.212 1.00 17.35 146 LEU B O 1
ATOM 5185 N N . LEU B 1 147 ? 22.705 64.154 2.036 1.00 15.92 147 LEU B N 1
ATOM 5186 C CA . LEU B 1 147 ? 23.358 65.158 2.863 1.00 18.24 147 LEU B CA 1
ATOM 5187 C C . LEU B 1 147 ? 24.868 64.949 2.832 1.00 16.96 147 LEU B C 1
ATOM 5188 O O . LEU B 1 147 ? 25.357 63.817 2.716 1.00 16.40 147 LEU B O 1
ATOM 5204 N N . SER B 1 148 ? 25.600 66.058 2.949 1.00 17.54 148 SER B N 1
ATOM 5205 C CA . SER B 1 148 ? 27.054 66.064 2.931 1.00 20.40 148 SER B CA 1
ATOM 5206 C C . SER B 1 148 ? 27.582 67.099 3.908 1.00 23.86 148 SER B C 1
ATOM 5207 O O . SER B 1 148 ? 26.967 68.151 4.126 1.00 22.08 148 SER B O 1
ATOM 5215 N N . GLY B 1 149 ? 28.777 66.836 4.417 1.00 19.91 149 GLY B N 1
ATOM 5216 C CA . GLY B 1 149 ? 29.411 67.810 5.276 1.00 20.57 149 GLY B CA 1
ATOM 5217 C C . GLY B 1 149 ? 30.731 67.286 5.766 1.00 22.36 149 GLY B C 1
ATOM 5218 O O . GLY B 1 149 ? 31.233 66.262 5.293 1.00 23.25 149 GLY B O 1
ATOM 5222 N N . THR B 1 150 ? 31.283 68.020 6.725 1.00 22.98 150 THR B N 1
ATOM 5223 C CA . THR B 1 150 ? 32.588 67.733 7.292 1.00 22.51 150 THR B CA 1
ATOM 5224 C C . THR B 1 150 ? 32.426 67.573 8.788 1.00 21.61 150 THR B C 1
ATOM 5225 O O . THR B 1 150 ? 31.782 68.405 9.439 1.00 22.57 150 THR B O 1
ATOM 5236 N N . PHE B 1 151 ? 33.000 66.504 9.325 1.00 18.87 151 PHE B N 1
ATOM 5237 C CA . PHE B 1 151 ? 33.103 66.311 10.762 1.00 21.94 151 PHE B CA 1
ATOM 5238 C C . PHE B 1 151 ? 34.550 66.546 11.176 1.00 22.09 151 PHE B C 1
ATOM 5239 O O . PHE B 1 151 ? 35.482 66.154 10.462 1.00 21.96 151 PHE B O 1
ATOM 5256 N N . ARG B 1 152 ? 34.725 67.168 12.333 1.00 22.06 152 ARG B N 1
ATOM 5257 C CA . ARG B 1 152 ? 36.032 67.509 12.878 1.00 26.07 152 ARG B CA 1
ATOM 5258 C C . ARG B 1 152 ? 36.223 66.753 14.179 1.00 25.83 152 ARG B C 1
ATOM 5259 O O . ARG B 1 152 ? 35.420 66.906 15.101 1.00 23.67 152 ARG B O 1
ATOM 5280 N N . ALA B 1 153 ? 37.283 65.955 14.250 1.00 24.09 153 ALA B N 1
ATOM 5281 C CA . ALA B 1 153 ? 37.581 65.141 15.421 1.00 22.82 153 ALA B CA 1
ATOM 5282 C C . ALA B 1 153 ? 38.817 65.680 16.121 1.00 23.89 153 ALA B C 1
ATOM 5283 O O . ALA B 1 153 ? 39.866 65.852 15.491 1.00 24.97 153 ALA B O 1
ATOM 5290 N N . ASN B 1 154 ? 38.698 65.945 17.416 1.00 21.82 154 ASN B N 1
ATOM 5291 C CA . ASN B 1 154 ? 39.851 66.266 18.239 1.00 24.88 154 ASN B CA 1
ATOM 5292 C C . ASN B 1 154 ? 40.018 65.111 19.216 1.00 26.47 154 ASN B C 1
ATOM 5293 O O . ASN B 1 154 ? 39.300 65.022 20.213 1.00 27.53 154 ASN B O 1
ATOM 5304 N N . PHE B 1 155 ? 40.957 64.217 18.919 1.00 25.38 155 PHE B N 1
ATOM 5305 C CA . PHE B 1 155 ? 41.117 63.037 19.756 1.00 25.52 155 PHE B CA 1
ATOM 5306 C C . PHE B 1 155 ? 41.816 63.370 21.067 1.00 25.79 155 PHE B C 1
ATOM 5307 O O . PHE B 1 155 ? 41.584 62.696 22.079 1.00 25.99 155 PHE B O 1
ATOM 5324 N N . GLY B 1 156 ? 42.654 64.404 21.076 1.00 28.17 156 GLY B N 1
ATOM 5325 C CA . GLY B 1 156 ? 43.285 64.803 22.320 1.00 31.67 156 GLY B CA 1
ATOM 5326 C C . GLY B 1 156 ? 42.276 65.347 23.305 1.00 31.43 156 GLY B C 1
ATOM 5327 O O . GLY B 1 156 ? 42.326 65.035 24.494 1.00 33.21 156 GLY B O 1
ATOM 5331 N N . SER B 1 157 ? 41.290 66.082 22.809 1.00 30.97 157 SER B N 1
ATOM 5332 C CA . SER B 1 157 ? 40.268 66.679 23.648 1.00 34.68 157 SER B CA 1
ATOM 5333 C C . SER B 1 157 ? 38.996 65.839 23.706 1.00 32.95 157 SER B C 1
ATOM 5334 O O . SER B 1 157 ? 38.127 66.105 24.548 1.00 29.60 157 SER B O 1
ATOM 5342 N N . GLY B 1 158 ? 38.882 64.834 22.842 1.00 30.14 158 GLY B N 1
ATOM 5343 C CA . GLY B 1 158 ? 37.767 63.902 22.856 1.00 30.08 158 GLY B CA 1
ATOM 5344 C C . GLY B 1 158 ? 36.477 64.471 22.308 1.00 26.59 158 GLY B C 1
ATOM 5345 O O . GLY B 1 158 ? 35.397 64.158 22.827 1.00 25.21 158 GLY B O 1
ATOM 5349 N N . THR B 1 159 ? 36.559 65.285 21.266 1.00 25.80 159 THR B N 1
ATOM 5350 C CA . THR B 1 159 ? 35.390 65.955 20.716 1.00 23.48 159 THR B CA 1
ATOM 5351 C C . THR B 1 159 ? 35.214 65.605 19.249 1.00 21.79 159 THR B C 1
ATOM 5352 O O . THR B 1 159 ? 36.188 65.405 18.512 1.00 23.57 159 THR B O 1
ATOM 5363 N N . LEU B 1 160 ? 33.952 65.526 18.841 1.00 20.80 160 LEU B N 1
ATOM 5364 C CA . LEU B 1 160 ? 33.580 65.292 17.454 1.00 21.85 160 LEU B CA 1
ATOM 5365 C C . LEU B 1 160 ? 32.453 66.250 17.109 1.00 21.33 160 LEU B C 1
ATOM 5366 O O . LEU B 1 160 ? 31.373 66.157 17.696 1.00 23.06 160 LEU B O 1
ATOM 5382 N N . GLN B 1 161 ? 32.691 67.147 16.154 1.00 21.84 161 GLN B N 1
ATOM 5383 C CA . GLN B 1 161 ? 31.741 68.198 15.809 1.00 23.03 161 GLN B CA 1
ATOM 5384 C C . GLN B 1 161 ? 31.662 68.340 14.298 1.00 24.40 161 GLN B C 1
ATOM 5385 O O . GLN B 1 161 ? 32.680 68.256 13.600 1.00 25.82 161 GLN B O 1
ATOM 5399 N N . GLY B 1 162 ? 30.471 68.636 13.804 1.00 24.63 162 GLY B N 1
ATOM 5400 C CA . GLY B 1 162 ? 30.303 68.795 12.374 1.00 27.55 162 GLY B CA 1
ATOM 5401 C C . GLY B 1 162 ? 28.845 68.977 12.008 1.00 25.75 162 GLY B C 1
ATOM 5402 O O . GLY B 1 162 ? 27.961 69.056 12.864 1.00 23.97 162 GLY B O 1
ATOM 5406 N N . GLY B 1 163 ? 28.616 69.051 10.704 1.00 26.69 163 GLY B N 1
ATOM 5407 C CA . GLY B 1 163 ? 27.282 69.288 10.187 1.00 26.64 163 GLY B CA 1
ATOM 5408 C C . GLY B 1 163 ? 27.102 68.576 8.865 1.00 25.86 163 GLY B C 1
ATOM 5409 O O . GLY B 1 163 ? 28.071 68.244 8.175 1.00 30.09 163 GLY B O 1
ATOM 5413 N N . LEU B 1 164 ? 25.843 68.327 8.531 1.00 20.45 164 LEU B N 1
ATOM 5414 C CA . LEU B 1 164 ? 25.445 67.716 7.273 1.00 19.79 164 LEU B CA 1
ATOM 5415 C C . LEU B 1 164 ? 24.341 68.561 6.677 1.00 20.35 164 LEU B C 1
ATOM 5416 O O . LEU B 1 164 ? 23.448 69.006 7.397 1.00 20.26 164 LEU B O 1
ATOM 5432 N N . THR B 1 165 ? 24.401 68.794 5.368 1.00 19.48 165 THR B N 1
ATOM 5433 C CA . THR B 1 165 ? 23.325 69.501 4.685 1.00 18.39 165 THR B CA 1
ATOM 5434 C C . THR B 1 165 ? 22.996 68.811 3.368 1.00 18.68 165 THR B C 1
ATOM 5435 O O . THR B 1 165 ? 23.870 68.265 2.687 1.00 18.28 165 THR B O 1
ATOM 5446 N N . GLY B 1 166 ? 21.714 68.849 3.024 1.00 19.52 166 GLY B N 1
ATOM 5447 C CA . GLY B 1 166 ? 21.233 68.339 1.752 1.00 17.73 166 GLY B CA 1
ATOM 5448 C C . GLY B 1 166 ? 19.717 68.328 1.688 1.00 17.46 166 GLY B C 1
ATOM 5449 O O . GLY B 1 166 ? 19.049 68.104 2.697 1.00 17.97 166 GLY B O 1
ATOM 5453 N N . GLY B 1 167 ? 19.162 68.558 0.505 1.00 19.99 167 GLY B N 1
ATOM 5454 C CA . GLY B 1 167 ? 17.724 68.532 0.295 1.00 21.73 167 GLY B CA 1
ATOM 5455 C C . GLY B 1 167 ? 16.923 69.424 1.223 1.00 24.24 167 GLY B C 1
ATOM 5456 O O . GLY B 1 167 ? 15.788 69.089 1.577 1.00 23.08 167 GLY B O 1
ATOM 5460 N N . GLY B 1 168 ? 17.485 70.568 1.609 1.00 23.67 168 GLY B N 1
ATOM 5461 C CA . GLY B 1 168 ? 16.801 71.471 2.510 1.00 25.41 168 GLY B CA 1
ATOM 5462 C C . GLY B 1 168 ? 16.851 71.087 3.972 1.00 24.75 168 GLY B C 1
ATOM 5463 O O . GLY B 1 168 ? 16.160 71.720 4.785 1.00 25.28 168 GLY B O 1
ATOM 5467 N N . LEU B 1 169 ? 17.661 70.095 4.342 1.00 21.07 169 LEU B N 1
ATOM 5468 C CA . LEU B 1 169 ? 17.787 69.642 5.718 1.00 18.93 169 LEU B CA 1
ATOM 5469 C C . LEU B 1 169 ? 19.203 69.919 6.195 1.00 20.06 169 LEU B C 1
ATOM 5470 O O . LEU B 1 169 ? 20.169 69.773 5.432 1.00 20.90 169 LEU B O 1
ATOM 5486 N N . SER B 1 170 ? 19.315 70.386 7.432 1.00 19.52 170 SER B N 1
ATOM 5487 C CA . SER B 1 170 ? 20.607 70.589 8.073 1.00 21.21 170 SER B CA 1
ATOM 5488 C C . SER B 1 170 ? 20.606 69.875 9.422 1.00 22.12 170 SER B C 1
ATOM 5489 O O . SER B 1 170 ? 19.693 70.076 10.226 1.00 24.87 170 SER B O 1
ATOM 5497 N N . VAL B 1 171 ? 21.623 69.046 9.665 1.00 19.37 171 VAL B N 1
ATOM 5498 C CA . VAL B 1 171 ? 21.796 68.337 10.926 1.00 18.74 171 VAL B CA 1
ATOM 5499 C C . VAL B 1 171 ? 23.197 68.649 11.440 1.00 19.66 171 VAL B C 1
ATOM 5500 O O . VAL B 1 171 ? 24.191 68.375 10.754 1.00 20.57 171 VAL B O 1
ATOM 5513 N N . ASN B 1 172 ? 23.279 69.213 12.631 1.00 18.04 172 ASN B N 1
ATOM 5514 C CA . ASN B 1 172 ? 24.558 69.458 13.279 1.00 21.85 172 ASN B CA 1
ATOM 5515 C C . ASN B 1 172 ? 24.710 68.489 14.441 1.00 22.77 172 ASN B C 1
ATOM 5516 O O . ASN B 1 172 ? 23.722 68.098 15.069 1.00 24.01 172 ASN B O 1
ATOM 5527 N N . VAL B 1 173 ? 25.953 68.080 14.694 1.00 20.35 173 VAL B N 1
ATOM 5528 C CA . VAL B 1 173 ? 26.265 67.149 15.775 1.00 18.99 173 VAL B CA 1
ATOM 5529 C C . VAL B 1 173 ? 27.348 67.754 16.656 1.00 20.94 173 VAL B C 1
ATOM 5530 O O . VAL B 1 173 ? 28.225 68.500 16.193 1.00 17.93 173 VAL B O 1
ATOM 5543 N N . ASN B 1 174 ? 27.280 67.413 17.939 1.00 18.74 174 ASN B N 1
ATOM 5544 C CA . ASN B 1 174 ? 28.264 67.855 18.918 1.00 21.90 174 ASN B CA 1
ATOM 5545 C C . ASN B 1 174 ? 28.406 66.692 19.893 1.00 21.48 174 ASN B C 1
ATOM 5546 O O . ASN B 1 174 ? 27.546 66.493 20.762 1.00 21.88 174 ASN B O 1
ATOM 5557 N N . ALA B 1 175 ? 29.496 65.941 19.760 1.00 19.23 175 ALA B N 1
ATOM 5558 C CA . ALA B 1 175 ? 29.648 64.674 20.452 1.00 18.74 175 ALA B CA 1
ATOM 5559 C C . ALA B 1 175 ? 30.968 64.594 21.203 1.00 21.34 175 ALA B C 1
ATOM 5560 O O . ALA B 1 175 ? 31.930 65.327 20.934 1.00 22.03 175 ALA B O 1
ATOM 5567 N N . SER B 1 176 ? 30.971 63.685 22.171 1.00 19.60 176 SER B N 1
ATOM 5568 C CA . SER B 1 176 ? 32.149 63.305 22.932 1.00 20.76 176 SER B CA 1
ATOM 5569 C C . SER B 1 176 ? 32.603 61.920 22.495 1.00 19.77 176 SER B C 1
ATOM 5570 O O . SER B 1 176 ? 31.775 61.029 22.264 1.00 21.84 176 SER B O 1
ATOM 5578 N N . ILE B 1 177 ? 33.917 61.752 22.385 1.00 18.43 177 ILE B N 1
ATOM 5579 C CA . ILE B 1 177 ? 34.531 60.493 21.985 1.00 18.57 177 ILE B CA 1
ATOM 5580 C C . ILE B 1 177 ? 34.847 59.690 23.236 1.00 19.06 177 ILE B C 1
ATOM 5581 O O . ILE B 1 177 ? 35.440 60.211 24.188 1.00 20.22 177 ILE B O 1
ATOM 5597 N N . ASN B 1 178 ? 34.493 58.413 23.217 1.00 17.32 178 ASN B N 1
ATOM 5598 C CA . ASN B 1 178 ? 34.730 57.504 24.327 1.00 16.53 178 ASN B CA 1
ATOM 5599 C C . ASN B 1 178 ? 36.004 56.721 24.050 1.00 17.26 178 ASN B C 1
ATOM 5600 O O . ASN B 1 178 ? 36.019 55.858 23.168 1.00 17.46 178 ASN B O 1
ATOM 5611 N N . SER B 1 179 ? 37.057 56.977 24.827 1.00 18.63 179 SER B N 1
ATOM 5612 C CA . SER B 1 179 ? 38.316 56.292 24.571 1.00 23.04 179 SER B CA 1
ATOM 5613 C C . SER B 1 179 ? 38.280 54.823 24.996 1.00 23.66 179 SER B C 1
ATOM 5614 O O . SER B 1 179 ? 39.217 54.082 24.686 1.00 23.10 179 SER B O 1
ATOM 5622 N N . ALA B 1 180 ? 37.232 54.385 25.693 1.00 21.94 180 ALA B N 1
ATOM 5623 C CA . ALA B 1 180 ? 37.125 52.972 26.054 1.00 25.81 180 ALA B CA 1
ATOM 5624 C C . ALA B 1 180 ? 36.758 52.098 24.858 1.00 22.11 180 ALA B C 1
ATOM 5625 O O . ALA B 1 180 ? 37.120 50.913 24.829 1.00 22.33 180 ALA B O 1
ATOM 5632 N N . ASN B 1 181 ? 35.997 52.628 23.895 1.00 16.80 181 ASN B N 1
ATOM 5633 C CA . ASN B 1 181 ? 35.591 51.810 22.758 1.00 18.98 181 ASN B CA 1
ATOM 5634 C C . ASN B 1 181 ? 35.557 52.534 21.412 1.00 18.35 181 ASN B C 1
ATOM 5635 O O . ASN B 1 181 ? 35.132 51.932 20.419 1.00 17.00 181 ASN B O 1
ATOM 5646 N N . ALA B 1 182 ? 36.012 53.785 21.338 1.00 17.38 182 ALA B N 1
ATOM 5647 C CA . ALA B 1 182 ? 36.063 54.568 20.108 1.00 16.61 182 ALA B CA 1
ATOM 5648 C C . ALA B 1 182 ? 34.672 54.903 19.575 1.00 15.56 182 ALA B C 1
ATOM 5649 O O . ALA B 1 182 ? 34.530 55.284 18.423 1.00 18.03 182 ALA B O 1
ATOM 5656 N N . SER B 1 183 ? 33.638 54.765 20.398 1.00 15.79 183 SER B N 1
ATOM 5657 C CA . SER B 1 183 ? 32.329 55.293 20.063 1.00 17.83 183 SER B CA 1
ATOM 5658 C C . SER B 1 183 ? 32.299 56.795 20.342 1.00 17.63 183 SER B C 1
ATOM 5659 O O . SER B 1 183 ? 33.213 57.364 20.950 1.00 16.37 183 SER B O 1
ATOM 5667 N N . PHE B 1 184 ? 31.242 57.446 19.872 1.00 16.44 184 PHE B N 1
ATOM 5668 C CA . PHE B 1 184 ? 30.993 58.830 20.241 1.00 19.05 184 PHE B CA 1
ATOM 5669 C C . PHE B 1 184 ? 29.502 59.065 20.392 1.00 17.90 184 PHE B C 1
ATOM 5670 O O . PHE B 1 184 ? 28.676 58.328 19.836 1.00 18.44 184 PHE B O 1
ATOM 5687 N N . ALA B 1 185 ? 29.164 60.056 21.210 1.00 14.91 185 ALA B N 1
ATOM 5688 C CA . ALA B 1 185 ? 27.769 60.351 21.481 1.00 19.51 185 ALA B CA 1
ATOM 5689 C C . ALA B 1 185 ? 27.629 61.764 22.022 1.00 17.57 185 ALA B C 1
ATOM 5690 O O . ALA B 1 185 ? 28.539 62.299 22.659 1.00 19.00 185 ALA B O 1
ATOM 5697 N N . GLY B 1 186 ? 26.489 62.370 21.727 1.00 13.34 186 GLY B N 1
ATOM 5698 C CA . GLY B 1 186 ? 26.188 63.694 22.215 1.00 18.56 186 GLY B CA 1
ATOM 5699 C C . GLY B 1 186 ? 24.881 64.203 21.656 1.00 18.29 186 GLY B C 1
ATOM 5700 O O . GLY B 1 186 ? 23.945 63.431 21.437 1.00 14.43 186 GLY B O 1
ATOM 5704 N N . SER B 1 187 ? 24.821 65.506 21.413 1.00 18.97 187 SER B N 1
ATOM 5705 C CA . SER B 1 187 ? 23.618 66.153 20.927 1.00 17.68 187 SER B CA 1
ATOM 5706 C C . SER B 1 187 ? 23.598 66.200 19.402 1.00 17.97 187 SER B C 1
ATOM 5707 O O . SER B 1 187 ? 24.614 66.041 18.728 1.00 18.45 187 SER B O 1
ATOM 5715 N N . ALA B 1 188 ? 22.400 66.385 18.866 1.00 18.73 188 ALA B N 1
ATOM 5716 C CA . ALA B 1 188 ? 22.202 66.718 17.468 1.00 19.75 188 ALA B CA 1
ATOM 5717 C C . ALA B 1 188 ? 21.129 67.788 17.400 1.00 19.13 188 ALA B C 1
ATOM 5718 O O . ALA B 1 188 ? 20.290 67.896 18.294 1.00 17.98 188 ALA B O 1
ATOM 5725 N N . THR B 1 189 ? 21.178 68.594 16.344 1.00 17.99 189 THR B N 1
ATOM 5726 C CA . THR B 1 189 ? 20.192 69.638 16.125 1.00 18.77 189 THR B CA 1
ATOM 5727 C C . THR B 1 189 ? 19.817 69.642 14.658 1.00 21.11 189 THR B C 1
ATOM 5728 O O . THR B 1 189 ? 20.698 69.637 13.791 1.00 21.96 189 THR B O 1
ATOM 5739 N N . ALA B 1 190 ? 18.524 69.658 14.377 1.00 19.43 190 ALA B N 1
ATOM 5740 C CA . ALA B 1 190 ? 18.045 69.682 13.000 1.00 19.59 190 ALA B CA 1
ATOM 5741 C C . ALA B 1 190 ? 17.456 71.043 12.686 1.00 19.73 190 ALA B C 1
ATOM 5742 O O . ALA B 1 190 ? 16.636 71.560 13.452 1.00 22.00 190 ALA B O 1
ATOM 5749 N N . ASN B 1 191 ? 17.897 71.620 11.570 1.00 19.37 191 ASN B N 1
ATOM 5750 C CA . ASN B 1 191 ? 17.404 72.920 11.088 1.00 23.19 191 ASN B CA 1
ATOM 5751 C C . ASN B 1 191 ? 17.460 73.977 12.185 1.00 25.80 191 ASN B C 1
ATOM 5752 O O . ASN B 1 191 ? 16.589 74.839 12.295 1.00 29.57 191 ASN B O 1
ATOM 5763 N N . GLY B 1 192 ? 18.500 73.898 13.012 1.00 25.86 192 GLY B N 1
ATOM 5764 C CA . GLY B 1 192 ? 18.746 74.855 14.063 1.00 27.64 192 GLY B CA 1
ATOM 5765 C C . GLY B 1 192 ? 17.720 74.878 15.173 1.00 30.24 192 GLY B C 1
ATOM 5766 O O . GLY B 1 192 ? 17.874 75.655 16.117 1.00 35.92 192 GLY B O 1
ATOM 5770 N N . THR B 1 193 ? 16.703 74.030 15.117 1.00 30.74 193 THR B N 1
ATOM 5771 C CA . THR B 1 193 ? 15.516 74.216 15.940 1.00 32.65 193 THR B CA 1
ATOM 5772 C C . THR B 1 193 ? 15.110 72.959 16.707 1.00 29.99 193 THR B C 1
ATOM 5773 O O . THR B 1 193 ? 14.494 73.037 17.776 1.00 29.81 193 THR B O 1
ATOM 5784 N N . VAL B 1 194 ? 15.410 71.799 16.150 1.00 24.04 194 VAL B N 1
ATOM 5785 C CA . VAL B 1 194 ? 14.923 70.533 16.678 1.00 24.26 194 VAL B CA 1
ATOM 5786 C C . VAL B 1 194 ? 16.060 69.820 17.399 1.00 24.18 194 VAL B C 1
ATOM 5787 O O . VAL B 1 194 ? 17.077 69.472 16.782 1.00 19.88 194 VAL B O 1
ATOM 5800 N N . ALA B 1 195 ? 15.861 69.568 18.694 1.00 21.67 195 ALA B N 1
ATOM 5801 C CA . ALA B 1 195 ? 16.875 68.948 19.538 1.00 18.47 195 ALA B CA 1
ATOM 5802 C C . ALA B 1 195 ? 16.835 67.433 19.421 1.00 17.85 195 ALA B C 1
ATOM 5803 O O . ALA B 1 195 ? 15.767 66.816 19.376 1.00 20.15 195 ALA B O 1
ATOM 5810 N N . GLY B 1 196 ? 18.011 66.842 19.379 1.00 14.89 196 GLY B N 1
ATOM 5811 C CA . GLY B 1 196 ? 18.120 65.410 19.279 1.00 15.20 196 GLY B CA 1
ATOM 5812 C C . GLY B 1 196 ? 19.412 64.922 19.867 1.00 14.30 196 GLY B C 1
ATOM 5813 O O . GLY B 1 196 ? 20.073 65.632 20.639 1.00 15.02 196 GLY B O 1
ATOM 5817 N N . THR B 1 197 ? 19.776 63.701 19.486 1.00 13.68 197 THR B N 1
ATOM 5818 C CA . THR B 1 197 ? 20.988 63.054 19.945 1.00 16.78 197 THR B CA 1
ATOM 5819 C C . THR B 1 197 ? 21.777 62.525 18.763 1.00 14.93 197 THR B C 1
ATOM 5820 O O . THR B 1 197 ? 21.247 62.269 17.680 1.00 15.02 197 THR B O 1
ATOM 5831 N N . THR B 1 198 ? 23.057 62.323 19.018 1.00 15.47 198 THR B N 1
ATOM 5832 C CA . THR B 1 198 ? 23.973 61.682 18.089 1.00 14.45 198 THR B CA 1
ATOM 5833 C C . THR B 1 198 ? 24.542 60.442 18.759 1.00 13.41 198 THR B C 1
ATOM 5834 O O . THR B 1 198 ? 24.913 60.487 19.940 1.00 12.93 198 THR B O 1
ATOM 5845 N N . GLN B 1 199 ? 24.641 59.343 17.994 1.00 12.24 199 GLN B N 1
ATOM 5846 C CA . GLN B 1 199 ? 25.377 58.150 18.406 1.00 16.19 199 GLN B CA 1
ATOM 5847 C C . GLN B 1 199 ? 26.207 57.696 17.220 1.00 16.03 199 GLN B C 1
ATOM 5848 O O . GLN B 1 199 ? 25.716 57.696 16.093 1.00 18.39 199 GLN B O 1
ATOM 5862 N N . GLY B 1 200 ? 27.448 57.300 17.454 1.00 13.94 200 GLY B N 1
ATOM 5863 C CA . GLY B 1 200 ? 28.218 56.775 16.349 1.00 15.56 200 GLY B CA 1
ATOM 5864 C C . GLY B 1 200 ? 29.451 56.033 16.806 1.00 15.94 200 GLY B C 1
ATOM 5865 O O . GLY B 1 200 ? 29.629 55.760 17.995 1.00 14.49 200 GLY B O 1
ATOM 5869 N N . GLN B 1 201 ? 30.328 55.743 15.841 1.00 15.00 201 GLN B N 1
ATOM 5870 C CA . GLN B 1 201 ? 31.449 54.843 16.086 1.00 14.25 201 GLN B CA 1
ATOM 5871 C C . GLN B 1 201 ? 32.530 55.123 15.049 1.00 17.25 201 GLN B C 1
ATOM 5872 O O . GLN B 1 201 ? 32.233 55.225 13.857 1.00 15.63 201 GLN B O 1
ATOM 5886 N N . PHE B 1 202 ? 33.778 55.246 15.503 1.00 17.67 202 PHE B N 1
ATOM 5887 C CA . PHE B 1 202 ? 34.914 55.222 14.598 1.00 17.03 202 PHE B CA 1
ATOM 5888 C C . PHE B 1 202 ? 35.273 53.776 14.310 1.00 17.92 202 PHE B C 1
ATOM 5889 O O . PHE B 1 202 ? 35.177 52.918 15.192 1.00 18.63 202 PHE B O 1
ATOM 5906 N N . PHE B 1 203 ? 35.691 53.507 13.074 1.00 16.68 203 PHE B N 1
ATOM 5907 C CA . PHE B 1 203 ? 36.075 52.165 12.664 1.00 17.47 203 PHE B CA 1
ATOM 5908 C C . PHE B 1 203 ? 37.446 52.199 12.009 1.00 20.66 203 PHE B C 1
ATOM 5909 O O . PHE B 1 203 ? 37.814 53.170 11.338 1.00 23.09 203 PHE B O 1
ATOM 5926 N N . GLY B 1 204 ? 38.180 51.108 12.183 1.00 18.49 204 GLY B N 1
ATOM 5927 C CA . GLY B 1 204 ? 39.465 50.934 11.543 1.00 20.63 204 GLY B CA 1
ATOM 5928 C C . GLY B 1 204 ? 40.616 51.515 12.349 1.00 23.02 204 GLY B C 1
ATOM 5929 O O . GLY B 1 204 ? 40.444 52.350 13.235 1.00 22.14 204 GLY B O 1
ATOM 5933 N N . ALA B 1 205 ? 41.816 51.044 12.030 1.00 22.46 205 ALA B N 1
ATOM 5934 C CA . ALA B 1 205 ? 42.996 51.549 12.705 1.00 25.31 205 ALA B CA 1
ATOM 5935 C C . ALA B 1 205 ? 43.102 53.053 12.503 1.00 26.41 205 ALA B C 1
ATOM 5936 O O . ALA B 1 205 ? 42.819 53.578 11.423 1.00 26.11 205 ALA B O 1
ATOM 5943 N N . ASN B 1 206 ? 43.462 53.750 13.574 1.00 22.37 206 ASN B N 1
ATOM 5944 C CA . ASN B 1 206 ? 43.628 55.193 13.542 1.00 23.99 206 ASN B CA 1
ATOM 5945 C C . ASN B 1 206 ? 42.376 55.902 13.047 1.00 22.71 206 ASN B C 1
ATOM 5946 O O . ASN B 1 206 ? 42.462 56.946 12.399 1.00 25.63 206 ASN B O 1
ATOM 5957 N N . ALA B 1 207 ? 41.212 55.346 13.370 1.00 20.25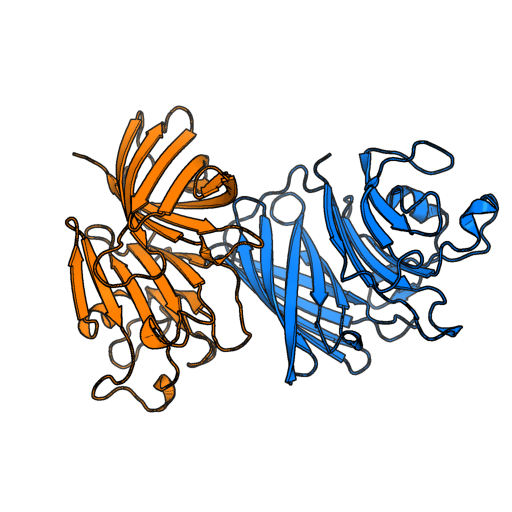 207 ALA B N 1
ATOM 5958 C CA . ALA B 1 207 ? 39.919 55.973 13.101 1.00 22.23 207 ALA B CA 1
ATOM 5959 C C . ALA B 1 207 ? 39.762 56.322 11.618 1.00 23.60 207 ALA B C 1
ATOM 5960 O O . ALA B 1 207 ? 39.368 57.430 11.255 1.00 23.19 207 ALA B O 1
ATOM 5967 N N . ALA B 1 208 ? 40.027 55.330 10.763 1.00 23.41 208 ALA B N 1
ATOM 5968 C CA . ALA B 1 208 ? 39.969 55.516 9.315 1.00 22.81 208 ALA B CA 1
ATOM 5969 C C . ALA B 1 208 ? 38.587 55.960 8.831 1.00 22.56 208 ALA B C 1
ATOM 5970 O O . ALA B 1 208 ? 38.481 56.659 7.812 1.00 21.37 208 ALA B O 1
ATOM 5977 N N . THR B 1 209 ? 37.520 55.551 9.518 1.00 20.96 209 THR B N 1
ATOM 5978 C CA . THR B 1 209 ? 36.166 55.889 9.111 1.00 19.57 209 THR B CA 1
ATOM 5979 C C . THR B 1 209 ? 35.296 56.113 10.343 1.00 19.43 209 THR B C 1
ATOM 5980 O O . THR B 1 209 ? 35.693 55.849 11.484 1.00 16.47 209 THR B O 1
ATOM 5991 N N . LEU B 1 210 ? 34.085 56.603 10.090 1.00 17.12 210 LEU B N 1
ATOM 5992 C CA . LEU B 1 210 ? 33.077 56.727 11.127 1.00 14.88 210 LEU B CA 1
ATOM 5993 C C . LEU B 1 210 ? 31.698 56.516 10.516 1.00 14.75 210 LEU B C 1
ATOM 5994 O O . LEU B 1 210 ? 31.482 56.719 9.314 1.00 12.34 210 LEU B O 1
ATOM 6010 N N . ALA B 1 211 ? 30.763 56.099 11.365 1.00 13.21 211 ALA B N 1
ATOM 6011 C CA . ALA B 1 211 ? 29.359 56.010 10.985 1.00 12.85 211 ALA B CA 1
ATOM 6012 C C . ALA B 1 211 ? 28.530 56.285 12.231 1.00 14.20 211 ALA B C 1
ATOM 6013 O O . ALA B 1 211 ? 29.026 56.176 13.357 1.00 12.80 211 ALA B O 1
ATOM 6020 N N . GLY B 1 212 ? 27.269 56.660 12.021 1.00 12.55 212 GLY B N 1
ATOM 6021 C CA . GLY B 1 212 ? 26.404 56.984 13.144 1.00 13.13 212 GLY B CA 1
ATOM 6022 C C . GLY B 1 212 ? 25.005 57.329 12.696 1.00 13.45 212 GLY B C 1
ATOM 6023 O O . GLY B 1 212 ? 24.673 57.279 11.505 1.00 11.26 212 GLY B O 1
ATOM 6027 N N . ILE B 1 213 ? 24.170 57.643 13.691 1.00 14.88 213 ILE B N 1
ATOM 6028 C CA . ILE B 1 213 ? 22.813 58.122 13.460 1.00 12.83 213 ILE B CA 1
ATOM 6029 C C . ILE B 1 213 ? 22.559 59.346 14.333 1.00 13.54 213 ILE B C 1
ATOM 6030 O O . ILE B 1 213 ? 23.088 59.480 15.444 1.00 14.48 213 ILE B O 1
ATOM 6046 N N . ALA B 1 214 ? 21.742 60.246 13.809 1.00 11.15 214 ALA B N 1
ATOM 6047 C CA . ALA B 1 214 ? 21.196 61.366 14.559 1.00 11.50 214 ALA B CA 1
ATOM 6048 C C . ALA B 1 214 ? 19.697 61.152 14.641 1.00 13.41 214 ALA B C 1
ATOM 6049 O O . ALA B 1 214 ? 19.048 60.943 13.609 1.00 12.59 214 ALA B O 1
ATOM 6056 N N . THR B 1 215 ? 19.160 61.153 15.857 1.00 12.51 215 THR B N 1
ATOM 6057 C CA . THR B 1 215 ? 17.745 60.887 16.069 1.00 14.76 215 THR B CA 1
ATOM 6058 C C . THR B 1 215 ? 17.134 61.965 16.954 1.00 13.24 215 THR B C 1
ATOM 6059 O O . THR B 1 215 ? 17.815 62.606 17.767 1.00 13.30 215 THR B O 1
ATOM 6070 N N . PHE B 1 216 ? 15.835 62.173 16.771 1.00 13.80 216 PHE B N 1
ATOM 6071 C CA . PHE B 1 216 ? 15.115 63.307 17.357 1.00 15.64 216 PHE B CA 1
ATOM 6072 C C . PHE B 1 216 ? 13.803 62.797 17.963 1.00 17.46 216 PHE B C 1
ATOM 6073 O O . PHE B 1 216 ? 12.848 62.465 17.252 1.00 17.20 216 PHE B O 1
ATOM 6090 N N . ALA B 1 217 ? 13.773 62.691 19.281 1.00 18.65 217 ALA B N 1
ATOM 6091 C CA . ALA B 1 217 ? 12.615 62.129 19.962 1.00 21.14 217 ALA B CA 1
ATOM 6092 C C . ALA B 1 217 ? 11.390 63.017 19.763 1.00 20.28 217 ALA B C 1
ATOM 6093 O O . ALA B 1 217 ? 11.450 64.237 19.946 1.00 22.47 217 ALA B O 1
ATOM 6100 N N . GLY B 1 218 ? 10.288 62.414 19.324 1.00 21.18 218 GLY B N 1
ATOM 6101 C CA . GLY B 1 218 ? 9.112 63.197 19.000 1.00 23.34 218 GLY B CA 1
ATOM 6102 C C . GLY B 1 218 ? 9.164 63.896 17.662 1.00 21.64 218 GLY B C 1
ATOM 6103 O O . GLY B 1 218 ? 8.182 64.552 17.290 1.00 23.47 218 GLY B O 1
ATOM 6107 N N . ASN B 1 219 ? 10.261 63.761 16.923 1.00 19.51 219 ASN B N 1
ATOM 6108 C CA . ASN B 1 219 ? 10.411 64.408 15.626 1.00 20.07 219 ASN B CA 1
ATOM 6109 C C . ASN B 1 219 ? 11.221 63.514 14.699 1.00 17.36 219 ASN B C 1
ATOM 6110 O O . ASN B 1 219 ? 12.205 63.942 14.098 1.00 16.01 219 ASN B O 1
ATOM 6121 N N . SER B 1 220 ? 10.798 62.254 14.570 1.00 17.00 220 SER B N 1
ATOM 6122 C CA . SER B 1 220 ? 11.606 61.232 13.923 1.00 19.68 220 SER B CA 1
ATOM 6123 C C . SER B 1 220 ? 11.733 61.443 12.421 1.00 17.47 220 SER B C 1
ATOM 6124 O O . SER B 1 220 ? 12.555 60.767 11.786 1.00 15.89 220 SER B O 1
ATOM 6132 N N . GLN B 1 221 ? 10.958 62.364 11.839 1.00 19.11 221 GLN B N 1
ATOM 6133 C CA . GLN B 1 221 ? 11.117 62.684 10.426 1.00 19.43 221 GLN B CA 1
ATOM 6134 C C . GLN B 1 221 ? 12.512 63.217 10.123 1.00 16.23 221 GLN B C 1
ATOM 6135 O O . GLN B 1 221 ? 12.990 63.055 9.000 1.00 16.76 221 GLN B O 1
ATOM 6149 N N . TYR B 1 222 ? 13.202 63.782 11.106 1.00 15.65 222 TYR B N 1
ATOM 6150 C CA . TYR B 1 222 ? 14.546 64.308 10.900 1.00 16.25 222 TYR B CA 1
ATOM 6151 C C . TYR B 1 222 ? 15.652 63.280 11.120 1.00 14.01 222 TYR B C 1
ATOM 6152 O O . TYR B 1 222 ? 16.824 63.589 10.864 1.00 12.87 222 TYR B O 1
ATOM 6170 N N . ASP B 1 223 ? 15.320 62.073 11.562 1.00 12.86 223 ASP B N 1
ATOM 6171 C CA . ASP B 1 223 ? 16.340 61.070 11.869 1.00 12.89 223 ASP B CA 1
ATOM 6172 C C . ASP B 1 223 ? 17.188 60.764 10.629 1.00 11.60 223 ASP B C 1
ATOM 6173 O O . ASP B 1 223 ? 16.665 60.565 9.531 1.00 9.95 223 ASP B O 1
ATOM 6182 N N . THR B 1 224 ? 18.510 60.735 10.811 1.00 10.40 224 THR B N 1
ATOM 6183 C CA . THR B 1 224 ? 19.446 60.703 9.689 1.00 12.25 224 THR B CA 1
ATOM 6184 C C . THR B 1 224 ? 20.579 59.726 9.998 1.00 13.48 224 THR B C 1
ATOM 6185 O O . THR B 1 224 ? 21.157 59.756 11.092 1.00 12.31 224 THR B O 1
ATOM 6196 N N . ALA B 1 225 ? 20.888 58.862 9.040 1.00 13.72 225 ALA B N 1
ATOM 6197 C CA . ALA B 1 225 ? 22.061 58.002 9.117 1.00 13.53 225 ALA B CA 1
ATOM 6198 C C . ALA B 1 225 ? 23.214 58.673 8.383 1.00 14.11 225 ALA B C 1
ATOM 6199 O O . ALA B 1 225 ? 23.003 59.381 7.394 1.00 14.68 225 ALA B O 1
ATOM 6206 N N . PHE B 1 226 ? 24.437 58.450 8.868 1.00 12.82 226 PHE B N 1
ATOM 6207 C CA . PHE B 1 226 ? 25.585 59.104 8.258 1.00 15.21 226 PHE B CA 1
ATOM 6208 C C . PHE B 1 226 ? 26.842 58.255 8.404 1.00 14.30 226 PHE B C 1
ATOM 6209 O O . PHE B 1 226 ? 26.939 57.384 9.272 1.00 12.63 226 PHE B O 1
ATOM 6226 N N . GLY B 1 227 ? 27.823 58.567 7.559 1.00 16.12 227 GLY B N 1
ATOM 6227 C CA . GLY B 1 227 ? 29.117 57.921 7.630 1.00 17.72 227 GLY B CA 1
ATOM 6228 C C . GLY B 1 227 ? 30.095 58.544 6.661 1.00 17.26 227 GLY B C 1
ATOM 6229 O O . GLY B 1 227 ? 29.710 59.229 5.699 1.00 15.08 227 GLY B O 1
ATOM 6233 N N . GLY B 1 228 ? 31.380 58.318 6.938 1.00 16.12 228 GLY B N 1
ATOM 6234 C CA . GLY B 1 228 ? 32.399 58.851 6.051 1.00 18.67 228 GLY B CA 1
ATOM 6235 C C . GLY B 1 228 ? 33.796 58.425 6.442 1.00 20.72 228 GLY B C 1
ATOM 6236 O O . GLY B 1 228 ? 34.017 57.802 7.490 1.00 17.11 228 GLY B O 1
ATOM 6240 N N . SER B 1 229 ? 34.741 58.802 5.575 1.00 20.48 229 SER B N 1
ATOM 6241 C CA . SER B 1 229 ? 36.151 58.450 5.676 1.00 21.02 229 SER B CA 1
ATOM 6242 C C . SER B 1 229 ? 36.985 59.659 6.080 1.00 24.31 229 SER B C 1
ATOM 6243 O O . SER B 1 229 ? 36.669 60.807 5.737 1.00 22.38 229 SER B O 1
ATOM 6251 N N . LYS B 1 230 ? 38.089 59.384 6.769 1.00 22.91 230 LYS B N 1
ATOM 6252 C CA . LYS B 1 230 ? 39.002 60.442 7.173 1.00 23.64 230 LYS B CA 1
ATOM 6253 C C . LYS B 1 230 ? 39.660 61.095 5.960 1.00 27.10 230 LYS B C 1
ATOM 6254 O O . LYS B 1 230 ? 40.099 60.428 5.014 1.00 24.26 230 LYS B O 1
ATOM 6273 N N . ASN B 1 231 ? 39.764 62.416 6.027 1.00 29.13 231 ASN B N 1
ATOM 6274 C CA . ASN B 1 231 ? 40.292 63.220 4.943 1.00 32.16 231 ASN B CA 1
ATOM 6275 C C . ASN B 1 231 ? 41.799 63.125 4.835 1.00 37.40 231 ASN B C 1
ATOM 6276 O O . ASN B 1 231 ? 42.510 63.178 5.842 1.00 37.57 231 ASN B O 1
ATOM 6287 N N . GLU B 1 232 ? 42.253 62.914 3.603 1.00 44.32 232 GLU B N 1
ATOM 6288 C CA . GLU B 1 232 ? 43.650 62.944 3.206 1.00 52.29 232 GLU B CA 1
ATOM 6289 C C . GLU B 1 232 ? 44.535 62.120 4.122 1.00 58.17 232 GLU B C 1
ATOM 6290 O O . GLU B 1 232 ? 44.664 60.913 3.925 1.00 61.22 232 GLU B O 1
#